Protein AF-A0A975GUI9-F1 (afdb_monomer_lite)

Foldseek 3Di:
DDDDDDDDDDDPPPPPPPPPDLPPDDFAAEDEAQDKDKDKFDPSAHAAPVLAGKHKHKYFDDAFFKKKKKKADPFALKKKWKFDDRGDRPTHTDDMFRDDDPPGSMTMDIDGDRGDMIMMIITGPPRPTIGMMMMGMYTPPPPDDDDDDDDDDDDDDDDDDDDDPPPVVVVVVVVVVVVVVVVVVVVVVVVVVVVVVVVVVVVVVVVVVVVVVVVVVVVVVVVVVVVVVPPPDPDDDDDDDDDDDDVCPVVVVVVVVVVVVVVVVVVVVVVVVVVVVVVVVVVVVVVVVVVVVVVVVVVVVVVVVVVVVVVVVVVVVVVVVVVVVVVVVVVVVVVVVVVVVVVVVVVVVVVVVVVVVVVVCQQQDKDKFWFWKWWWAFPPPDDQQGWTFIQAQQDTFIARCNDPPRQVRVCVSLVNAGWAFQQDQPRTGMTTRQKGADADDDDRGDRVCVVVVRPDGGPIDIAIGGNNQHVPIGHDD

pLDDT: mean 79.55, std 20.28, range [27.47, 98.12]

Sequence (477 aa):
MAVLRSAVFAVLCVLACPSGAAALNADPIALSVGETARGQLSASSPLLADQARHVCYAIDPPAGAPVTVTMRSRTLDSRLWLVRGAQCPTGRMLDENDTFEAGSRDARLTFTPAGGRYLIVARAADPAAQGDFVLTSQTARSSTPSPTTGGVVARPQTAPGSPAPAETDREALMLAQTQVYQEQQAAEQRRLNAEAAQRRREAAEAQERREAEARSRREAFTGFLGVLAQGAVAVADGYNQGLTEDRYAADSAAMMENIRSNVESQQARQDEERRRAEASRRTRQEWADNQARADAQGAAETRAFQAAEAERVETEHRQLREAEARRVAEQQRRDAERQAEQRRQEEQRRVAAEQAAAREAERNRLIDFPEVVVLCALEGGQARFGNYTCYGGLQTVTAKLDTPGAAVPLGQACGGAPPAELGTAGMYRAFGCGFGMVNGGTGAYRDPASRLGVTFVPGRTIFRCSARQAANSCRAQ

Organism: NCBI:txid2774190

Secondary structure (DSSP, 8-state):
-----------------------TTPPPEE--TT-EEEEEE-TTSPBPTTS-BEEEEEE-PPSSS-EEEEEE-SSS-EEEEEEESSSTTTSEEEEEES-SSTT---EEEEE---SS-EEEEEEESSTT--EEEEEEEEE-----PPP--------------PPPPPHHHHHHHHHHHHHHHHHHHHHHHHHHHHHHHHHHHHHHHHHHHHHHHHHHHHHHHHHHHHHHGGGSSS-----------SSHHHHHHHHHHHHHHHHHHHHHHHHHHHHHHHHHHHHHHHHHHHHHHHHHHHHHHHHHHHHHHHHHHHHHHHHHHHHHHHHHHHHHHHHHHHHHHHHHHHHHHHHHHHHHHHHHHHHH-EEEEEEEEEEEEESTT--SS--EEEE-SS-EEEE-TTSGGGHHHHHHHTTTPPPEEEEEETTEEEEEEEEE--TT-SSS---HHHHTT----TT--EEEEETTT-SS-EE--

Structure (mmCIF, N/CA/C/O backbone):
data_AF-A0A975GUI9-F1
#
_entry.id   AF-A0A975GUI9-F1
#
loop_
_atom_site.group_PDB
_atom_site.id
_atom_site.type_symbol
_atom_site.label_atom_id
_atom_site.label_alt_id
_atom_site.label_comp_id
_atom_site.label_asym_id
_atom_site.label_entity_id
_atom_site.label_seq_id
_atom_site.pdbx_PDB_ins_code
_atom_site.Cartn_x
_atom_site.Cartn_y
_atom_site.Cartn_z
_atom_site.occupancy
_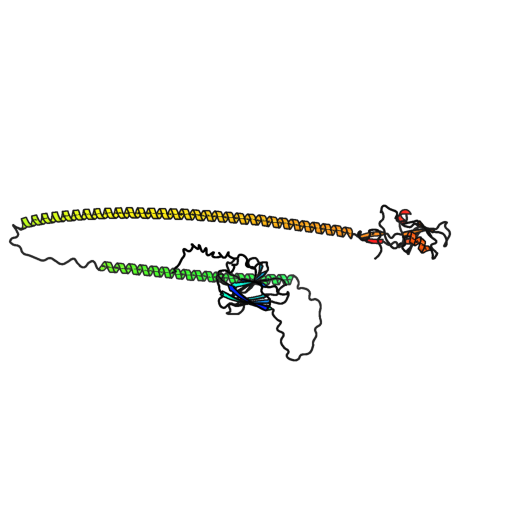atom_site.B_iso_or_equiv
_atom_site.auth_seq_id
_atom_site.auth_comp_id
_atom_site.auth_asym_id
_atom_site.auth_atom_id
_atom_site.pdbx_PDB_model_num
ATOM 1 N N . MET A 1 1 ? 17.986 -57.018 60.502 1.00 39.28 1 MET A N 1
ATOM 2 C CA . MET A 1 1 ? 16.591 -56.594 60.262 1.00 39.28 1 MET A CA 1
ATOM 3 C C . MET A 1 1 ? 16.636 -55.078 60.091 1.00 39.28 1 MET A C 1
ATOM 5 O O . MET A 1 1 ? 16.945 -54.400 61.053 1.00 39.28 1 MET A O 1
ATOM 9 N N . ALA A 1 2 ? 16.723 -54.528 58.872 1.00 38.72 2 ALA A N 1
ATOM 10 C CA . ALA A 1 2 ? 15.562 -54.142 58.049 1.00 38.72 2 ALA A CA 1
ATOM 11 C C . ALA A 1 2 ? 14.449 -53.562 58.946 1.00 38.72 2 ALA A C 1
ATOM 13 O O . ALA A 1 2 ? 13.911 -54.299 59.760 1.00 38.72 2 ALA A O 1
ATOM 14 N N . VAL A 1 3 ? 14.133 -52.265 58.906 1.00 35.84 3 VAL A N 1
ATOM 15 C CA . VAL A 1 3 ? 13.366 -51.635 57.817 1.00 35.84 3 VAL A CA 1
ATOM 16 C C . VAL A 1 3 ? 13.5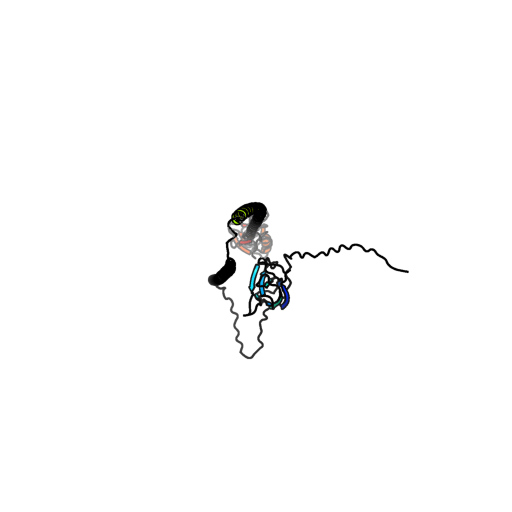40 -50.095 57.817 1.00 35.84 3 VAL A C 1
ATOM 18 O O . VAL A 1 3 ? 13.434 -49.459 58.856 1.00 35.84 3 VAL A O 1
ATOM 21 N N . LEU A 1 4 ? 13.836 -49.581 56.611 1.00 34.09 4 LEU A N 1
ATOM 22 C CA . LEU A 1 4 ? 13.527 -48.301 55.928 1.00 34.09 4 LEU A CA 1
ATOM 23 C C . LEU A 1 4 ? 13.415 -46.976 56.722 1.00 34.09 4 LEU A C 1
ATOM 25 O O . LEU A 1 4 ? 12.618 -46.866 57.639 1.00 34.09 4 LEU A O 1
ATOM 29 N N . ARG A 1 5 ? 14.198 -45.914 56.450 1.00 39.62 5 ARG A N 1
ATOM 30 C CA . ARG A 1 5 ? 14.518 -45.121 55.223 1.00 39.62 5 ARG A CA 1
ATOM 31 C C . ARG A 1 5 ? 13.507 -44.018 54.840 1.00 39.62 5 ARG A C 1
ATOM 33 O O . ARG A 1 5 ? 12.399 -44.301 54.409 1.00 39.62 5 ARG A O 1
ATOM 40 N N . SER A 1 6 ? 14.068 -42.803 54.815 1.00 33.94 6 SER A N 1
ATOM 41 C CA . SER A 1 6 ? 13.883 -41.720 53.832 1.00 33.94 6 SER A CA 1
ATOM 42 C C . SER A 1 6 ? 12.862 -40.613 54.104 1.00 33.94 6 SER A C 1
ATOM 44 O O . SER A 1 6 ? 11.687 -40.699 53.766 1.00 33.94 6 SER A O 1
ATOM 46 N N . ALA A 1 7 ? 13.422 -39.489 54.558 1.00 43.06 7 ALA A N 1
ATOM 47 C CA . ALA A 1 7 ? 13.057 -38.151 54.115 1.00 43.06 7 ALA A CA 1
ATOM 48 C C . ALA A 1 7 ? 13.168 -38.040 52.582 1.00 43.06 7 ALA A C 1
ATOM 50 O O . ALA A 1 7 ? 14.159 -38.492 52.004 1.00 43.06 7 ALA A O 1
ATOM 51 N N . VAL A 1 8 ? 12.184 -37.411 51.935 1.00 38.03 8 VAL A N 1
ATOM 52 C CA . VAL A 1 8 ? 12.282 -36.978 50.536 1.00 38.03 8 VAL A CA 1
ATOM 53 C C . VAL A 1 8 ? 11.750 -35.555 50.397 1.00 38.03 8 VAL A C 1
ATOM 55 O O . VAL A 1 8 ? 10.642 -35.225 50.805 1.00 38.03 8 VAL A O 1
ATOM 58 N N . PHE A 1 9 ? 12.644 -34.753 49.830 1.00 35.06 9 PHE A N 1
ATOM 59 C CA . PHE A 1 9 ? 12.551 -33.420 49.260 1.00 35.06 9 PHE A CA 1
ATOM 60 C C . PHE A 1 9 ? 11.178 -32.938 48.772 1.00 35.06 9 PHE A C 1
ATOM 62 O O . PHE A 1 9 ? 10.473 -33.611 48.024 1.00 35.06 9 PHE A O 1
ATOM 69 N N . ALA A 1 10 ? 10.917 -31.669 49.092 1.00 39.31 10 ALA A N 1
ATOM 70 C CA . ALA A 1 10 ? 10.004 -30.795 48.378 1.00 39.31 10 ALA A CA 1
ATOM 71 C C . ALA A 1 10 ? 10.332 -30.776 46.875 1.00 39.31 10 ALA A C 1
ATOM 73 O O . ALA A 1 10 ? 11.423 -30.371 46.473 1.00 39.31 10 ALA A O 1
ATOM 74 N N . VAL A 1 11 ? 9.365 -31.173 46.047 1.00 35.03 11 VAL A N 1
ATOM 75 C CA . VAL A 1 11 ? 9.357 -30.878 44.614 1.00 35.03 11 VAL A CA 1
ATOM 76 C C . VAL A 1 11 ? 8.286 -29.826 44.382 1.00 35.03 11 VAL A C 1
ATOM 78 O O . VAL A 1 11 ? 7.088 -30.100 44.366 1.00 35.03 11 VAL A O 1
ATOM 81 N N . LEU A 1 12 ? 8.764 -28.596 44.222 1.00 36.09 12 LEU A N 1
ATOM 82 C CA . LEU A 1 12 ? 8.043 -27.481 43.636 1.00 36.09 12 LEU A CA 1
ATOM 83 C C . LEU A 1 12 ? 7.826 -27.817 42.150 1.00 36.09 12 LEU A C 1
ATOM 85 O O . LEU A 1 12 ? 8.680 -27.545 41.310 1.00 36.09 12 LEU A O 1
ATOM 89 N N . CYS A 1 13 ? 6.720 -28.483 41.818 1.00 30.53 13 CYS A N 1
ATOM 90 C CA . CYS A 1 13 ? 6.343 -28.700 40.426 1.00 30.53 13 CYS A CA 1
ATOM 91 C C . CYS A 1 13 ? 5.624 -27.441 39.929 1.00 30.53 13 CYS A C 1
ATOM 93 O O . CYS A 1 13 ? 4.406 -27.309 40.042 1.00 30.53 13 CYS A O 1
ATOM 95 N N . VAL A 1 14 ? 6.406 -26.484 39.421 1.00 34.88 14 VAL A N 1
ATOM 96 C CA . VAL A 1 14 ? 5.904 -25.423 38.544 1.00 34.88 14 VAL A CA 1
ATOM 97 C C . VAL A 1 14 ? 5.392 -26.121 37.287 1.00 34.88 14 VAL A C 1
ATOM 99 O O . VAL A 1 14 ? 6.144 -26.387 36.353 1.00 34.88 14 VAL A O 1
ATOM 102 N N . LEU A 1 15 ? 4.106 -26.467 37.280 1.00 39.38 15 LEU A N 1
ATOM 103 C CA . LEU A 1 15 ? 3.387 -26.736 36.045 1.00 39.38 15 LEU A CA 1
ATOM 104 C C . LEU A 1 15 ? 3.301 -25.405 35.305 1.00 39.38 15 LEU A C 1
ATOM 106 O O . LEU A 1 15 ? 2.402 -24.594 35.517 1.00 39.38 15 LEU A O 1
ATOM 110 N N . ALA A 1 16 ? 4.302 -25.177 34.461 1.00 35.38 16 ALA A N 1
ATOM 111 C CA . ALA A 1 16 ? 4.215 -24.245 33.363 1.00 35.38 16 ALA A CA 1
ATOM 112 C C . ALA A 1 16 ? 3.028 -24.682 32.494 1.00 35.38 16 ALA A C 1
ATOM 114 O O . ALA A 1 16 ? 3.154 -25.562 31.646 1.00 35.38 16 ALA A O 1
ATOM 115 N N . CYS A 1 17 ? 1.858 -24.081 32.718 1.00 27.47 17 CYS A N 1
ATOM 116 C CA . CYS A 1 17 ? 0.901 -23.917 31.637 1.00 27.47 17 CYS A CA 1
ATOM 117 C C . CYS A 1 17 ? 1.657 -23.169 30.535 1.00 27.47 17 CYS A C 1
ATOM 119 O O . CYS A 1 17 ? 2.113 -22.049 30.793 1.00 27.47 17 CYS A O 1
ATOM 121 N N . PRO A 1 18 ? 1.830 -23.730 29.326 1.00 34.66 18 PRO A N 1
ATOM 122 C CA . PRO A 1 18 ? 2.167 -22.890 28.201 1.00 34.66 18 PRO A CA 1
ATOM 123 C C . PRO A 1 18 ? 0.963 -21.969 28.024 1.00 34.66 18 PRO A C 1
ATOM 125 O O . PRO A 1 18 ? -0.091 -22.378 27.539 1.00 34.66 18 PRO A O 1
ATOM 128 N N . SER A 1 19 ? 1.094 -20.730 28.489 1.00 42.31 19 SER A N 1
ATOM 129 C CA . SER A 1 19 ? 0.259 -19.636 28.031 1.00 42.31 19 SER A CA 1
ATOM 130 C C . SER A 1 19 ? 0.405 -19.623 26.518 1.00 42.31 19 SER A C 1
ATOM 132 O O . SER A 1 19 ? 1.430 -19.192 25.990 1.00 42.31 19 SER A O 1
ATOM 134 N N . GLY A 1 20 ? -0.581 -20.193 25.826 1.00 36.91 20 GLY A N 1
ATOM 135 C CA . GLY A 1 20 ? -0.711 -20.078 24.389 1.00 36.91 20 GLY A CA 1
ATOM 136 C C . GLY A 1 20 ? -0.839 -18.599 24.086 1.00 36.91 20 GLY A C 1
ATOM 137 O O . GLY A 1 20 ? -1.914 -18.021 24.230 1.00 36.91 20 GLY A O 1
ATOM 138 N N . ALA A 1 21 ? 0.282 -17.981 23.724 1.00 37.75 21 ALA A N 1
ATOM 139 C CA . ALA A 1 21 ? 0.283 -16.724 23.017 1.00 37.75 21 ALA A CA 1
ATOM 140 C C . ALA A 1 21 ? -0.695 -16.892 21.851 1.00 37.75 21 ALA A C 1
ATOM 142 O O . ALA A 1 21 ? -0.531 -17.796 21.029 1.00 37.75 21 ALA A O 1
ATOM 143 N N . ALA A 1 22 ? -1.749 -16.077 21.835 1.00 35.19 22 ALA A N 1
ATOM 144 C CA . ALA A 1 22 ? -2.657 -15.994 20.709 1.00 35.19 22 ALA A CA 1
ATOM 145 C C . ALA A 1 22 ? -1.808 -15.813 19.445 1.00 35.19 22 ALA A C 1
ATOM 147 O O . ALA A 1 22 ? -1.083 -14.825 19.312 1.00 35.19 22 ALA A O 1
ATOM 148 N N . ALA A 1 23 ? -1.844 -16.817 18.570 1.00 36.94 23 ALA A N 1
ATOM 149 C CA . ALA A 1 23 ? -1.106 -16.844 17.323 1.00 36.94 23 ALA A CA 1
ATOM 150 C C . ALA A 1 23 ? -1.674 -15.774 16.383 1.00 36.94 23 ALA A C 1
ATOM 152 O O . ALA A 1 23 ? -2.528 -16.034 15.537 1.00 36.94 23 ALA A O 1
ATOM 153 N N . LEU A 1 24 ? -1.196 -14.544 16.540 1.00 45.06 24 LEU A N 1
ATOM 154 C CA . LEU A 1 24 ? -1.147 -13.579 15.456 1.00 45.06 24 LEU A CA 1
ATOM 155 C C . LEU A 1 24 ? -0.144 -14.151 14.445 1.00 45.06 24 LEU A C 1
ATOM 157 O O . LEU A 1 24 ? 1.061 -14.071 14.667 1.00 45.06 24 LEU A O 1
ATOM 161 N N . ASN A 1 25 ? -0.663 -14.736 13.361 1.00 55.78 25 ASN A N 1
ATOM 162 C CA . ASN A 1 25 ? 0.060 -15.317 12.216 1.00 55.78 25 ASN A CA 1
ATOM 163 C C . ASN A 1 25 ? 0.442 -16.800 12.347 1.00 55.78 25 ASN A C 1
ATOM 165 O O . ASN A 1 25 ? 1.617 -17.151 12.414 1.00 55.78 25 ASN A O 1
ATOM 169 N N . ALA A 1 26 ? -0.549 -17.693 12.302 1.00 63.25 26 ALA A N 1
ATOM 170 C CA . ALA A 1 26 ? -0.276 -19.052 11.840 1.00 63.25 26 ALA A CA 1
ATOM 171 C C . ALA A 1 26 ? 0.024 -19.016 10.331 1.00 63.25 26 ALA A C 1
ATOM 173 O O . ALA A 1 26 ? -0.738 -18.418 9.562 1.00 63.25 26 ALA A O 1
ATOM 174 N N . ASP A 1 27 ? 1.128 -19.638 9.912 1.00 79.94 27 ASP A N 1
ATOM 175 C CA . ASP A 1 27 ? 1.435 -19.799 8.493 1.00 79.94 27 ASP A CA 1
ATOM 176 C C . ASP A 1 27 ? 0.319 -20.590 7.789 1.00 79.94 27 ASP A C 1
ATOM 178 O O . ASP A 1 27 ? -0.242 -21.522 8.376 1.00 79.94 27 ASP A O 1
ATOM 182 N N . PRO A 1 28 ? -0.032 -20.246 6.536 1.00 91.38 28 PRO A N 1
ATOM 183 C CA . PRO A 1 28 ? -1.086 -20.955 5.823 1.00 91.38 28 PRO A CA 1
ATOM 184 C C . PRO A 1 28 ? -0.740 -22.431 5.613 1.00 91.38 28 PRO A C 1
ATOM 186 O O . PRO A 1 28 ? 0.362 -22.768 5.178 1.00 91.38 28 PRO A O 1
ATOM 189 N N . ILE A 1 29 ? -1.710 -23.306 5.861 1.00 94.31 29 ILE A N 1
ATOM 190 C CA . ILE A 1 29 ? -1.582 -24.750 5.668 1.00 94.31 29 ILE A CA 1
ATOM 191 C C . ILE A 1 29 ? -1.544 -25.041 4.165 1.00 94.31 29 ILE A C 1
ATOM 193 O O . ILE A 1 29 ? -2.430 -24.612 3.428 1.00 94.31 29 ILE A O 1
ATOM 197 N N . ALA A 1 30 ? -0.536 -25.766 3.686 1.00 94.31 30 ALA A N 1
ATOM 198 C CA . ALA A 1 30 ? -0.467 -26.138 2.274 1.00 94.31 30 ALA A CA 1
ATOM 199 C C . ALA A 1 30 ? -1.660 -27.030 1.880 1.00 94.31 30 ALA A C 1
ATOM 201 O O . ALA A 1 30 ? -1.992 -27.973 2.593 1.00 94.31 30 ALA A O 1
ATOM 202 N N . LEU A 1 31 ? -2.291 -26.722 0.746 1.00 94.69 31 LEU A N 1
ATOM 203 C CA . LEU A 1 31 ? -3.379 -27.485 0.141 1.00 94.69 31 LEU A CA 1
ATOM 204 C C . LEU A 1 31 ? -3.081 -27.680 -1.345 1.00 94.69 31 LEU A C 1
ATOM 206 O O . LEU A 1 31 ? -2.937 -26.711 -2.093 1.00 94.69 31 LEU A O 1
ATOM 210 N N . SER A 1 32 ? -3.038 -28.928 -1.790 1.00 94.12 32 SER A N 1
ATOM 211 C CA . SER A 1 32 ? -2.829 -29.269 -3.196 1.00 94.12 32 SER A CA 1
ATOM 212 C C . SER A 1 32 ? -4.151 -29.294 -3.964 1.00 94.12 32 SER A C 1
ATOM 214 O O . SER A 1 32 ? -5.220 -29.595 -3.427 1.00 94.12 32 SER A O 1
ATOM 216 N N . VAL A 1 33 ? -4.104 -29.008 -5.266 1.00 92.75 33 VAL A N 1
ATOM 217 C CA . VAL A 1 33 ? -5.274 -29.201 -6.134 1.00 92.75 33 VAL A CA 1
ATOM 218 C C . VAL A 1 33 ? -5.582 -30.698 -6.236 1.00 92.75 33 VAL A C 1
ATOM 220 O O . VAL A 1 33 ? -4.697 -31.491 -6.549 1.00 92.75 33 VAL A O 1
ATOM 223 N N . GLY A 1 34 ? -6.830 -31.093 -5.981 1.00 92.19 34 GLY A N 1
ATOM 224 C CA . GLY A 1 34 ? -7.240 -32.501 -5.888 1.00 92.19 34 GLY A CA 1
ATOM 225 C C . GLY A 1 34 ? -7.216 -33.070 -4.464 1.00 92.19 34 GLY A C 1
ATOM 226 O O . GLY A 1 34 ? -7.625 -34.213 -4.264 1.00 92.19 34 GLY A O 1
ATOM 227 N N . GLU A 1 35 ? -6.748 -32.302 -3.478 1.00 93.06 35 GLU A N 1
ATOM 228 C CA . GLU A 1 35 ? -6.622 -32.749 -2.092 1.00 93.06 35 GLU A CA 1
ATOM 229 C C . GLU A 1 35 ? -7.915 -32.555 -1.287 1.00 93.06 35 GLU A C 1
ATOM 231 O O . GLU A 1 35 ? -8.735 -31.670 -1.552 1.00 93.06 35 GLU A O 1
ATOM 236 N N . THR A 1 36 ? -8.081 -33.398 -0.268 1.00 95.44 36 THR A N 1
ATOM 237 C CA . THR A 1 36 ? -9.081 -33.230 0.786 1.00 95.44 36 THR A CA 1
ATOM 238 C C . THR A 1 36 ? -8.379 -32.996 2.118 1.00 95.44 36 THR A C 1
ATOM 240 O O . THR A 1 36 ? -7.688 -33.884 2.610 1.00 95.44 36 THR A O 1
ATOM 243 N N . ALA A 1 37 ? -8.609 -31.836 2.725 1.00 94.94 37 ALA A N 1
ATOM 244 C CA . ALA A 1 37 ? -8.114 -31.485 4.047 1.00 94.94 37 ALA A CA 1
ATOM 245 C C . ALA A 1 37 ? -9.243 -31.551 5.084 1.00 94.94 37 ALA A C 1
ATOM 247 O O . ALA A 1 37 ? -10.398 -31.224 4.805 1.00 94.94 37 ALA A O 1
ATOM 248 N N . ARG A 1 38 ? -8.909 -31.962 6.308 1.00 95.69 38 ARG A N 1
ATOM 249 C CA . ARG A 1 38 ? -9.807 -31.876 7.467 1.00 95.69 38 ARG A CA 1
ATOM 250 C C . ARG A 1 38 ? -9.340 -30.737 8.357 1.00 95.69 38 ARG A C 1
ATOM 252 O O . ARG A 1 38 ? -8.140 -30.599 8.583 1.00 95.69 38 ARG A O 1
ATOM 259 N N . GLY A 1 39 ? -10.276 -29.934 8.841 1.00 94.56 39 GLY A N 1
ATOM 260 C CA . GLY A 1 39 ? -9.981 -28.781 9.681 1.00 94.56 39 GLY A CA 1
ATOM 261 C C . GLY A 1 39 ? -11.012 -28.602 10.784 1.00 94.56 39 GLY A C 1
ATOM 262 O O . GLY A 1 39 ? -12.068 -29.233 10.779 1.00 94.56 39 GLY A O 1
ATOM 263 N N . GLN A 1 40 ? -10.680 -27.735 11.736 1.00 96.12 40 GLN A N 1
ATOM 264 C CA . GLN A 1 40 ? -11.533 -27.404 12.869 1.00 96.12 40 GLN A CA 1
ATOM 265 C C . GLN A 1 40 ? -11.445 -25.906 13.169 1.00 96.12 40 GLN A C 1
ATOM 267 O O . GLN A 1 40 ? -10.351 -25.339 13.224 1.00 96.12 40 GLN A O 1
ATOM 272 N N . LEU A 1 41 ? -12.601 -25.279 13.393 1.00 95.38 41 LEU A N 1
ATOM 273 C CA . LEU A 1 41 ? -12.703 -23.972 14.038 1.00 95.38 41 LEU A CA 1
ATOM 274 C C . LEU A 1 41 ? -12.852 -24.199 15.542 1.00 95.38 41 LEU A C 1
ATOM 276 O O . LEU A 1 41 ? -13.820 -24.815 15.979 1.00 95.38 41 LEU A O 1
ATOM 280 N N . SER A 1 42 ? -11.896 -23.720 16.331 1.00 92.94 42 SER A N 1
ATOM 281 C CA . SER A 1 42 ? -11.870 -23.894 17.785 1.00 92.94 42 SER A CA 1
ATOM 282 C C . SER A 1 42 ? -11.575 -22.578 18.503 1.00 92.94 42 SER A C 1
ATOM 284 O O . SER A 1 42 ? -11.233 -21.566 17.885 1.00 92.94 42 SER A O 1
ATOM 286 N N . ALA A 1 43 ? -11.664 -22.593 19.833 1.00 88.88 43 ALA A N 1
ATOM 287 C CA . ALA A 1 43 ? -11.343 -21.451 20.683 1.00 88.88 43 ALA A CA 1
ATOM 288 C C . ALA A 1 43 ? -9.925 -20.881 20.459 1.00 88.88 43 ALA A C 1
ATOM 290 O O . ALA A 1 43 ? -9.720 -19.686 20.680 1.00 88.88 43 ALA A O 1
ATOM 291 N N . SER A 1 44 ? -8.977 -21.695 19.983 1.00 86.56 44 SER A N 1
ATOM 292 C CA . SER A 1 44 ? -7.600 -21.284 19.676 1.00 86.56 44 SER A CA 1
ATOM 293 C C . SER A 1 44 ? -7.372 -20.890 18.213 1.00 86.56 44 SER A C 1
ATOM 295 O O . SER A 1 44 ? -6.273 -20.446 17.878 1.00 86.56 44 SER A O 1
ATOM 297 N N . SER A 1 45 ? -8.375 -21.027 17.335 1.00 91.56 45 SER A N 1
ATOM 298 C CA . SER A 1 45 ? -8.261 -20.590 15.941 1.00 91.56 45 SER A CA 1
ATOM 299 C C . SER A 1 45 ? -7.994 -19.081 15.866 1.00 91.56 45 SER A C 1
ATOM 301 O O . SER A 1 45 ? -8.661 -18.322 16.580 1.00 91.56 45 SER A O 1
ATOM 303 N N . PRO A 1 46 ? -7.073 -18.631 14.991 1.00 89.62 46 PRO A N 1
ATOM 304 C CA . PRO A 1 46 ? -6.825 -17.214 14.772 1.00 89.62 46 PRO A CA 1
ATOM 305 C C . PRO A 1 46 ? -8.097 -16.462 14.371 1.00 89.62 46 PRO A C 1
ATOM 307 O O . PRO A 1 46 ? -8.992 -17.008 13.715 1.00 89.62 46 PRO A O 1
ATOM 310 N N . LEU A 1 47 ? -8.155 -15.186 14.744 1.00 89.81 47 LEU A N 1
ATOM 311 C CA . LEU A 1 47 ? -9.275 -14.303 14.435 1.00 89.81 47 LEU A CA 1
ATOM 312 C C . LEU A 1 47 ? -8.942 -13.403 13.242 1.00 89.81 47 LEU A C 1
ATOM 314 O O . LEU A 1 47 ? -7.803 -12.966 13.073 1.00 89.81 47 LEU A O 1
ATOM 318 N N . LEU A 1 48 ? -9.947 -13.141 12.413 1.00 88.06 48 LEU A N 1
ATOM 319 C CA . LEU A 1 48 ? -9.932 -12.083 11.404 1.00 88.06 48 LEU A CA 1
ATOM 320 C C . LEU A 1 48 ? -10.261 -10.726 12.053 1.00 88.06 48 LEU A C 1
ATOM 322 O O . LEU A 1 48 ? -10.609 -10.649 13.233 1.00 88.06 48 LEU A O 1
ATOM 326 N N . ALA A 1 49 ? -10.163 -9.639 11.281 1.00 85.06 49 ALA A N 1
ATOM 327 C CA . ALA A 1 49 ? -10.467 -8.288 11.764 1.00 85.06 49 ALA A CA 1
ATOM 328 C C . ALA A 1 49 ? -11.910 -8.148 12.294 1.00 85.06 49 ALA A C 1
ATOM 330 O O . ALA A 1 49 ? -12.153 -7.405 13.241 1.00 85.06 49 ALA A O 1
ATOM 331 N N . ASP A 1 50 ? -12.845 -8.917 11.735 1.00 86.00 50 ASP A N 1
ATOM 332 C CA . ASP A 1 50 ? -14.252 -8.993 12.142 1.00 86.00 50 ASP A CA 1
ATOM 333 C C . ASP A 1 50 ? -14.508 -9.969 13.308 1.00 86.00 50 ASP A C 1
ATOM 335 O O . ASP A 1 50 ? -15.648 -10.344 13.564 1.00 86.00 50 ASP A O 1
ATOM 339 N N . GLN A 1 51 ? -13.454 -10.383 14.021 1.00 88.12 51 GLN A N 1
ATOM 340 C CA . GLN A 1 51 ? -13.495 -11.327 15.147 1.00 88.12 51 GLN A CA 1
ATOM 341 C C . GLN A 1 51 ? -13.938 -12.749 14.782 1.00 88.12 51 GLN A C 1
ATOM 343 O O . GLN A 1 51 ? -14.171 -13.564 15.675 1.00 88.12 51 GLN A O 1
ATOM 348 N N . ALA A 1 52 ? -14.017 -13.093 13.497 1.00 91.19 52 ALA A N 1
ATOM 349 C CA . ALA A 1 52 ? -14.367 -14.445 13.097 1.00 91.19 52 ALA A CA 1
ATOM 350 C C . ALA A 1 52 ? -13.175 -15.397 13.142 1.00 91.19 52 ALA A C 1
ATOM 352 O O . ALA A 1 52 ? -12.066 -15.077 12.699 1.00 91.19 52 ALA A O 1
ATOM 353 N N . ARG A 1 53 ? -13.427 -16.607 13.642 1.00 92.81 53 ARG A N 1
ATOM 354 C CA . ARG A 1 53 ? -12.456 -17.705 13.644 1.00 92.81 53 ARG A CA 1
ATOM 355 C C . ARG A 1 53 ? -12.211 -18.199 12.228 1.00 92.81 53 ARG A C 1
ATOM 357 O O . ARG A 1 53 ? -13.155 -18.382 11.461 1.00 92.81 53 ARG A O 1
ATOM 364 N N . HIS A 1 54 ? -10.952 -18.475 11.905 1.00 95.19 54 HIS A N 1
ATOM 365 C CA . HIS A 1 54 ? -10.599 -19.020 10.601 1.00 95.19 54 HIS A CA 1
ATOM 366 C C . HIS A 1 54 ? -9.466 -20.044 10.654 1.00 95.19 54 HIS A C 1
ATOM 368 O O . HIS A 1 54 ? -8.656 -20.074 11.582 1.00 95.19 54 HIS A O 1
ATOM 374 N N . VAL A 1 55 ? -9.392 -20.852 9.599 1.00 95.88 55 VAL A N 1
ATOM 375 C CA . VAL A 1 55 ? -8.212 -21.633 9.222 1.00 95.88 55 VAL A CA 1
ATOM 376 C C . VAL A 1 55 ? -7.765 -21.173 7.840 1.00 95.88 55 VAL A C 1
ATOM 378 O O . VAL A 1 55 ? -8.577 -21.033 6.925 1.00 95.88 55 VAL A O 1
ATOM 381 N N . CYS A 1 56 ? -6.469 -20.915 7.697 1.00 95.50 56 CYS A N 1
ATOM 382 C CA . CYS A 1 56 ? -5.880 -20.408 6.466 1.00 95.50 56 CYS A CA 1
ATOM 383 C C . CYS A 1 56 ? -5.199 -21.538 5.691 1.00 95.50 56 CYS A C 1
ATOM 385 O O . CYS A 1 56 ? -4.310 -22.194 6.232 1.00 95.50 56 CYS A O 1
ATOM 387 N N . TYR A 1 57 ? -5.568 -21.727 4.424 1.00 96.69 57 TYR A N 1
ATOM 388 C CA . TYR A 1 57 ? -4.911 -22.662 3.510 1.00 96.69 57 TYR A CA 1
ATOM 389 C C . TYR A 1 57 ? -4.234 -21.913 2.361 1.00 96.69 57 TYR A C 1
ATOM 391 O O . TYR A 1 57 ? -4.763 -20.915 1.881 1.00 96.69 57 TYR A O 1
ATOM 399 N N . ALA A 1 58 ? -3.085 -22.389 1.890 1.00 96.19 58 ALA A N 1
ATOM 400 C CA . ALA A 1 58 ? -2.417 -21.895 0.691 1.00 96.19 58 ALA A CA 1
ATOM 401 C C . ALA A 1 58 ? -2.485 -22.934 -0.427 1.00 96.19 58 ALA A C 1
ATOM 403 O O . ALA A 1 58 ? -2.114 -24.085 -0.225 1.00 96.19 58 ALA A O 1
ATOM 404 N N . ILE A 1 59 ? -2.904 -22.500 -1.612 1.00 95.44 59 ILE A N 1
ATOM 405 C CA . ILE A 1 59 ? -3.000 -23.329 -2.813 1.00 95.44 59 ILE A CA 1
ATOM 406 C C . ILE A 1 59 ? -2.262 -22.646 -3.964 1.00 95.44 59 ILE A C 1
ATOM 408 O O . ILE A 1 59 ? -2.404 -21.439 -4.159 1.00 95.44 59 ILE A O 1
ATOM 412 N N . ASP A 1 60 ? -1.472 -23.401 -4.726 1.00 94.12 60 ASP A N 1
ATOM 413 C CA . ASP A 1 60 ? -0.724 -22.897 -5.890 1.00 94.12 60 ASP A CA 1
ATOM 414 C C . ASP A 1 60 ? -1.164 -23.632 -7.167 1.00 94.12 60 ASP A C 1
ATOM 416 O O . ASP A 1 60 ? -0.534 -24.602 -7.597 1.00 94.12 60 ASP A O 1
ATOM 420 N N . PRO A 1 61 ? -2.333 -23.268 -7.722 1.00 90.94 61 PRO A N 1
ATOM 421 C CA . PRO A 1 61 ? -2.878 -23.939 -8.887 1.00 90.94 61 PRO A CA 1
ATOM 422 C C . PRO A 1 61 ? -2.238 -23.432 -10.195 1.00 90.94 61 PRO A C 1
ATOM 424 O O . PRO A 1 61 ? -1.902 -22.247 -10.313 1.00 90.94 61 PRO A O 1
ATOM 427 N N . PRO A 1 62 ? -2.129 -24.289 -11.228 1.00 87.25 62 PRO A N 1
ATOM 428 C CA . PRO A 1 62 ? -1.672 -23.862 -12.545 1.00 87.25 62 PRO A CA 1
ATOM 429 C C . PRO A 1 62 ? -2.625 -22.823 -13.151 1.00 87.25 62 PRO A C 1
ATOM 431 O O . PRO A 1 62 ? -3.835 -22.845 -12.915 1.00 87.25 62 PRO A O 1
ATOM 434 N N . ALA A 1 63 ? -2.078 -21.913 -13.958 1.00 89.12 63 ALA A N 1
ATOM 435 C CA . ALA A 1 63 ? -2.871 -20.885 -14.619 1.00 89.12 63 ALA A CA 1
ATOM 436 C C . ALA A 1 63 ? -3.874 -21.487 -15.623 1.00 89.12 63 ALA A C 1
ATOM 438 O O . ALA A 1 63 ? -3.559 -22.431 -16.347 1.00 89.12 63 ALA A O 1
ATOM 439 N N . GLY A 1 64 ? -5.068 -20.899 -15.696 1.00 88.31 64 GLY A N 1
ATOM 440 C CA . GLY A 1 64 ? -6.053 -21.127 -16.758 1.00 88.31 64 GLY A CA 1
ATOM 441 C C . GLY A 1 64 ? -7.129 -22.181 -16.481 1.00 88.31 64 GLY A C 1
ATOM 442 O O . GLY A 1 64 ? -8.262 -21.984 -16.908 1.00 88.31 64 GLY A O 1
ATOM 443 N N . ALA A 1 65 ? -6.838 -23.268 -15.759 1.00 87.50 65 ALA A N 1
ATOM 444 C CA . ALA A 1 65 ? -7.857 -24.280 -15.449 1.00 87.50 65 ALA A CA 1
ATOM 445 C C . ALA A 1 65 ? -8.677 -23.877 -14.206 1.00 87.50 65 ALA A C 1
ATOM 447 O O . ALA A 1 65 ? -8.074 -23.579 -13.174 1.00 87.50 65 ALA A O 1
ATOM 448 N N . PRO A 1 66 ? -10.025 -23.884 -14.251 1.00 93.06 66 PRO A N 1
ATOM 449 C CA . PRO A 1 66 ? -10.835 -23.503 -13.100 1.00 93.06 66 PRO A CA 1
ATOM 450 C C . PRO A 1 66 ? -10.661 -24.498 -11.948 1.00 93.06 66 PRO A C 1
ATOM 452 O O . PRO A 1 66 ? -10.701 -25.721 -12.133 1.00 93.06 66 PRO A O 1
ATOM 455 N N . VAL A 1 67 ? -10.485 -23.950 -10.749 1.00 94.25 67 VAL A N 1
ATOM 456 C CA . VAL A 1 67 ? -10.357 -24.691 -9.495 1.00 94.25 67 VAL A CA 1
ATOM 457 C C . VAL A 1 67 ? -11.580 -24.414 -8.639 1.00 94.25 67 VAL A C 1
ATOM 459 O O . VAL A 1 67 ? -11.935 -23.262 -8.395 1.00 94.25 67 VAL A O 1
ATOM 462 N N . THR A 1 68 ? -12.202 -25.487 -8.168 1.00 95.81 68 THR A N 1
ATOM 463 C CA . THR A 1 68 ? -13.330 -25.459 -7.248 1.00 95.81 68 THR A CA 1
ATOM 464 C C . THR A 1 68 ? -12.875 -25.922 -5.873 1.00 95.81 68 THR A C 1
ATOM 466 O O . THR A 1 68 ? -12.319 -27.010 -5.725 1.00 95.81 68 THR A O 1
ATOM 469 N N . VAL A 1 69 ? -13.154 -25.114 -4.855 1.00 97.00 69 VAL A N 1
ATOM 470 C CA . VAL A 1 69 ? -12.920 -25.443 -3.451 1.00 97.00 69 VAL A CA 1
ATOM 471 C C . VAL A 1 69 ? -14.266 -25.530 -2.746 1.00 97.00 69 VAL A C 1
ATOM 473 O O . VAL A 1 69 ? -15.033 -24.575 -2.776 1.00 97.00 69 VAL A O 1
ATOM 476 N N . THR A 1 70 ? -14.571 -26.672 -2.131 1.00 96.88 70 THR A N 1
ATOM 477 C CA . THR A 1 70 ? -15.818 -26.887 -1.380 1.00 96.88 70 THR A CA 1
ATOM 478 C C . THR A 1 70 ? -15.502 -27.163 0.084 1.00 96.88 70 THR A C 1
ATOM 480 O O . THR A 1 70 ? -14.707 -28.056 0.380 1.00 96.88 70 THR A O 1
ATOM 483 N N . MET A 1 71 ? -16.150 -26.430 0.984 1.00 97.38 71 MET A N 1
ATOM 484 C CA . MET A 1 71 ? -16.134 -26.648 2.427 1.00 97.38 71 MET A CA 1
ATOM 485 C C . MET A 1 71 ? -17.470 -27.239 2.852 1.00 97.38 71 MET A C 1
ATOM 487 O O . MET A 1 71 ? -18.518 -26.663 2.566 1.00 97.38 71 MET A O 1
ATOM 491 N N . ARG A 1 72 ? -17.417 -28.383 3.536 1.00 95.81 72 ARG A N 1
ATOM 492 C CA . ARG A 1 72 ? -18.595 -29.042 4.095 1.00 95.81 72 ARG A CA 1
ATOM 493 C C . ARG A 1 72 ? -18.495 -29.194 5.600 1.00 95.81 72 ARG A C 1
ATOM 495 O O . ARG A 1 72 ? -17.450 -29.615 6.106 1.00 95.81 72 ARG A O 1
ATOM 502 N N . SER A 1 73 ? -19.589 -28.926 6.302 1.00 95.75 73 SER A N 1
ATOM 503 C CA . SER A 1 73 ? -19.685 -29.123 7.750 1.00 95.75 73 SER A CA 1
ATOM 504 C C . SER A 1 73 ? -21.101 -29.506 8.166 1.00 95.75 73 SER A C 1
ATOM 506 O O . SER A 1 73 ? -22.085 -29.080 7.577 1.00 95.75 73 SER A O 1
ATOM 508 N N . ARG A 1 74 ? -21.209 -30.320 9.221 1.00 92.69 74 ARG A N 1
ATOM 509 C CA . ARG A 1 74 ? -22.502 -30.645 9.849 1.00 92.69 74 ARG A CA 1
ATOM 510 C C . ARG A 1 74 ? -22.867 -29.691 10.984 1.00 92.69 74 ARG A C 1
ATOM 512 O O . ARG A 1 74 ? -24.012 -29.690 11.423 1.00 92.69 74 ARG A O 1
ATOM 519 N N . THR A 1 75 ? -21.895 -28.939 11.491 1.00 91.94 75 THR A N 1
ATOM 520 C CA . THR A 1 75 ? -22.033 -28.099 12.689 1.00 91.94 75 THR A CA 1
ATOM 521 C C . THR A 1 75 ? -21.900 -26.616 12.383 1.00 91.94 75 THR A C 1
ATOM 523 O O . THR A 1 75 ? -22.398 -25.799 13.148 1.00 91.94 75 THR A O 1
ATOM 526 N N . LEU A 1 76 ? -21.225 -26.267 11.288 1.00 94.31 76 LEU A N 1
ATOM 527 C CA . LEU A 1 76 ? -20.974 -24.887 10.895 1.00 94.31 76 LEU A CA 1
ATOM 528 C C . LEU A 1 76 ? -21.931 -24.454 9.789 1.00 94.31 76 LEU A C 1
ATOM 530 O O . LEU A 1 76 ? -22.292 -25.249 8.923 1.00 94.31 76 LEU A O 1
ATOM 534 N N . ASP A 1 77 ? -22.275 -23.172 9.808 1.00 94.62 77 ASP A N 1
ATOM 535 C CA . ASP A 1 77 ? -22.712 -22.463 8.611 1.00 94.62 77 ASP A CA 1
ATOM 536 C C . ASP A 1 77 ? -21.461 -21.993 7.865 1.00 94.62 77 ASP A C 1
ATOM 538 O O . ASP A 1 77 ? -20.782 -21.069 8.314 1.00 94.62 77 ASP A O 1
ATOM 542 N N . SER A 1 78 ? -21.045 -22.757 6.855 1.00 95.44 78 SER A N 1
ATOM 543 C CA . SER A 1 78 ? -19.709 -22.665 6.259 1.00 95.44 78 SER A CA 1
ATOM 544 C C . SER A 1 78 ? -19.580 -21.418 5.396 1.00 95.44 78 SER A C 1
ATOM 546 O O . SER A 1 78 ? -20.467 -21.111 4.615 1.00 95.44 78 SER A O 1
ATOM 548 N N . ARG A 1 79 ? -18.431 -20.742 5.457 1.00 95.69 79 ARG A N 1
ATOM 549 C CA . ARG A 1 79 ? -18.110 -19.607 4.586 1.00 95.69 79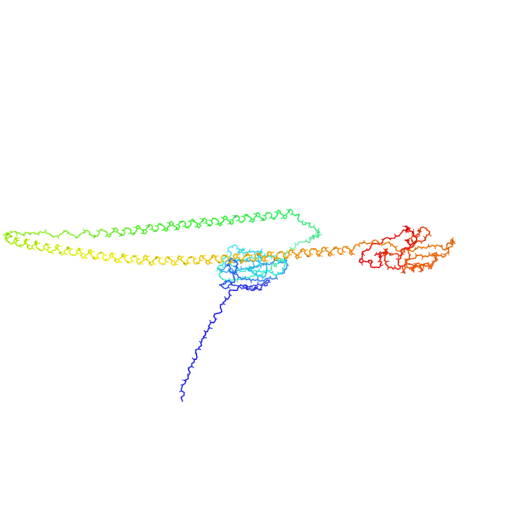 ARG A CA 1
ATOM 550 C C . ARG A 1 79 ? -16.654 -19.666 4.150 1.00 95.69 79 ARG A C 1
ATOM 552 O O . ARG A 1 79 ? -15.755 -19.944 4.946 1.00 95.69 79 ARG A O 1
ATOM 559 N N . LEU A 1 80 ? -16.424 -19.415 2.868 1.00 97.19 80 LEU A N 1
ATOM 560 C CA . LEU A 1 80 ? -15.108 -19.436 2.247 1.00 97.19 80 LEU A CA 1
ATOM 561 C C . LEU A 1 80 ? -14.762 -18.066 1.686 1.00 97.19 80 LEU A C 1
ATOM 563 O O . LEU A 1 80 ? -15.583 -17.482 0.985 1.00 97.19 80 LEU A O 1
ATOM 567 N N . TRP A 1 81 ? -13.529 -17.609 1.913 1.00 96.75 81 TRP A N 1
ATOM 568 C CA . TRP A 1 81 ? -12.949 -16.475 1.185 1.00 96.75 81 TRP A CA 1
ATOM 569 C C . TRP A 1 81 ? -11.772 -16.922 0.324 1.00 96.75 81 TRP A C 1
ATOM 571 O O . TRP A 1 81 ? -10.914 -17.686 0.773 1.00 96.75 81 TRP A O 1
ATOM 581 N N . LEU A 1 82 ? -11.697 -16.389 -0.893 1.00 97.00 82 LEU A N 1
ATOM 582 C CA . LEU A 1 82 ? -10.515 -16.430 -1.741 1.00 97.00 82 LEU A CA 1
ATOM 583 C C . LEU A 1 82 ? -9.725 -15.142 -1.536 1.00 97.00 82 LEU A C 1
ATOM 585 O O . LEU A 1 82 ? -10.242 -14.045 -1.731 1.00 97.00 82 LEU A O 1
ATOM 589 N N . VAL A 1 83 ? -8.455 -15.266 -1.179 1.00 95.81 83 VAL A N 1
ATOM 590 C CA . VAL A 1 83 ? -7.592 -14.139 -0.824 1.00 95.81 83 VAL A CA 1
ATOM 591 C C . VAL A 1 83 ? -6.271 -14.223 -1.589 1.00 95.81 83 VAL A C 1
ATOM 593 O O . VAL A 1 83 ? -5.760 -15.307 -1.872 1.00 95.81 83 VAL A O 1
ATOM 596 N N . ARG A 1 84 ? -5.679 -13.069 -1.919 1.00 93.19 84 ARG A N 1
ATOM 597 C CA . ARG A 1 84 ? -4.316 -12.970 -2.462 1.00 93.19 84 ARG A CA 1
ATOM 598 C C . ARG A 1 84 ? -3.453 -12.048 -1.602 1.00 93.19 84 ARG A C 1
ATOM 600 O O . ARG A 1 84 ? -3.807 -10.898 -1.361 1.00 93.19 84 ARG A O 1
ATOM 607 N N . GLY A 1 85 ? -2.308 -12.557 -1.156 1.00 88.06 85 GLY A N 1
ATOM 608 C CA . GLY A 1 85 ? -1.383 -11.863 -0.261 1.00 88.06 85 GLY A CA 1
ATOM 609 C C . GLY A 1 85 ? -0.450 -12.842 0.452 1.00 88.06 85 GLY A C 1
ATOM 610 O O . GLY A 1 85 ? -0.440 -14.032 0.138 1.00 88.06 85 GLY A O 1
ATOM 611 N N . ALA A 1 86 ? 0.330 -12.343 1.414 1.00 84.25 86 ALA A N 1
ATOM 612 C CA . ALA A 1 86 ? 1.246 -13.176 2.196 1.00 84.25 86 ALA A CA 1
ATOM 613 C C . ALA A 1 86 ? 0.513 -14.043 3.241 1.00 84.25 86 ALA A C 1
ATOM 615 O O . ALA A 1 86 ? 0.881 -15.199 3.451 1.00 84.25 86 ALA A O 1
ATOM 616 N N . GLN A 1 87 ? -0.537 -13.502 3.870 1.00 86.88 87 GLN A N 1
ATOM 617 C CA . GLN A 1 87 ? -1.283 -14.126 4.969 1.00 86.88 87 GLN A CA 1
ATOM 618 C C . GLN A 1 87 ? -2.791 -13.878 4.815 1.00 86.88 87 GLN A C 1
ATOM 620 O O . GLN A 1 87 ? -3.194 -12.901 4.183 1.00 86.88 87 GLN A O 1
ATOM 625 N N . CYS A 1 88 ? -3.630 -14.744 5.397 1.00 89.19 88 CYS A N 1
ATOM 626 C CA . CYS A 1 88 ? -5.089 -14.612 5.302 1.00 89.19 88 CYS A CA 1
ATOM 627 C C . CYS A 1 88 ? -5.645 -13.306 5.909 1.00 89.19 88 CYS A C 1
ATOM 629 O O . CYS A 1 88 ? -6.469 -12.685 5.244 1.00 89.19 88 CYS A O 1
ATOM 631 N N . PRO A 1 89 ? -5.199 -12.832 7.095 1.00 86.19 89 PRO A N 1
ATOM 632 C CA . PRO A 1 89 ? -5.763 -11.622 7.706 1.00 86.19 89 PRO A CA 1
ATOM 633 C C . PRO A 1 89 ? -5.428 -10.312 6.980 1.00 86.19 89 PRO A C 1
ATOM 635 O O . PRO A 1 89 ? -6.143 -9.330 7.139 1.00 86.19 89 PRO A O 1
ATOM 638 N N . THR A 1 90 ? -4.331 -10.276 6.216 1.00 83.44 90 THR A N 1
ATOM 639 C CA . THR A 1 90 ? -3.814 -9.058 5.558 1.00 83.44 90 THR A CA 1
ATOM 640 C C . THR A 1 90 ? -3.905 -9.108 4.035 1.00 83.44 90 THR A C 1
ATOM 642 O O . THR A 1 90 ? -3.567 -8.137 3.356 1.00 83.44 90 THR A O 1
ATOM 645 N N . GLY A 1 91 ? -4.322 -10.242 3.473 1.00 84.38 91 GLY A N 1
ATOM 646 C CA . GLY A 1 91 ? -4.453 -10.406 2.036 1.00 84.38 91 GLY A CA 1
ATOM 647 C C . GLY A 1 91 ? -5.689 -9.702 1.476 1.00 84.38 91 GLY A C 1
ATOM 648 O O . GLY A 1 91 ? -6.684 -9.481 2.160 1.00 84.38 91 GLY A O 1
ATOM 649 N N . ARG A 1 92 ? -5.638 -9.378 0.183 1.00 90.25 92 ARG A N 1
ATOM 650 C CA . ARG A 1 92 ? -6.769 -8.800 -0.543 1.00 90.25 92 ARG A CA 1
ATOM 651 C C . ARG A 1 92 ? -7.794 -9.889 -0.850 1.00 90.25 92 ARG A C 1
ATOM 653 O O . ARG A 1 92 ? -7.464 -10.835 -1.567 1.00 90.25 92 ARG A O 1
ATOM 660 N N . MET A 1 93 ? -9.019 -9.734 -0.355 1.00 92.69 93 MET A N 1
ATOM 661 C CA . MET A 1 93 ? -10.143 -10.600 -0.716 1.00 92.69 93 MET A CA 1
ATOM 662 C C . MET A 1 93 ? -10.472 -10.452 -2.206 1.00 92.69 93 MET A C 1
ATOM 664 O O . MET A 1 93 ? -10.465 -9.347 -2.748 1.00 92.69 93 MET A O 1
ATOM 668 N N . LEU A 1 94 ? -10.671 -11.581 -2.878 1.00 93.88 94 LEU A N 1
ATOM 669 C CA . LEU A 1 94 ? -10.980 -11.674 -4.303 1.00 93.88 94 LEU A CA 1
ATOM 670 C C . LEU A 1 94 ? -12.400 -12.177 -4.544 1.00 93.88 94 LEU A C 1
ATOM 672 O O . LEU A 1 94 ? -13.020 -11.741 -5.505 1.00 93.88 94 LEU A O 1
ATOM 676 N N . ASP A 1 95 ? -12.870 -13.104 -3.710 1.00 94.69 95 ASP A N 1
ATOM 677 C CA . ASP A 1 95 ? -14.181 -13.737 -3.841 1.00 94.69 95 ASP A CA 1
ATOM 678 C C . ASP A 1 95 ? -14.617 -14.342 -2.498 1.00 94.69 95 ASP A C 1
ATOM 680 O O . ASP A 1 95 ? -13.767 -14.645 -1.652 1.00 94.69 95 ASP A O 1
ATOM 684 N N . GLU A 1 96 ? -15.917 -14.547 -2.307 1.00 94.62 96 GLU A N 1
ATOM 685 C CA . GLU A 1 96 ? -16.468 -15.245 -1.147 1.00 94.62 96 GLU A CA 1
ATOM 686 C C . GLU A 1 96 ? -17.750 -16.017 -1.462 1.00 94.62 96 GLU A C 1
ATOM 688 O O . GLU A 1 96 ? -18.504 -15.667 -2.364 1.00 94.62 96 GLU A O 1
ATOM 693 N N . ASN A 1 97 ? -17.996 -17.088 -0.707 1.00 93.19 97 ASN A N 1
ATOM 694 C CA . ASN A 1 97 ? -19.262 -17.806 -0.772 1.00 93.19 97 ASN A CA 1
ATOM 695 C C . ASN A 1 97 ? -19.571 -18.507 0.558 1.00 93.19 97 ASN A C 1
ATOM 697 O O . ASN A 1 97 ? -18.683 -19.124 1.152 1.00 93.19 97 ASN A O 1
ATOM 701 N N . ASP A 1 98 ? -20.823 -18.448 1.000 1.00 85.69 98 ASP A N 1
ATOM 702 C CA . ASP A 1 98 ? -21.372 -19.142 2.168 1.00 85.69 98 ASP A CA 1
ATOM 703 C C . ASP A 1 98 ? -22.524 -20.108 1.844 1.00 85.69 98 ASP A C 1
ATOM 705 O O . ASP A 1 98 ? -22.973 -20.848 2.714 1.00 85.69 98 ASP A O 1
ATOM 709 N N . THR A 1 99 ? -22.999 -20.181 0.598 1.00 81.69 99 THR A N 1
ATOM 710 C CA . THR A 1 99 ? -24.026 -21.152 0.196 1.00 81.69 99 THR A CA 1
ATOM 711 C C . THR A 1 99 ? -23.953 -21.450 -1.299 1.00 81.69 99 THR A C 1
ATOM 713 O O . THR A 1 99 ? -23.942 -20.551 -2.135 1.00 81.69 99 THR A O 1
ATOM 716 N N . PHE A 1 100 ? -23.963 -22.731 -1.677 1.00 83.94 100 PHE A N 1
ATOM 717 C CA . PHE A 1 100 ? -23.994 -23.117 -3.099 1.00 83.94 100 PHE A CA 1
ATOM 718 C C . PHE A 1 100 ? -25.113 -24.100 -3.483 1.00 83.94 100 PHE A C 1
ATOM 720 O O . PHE A 1 100 ? -25.374 -24.295 -4.669 1.00 83.94 100 PHE A O 1
ATOM 727 N N . GLU A 1 101 ? -25.787 -24.706 -2.504 1.00 80.69 101 GLU A N 1
ATOM 728 C CA . GLU A 1 101 ? -26.911 -25.631 -2.688 1.00 80.69 101 GLU A CA 1
ATOM 729 C C . GLU A 1 101 ? -28.079 -25.188 -1.796 1.00 80.69 101 GLU A C 1
ATOM 731 O O . GLU A 1 101 ? -27.890 -24.886 -0.617 1.00 80.69 101 GLU A O 1
ATOM 736 N N . ALA A 1 102 ? -29.298 -25.153 -2.343 1.00 76.12 102 ALA A N 1
ATOM 737 C CA . ALA A 1 102 ? -30.483 -24.746 -1.591 1.00 76.12 102 ALA A CA 1
ATOM 738 C C . ALA A 1 102 ? -30.729 -25.688 -0.398 1.00 76.12 102 ALA A C 1
ATOM 740 O O . ALA A 1 102 ? -30.829 -26.902 -0.566 1.00 76.12 102 ALA A O 1
ATOM 741 N N . GLY A 1 103 ? -30.834 -25.120 0.805 1.00 76.12 103 GLY A N 1
ATOM 742 C CA . GLY A 1 103 ? -31.014 -25.878 2.048 1.00 76.12 103 GLY A CA 1
ATOM 743 C C . GLY A 1 103 ? -29.727 -26.475 2.632 1.00 76.12 103 GLY A C 1
ATOM 744 O O . GLY A 1 103 ? -29.797 -27.121 3.677 1.00 76.12 103 GLY A O 1
ATOM 745 N N . SER A 1 104 ? -28.569 -26.253 2.001 1.00 85.31 104 SER A N 1
ATOM 746 C CA . SER A 1 104 ? -27.260 -26.606 2.555 1.00 85.31 104 SER A CA 1
ATOM 747 C C . SER A 1 104 ? -26.617 -25.415 3.272 1.00 85.31 104 SER A C 1
ATOM 749 O O . SER A 1 104 ? -26.871 -24.264 2.934 1.00 85.31 104 SER A O 1
ATOM 751 N N . ARG A 1 105 ? -25.764 -25.723 4.253 1.00 91.31 105 ARG A N 1
ATOM 752 C CA . ARG A 1 105 ? -24.887 -24.793 4.989 1.00 91.31 105 ARG A CA 1
ATOM 753 C C . ARG A 1 105 ? -23.420 -24.936 4.558 1.00 91.31 105 ARG A C 1
ATOM 755 O O . ARG A 1 105 ? -22.489 -24.641 5.307 1.00 91.31 105 ARG A O 1
ATOM 762 N N . ASP A 1 106 ? -23.218 -25.509 3.377 1.00 94.94 106 ASP A N 1
ATOM 763 C CA . ASP A 1 106 ? -21.910 -25.745 2.785 1.00 94.94 106 ASP A CA 1
ATOM 764 C C . ASP A 1 106 ? -21.535 -24.599 1.836 1.00 94.94 106 ASP A C 1
ATOM 766 O O . ASP A 1 106 ? -22.376 -24.058 1.112 1.00 94.94 106 ASP A O 1
ATOM 770 N N . ALA A 1 107 ? -20.238 -24.308 1.752 1.00 95.50 107 ALA A N 1
ATOM 771 C CA . ALA A 1 107 ? -19.689 -23.252 0.907 1.00 95.50 107 ALA A CA 1
ATOM 772 C C . ALA A 1 107 ? -18.898 -23.826 -0.272 1.00 95.50 107 ALA A C 1
ATOM 774 O O . ALA A 1 107 ? -18.189 -24.829 -0.136 1.00 95.50 107 ALA A O 1
ATOM 775 N N . ARG A 1 108 ? -18.955 -23.162 -1.433 1.00 95.88 108 ARG A N 1
ATOM 776 C CA . ARG A 1 108 ? -18.144 -23.516 -2.608 1.00 95.88 108 ARG A CA 1
ATOM 777 C C . ARG A 1 108 ? -17.660 -22.283 -3.357 1.00 95.88 108 ARG A C 1
ATOM 779 O O . ARG A 1 108 ? -18.464 -21.477 -3.801 1.00 95.88 108 ARG A O 1
ATOM 786 N N . LEU A 1 109 ? -16.362 -22.206 -3.613 1.00 95.06 109 LEU A N 1
ATOM 787 C CA . LEU A 1 109 ? -15.757 -21.206 -4.492 1.00 95.06 109 LEU A CA 1
ATOM 788 C C . LEU A 1 109 ? -15.268 -21.857 -5.777 1.00 95.06 109 LEU A C 1
ATOM 790 O O . LEU A 1 109 ? -14.723 -22.957 -5.733 1.00 95.06 109 LEU A O 1
ATOM 794 N N . THR A 1 110 ? -15.438 -21.185 -6.915 1.00 94.19 110 THR A N 1
ATOM 795 C CA . THR A 1 110 ? -14.833 -21.597 -8.190 1.00 94.19 110 THR A CA 1
ATOM 796 C C . THR A 1 110 ? -14.138 -20.404 -8.818 1.00 94.19 110 THR A C 1
ATOM 798 O O . THR A 1 110 ? -14.783 -19.407 -9.115 1.00 94.19 110 THR A O 1
ATOM 801 N N . PHE A 1 111 ? -12.830 -20.510 -9.044 1.00 94.12 111 PHE A N 1
ATOM 802 C CA . PHE A 1 111 ? -12.035 -19.426 -9.615 1.00 94.12 111 PHE A CA 1
ATOM 803 C C . PHE A 1 111 ? -11.094 -19.938 -10.702 1.00 94.12 111 PHE A C 1
ATOM 805 O O . PHE A 1 111 ? -10.648 -21.084 -10.672 1.00 94.12 111 PHE A O 1
ATOM 812 N N . THR A 1 112 ? -10.780 -19.072 -11.668 1.00 94.81 112 THR A N 1
ATOM 813 C CA . THR A 1 112 ? -9.790 -19.355 -12.716 1.00 94.81 112 THR A CA 1
ATOM 814 C C . THR A 1 112 ? -8.461 -18.711 -12.325 1.00 94.81 112 THR A C 1
ATOM 816 O O . THR A 1 112 ? -8.370 -17.480 -12.309 1.00 94.81 112 THR A O 1
ATOM 819 N N . PRO A 1 113 ? -7.424 -19.490 -11.975 1.00 92.44 113 PRO A N 1
ATOM 820 C CA . PRO A 1 113 ? -6.161 -18.930 -11.527 1.00 92.44 113 PRO A CA 1
ATOM 821 C C . PRO A 1 113 ? -5.410 -18.239 -12.664 1.00 92.44 113 PRO A C 1
ATOM 823 O O . PRO A 1 113 ? -5.307 -18.771 -13.768 1.00 92.44 113 PRO A O 1
ATOM 826 N N . ALA A 1 114 ? -4.783 -17.102 -12.366 1.00 89.75 114 ALA A N 1
ATOM 827 C CA . ALA A 1 114 ? -3.795 -16.470 -13.247 1.00 89.75 114 ALA A CA 1
ATOM 828 C C . ALA A 1 114 ? -2.373 -17.043 -13.042 1.00 89.75 114 ALA A C 1
ATOM 830 O O . ALA A 1 114 ? -1.402 -16.487 -13.548 1.00 89.75 114 ALA A O 1
ATOM 831 N N . GLY A 1 115 ? -2.253 -18.130 -12.270 1.00 81.62 115 GLY A N 1
ATOM 832 C CA . GLY A 1 115 ? -0.997 -18.675 -11.756 1.00 81.62 115 GLY A CA 1
ATOM 833 C C . GLY A 1 115 ? -0.568 -18.041 -10.428 1.00 81.62 115 GLY A C 1
ATOM 834 O O . GLY A 1 115 ? -0.990 -16.930 -10.079 1.00 81.62 115 GLY A O 1
ATOM 835 N N . GLY A 1 116 ? 0.272 -18.769 -9.691 1.00 86.88 116 GLY A N 1
ATOM 836 C CA . GLY A 1 116 ? 0.815 -18.376 -8.395 1.00 86.88 116 GLY A CA 1
ATOM 837 C C . GLY A 1 116 ? -0.119 -18.660 -7.218 1.00 86.88 116 GLY A C 1
ATOM 838 O O . GLY A 1 116 ? -1.274 -19.051 -7.376 1.00 86.88 116 GLY A O 1
ATOM 839 N N . ARG A 1 117 ? 0.389 -18.395 -6.013 1.00 93.38 117 ARG A N 1
ATOM 840 C CA . ARG A 1 117 ? -0.270 -18.724 -4.746 1.00 93.38 117 ARG A CA 1
ATOM 841 C C . ARG A 1 117 ? -1.549 -17.917 -4.490 1.00 93.38 117 ARG A C 1
ATOM 843 O O . ARG A 1 117 ? -1.571 -16.685 -4.584 1.00 93.38 117 ARG A O 1
ATOM 850 N N . TYR A 1 118 ? -2.584 -18.635 -4.072 1.00 95.69 118 TYR A N 1
ATOM 851 C CA . TYR A 1 118 ? -3.838 -18.133 -3.519 1.00 95.69 118 TYR A CA 1
ATOM 852 C C . TYR A 1 118 ? -3.995 -18.624 -2.081 1.00 95.69 118 TYR A C 1
ATOM 854 O O . TYR A 1 118 ? -3.422 -19.642 -1.688 1.00 95.69 118 TYR A O 1
ATOM 862 N N . LEU A 1 119 ? -4.772 -17.890 -1.293 1.00 96.75 119 LEU A N 1
ATOM 863 C CA . LEU A 1 119 ? -5.128 -18.256 0.068 1.00 96.75 119 LEU A CA 1
ATOM 864 C C . LEU A 1 119 ? -6.628 -18.539 0.142 1.00 96.75 119 LEU A C 1
ATOM 866 O O . LEU A 1 119 ? -7.429 -17.783 -0.404 1.00 96.75 119 LEU A O 1
ATOM 870 N N . ILE A 1 120 ? -6.994 -19.619 0.822 1.00 97.25 120 ILE A N 1
ATOM 871 C CA . ILE A 1 120 ? -8.374 -19.993 1.117 1.00 97.25 120 ILE A CA 1
ATOM 872 C C . ILE A 1 120 ? -8.599 -19.807 2.613 1.00 97.25 120 ILE A C 1
ATOM 874 O O . ILE A 1 120 ? -7.924 -20.431 3.434 1.00 97.25 120 ILE A O 1
ATOM 878 N N . VAL A 1 121 ? -9.557 -18.956 2.965 1.00 97.19 121 VAL A N 1
ATOM 879 C CA . VAL A 1 121 ? -9.984 -18.740 4.348 1.00 97.19 121 VAL A CA 1
ATOM 880 C C . VAL A 1 121 ? -11.205 -19.611 4.605 1.00 97.19 121 VAL A C 1
ATOM 882 O O . VAL A 1 121 ? -12.276 -19.334 4.071 1.00 97.19 121 VAL A O 1
ATOM 885 N N . ALA A 1 122 ? -11.049 -20.659 5.411 1.00 97.12 122 ALA A N 1
ATOM 886 C CA . ALA A 1 122 ? -12.164 -21.466 5.897 1.00 97.12 122 ALA A CA 1
ATOM 887 C C . ALA A 1 122 ? -12.675 -20.879 7.215 1.00 97.12 122 ALA A C 1
ATOM 889 O O . ALA A 1 122 ? -11.923 -20.813 8.191 1.00 97.12 122 ALA A O 1
ATOM 890 N N . ARG A 1 123 ? -13.933 -20.434 7.238 1.00 96.00 123 ARG A N 1
ATOM 891 C CA . ARG A 1 123 ? -14.581 -19.803 8.396 1.00 96.00 123 ARG A CA 1
ATOM 892 C C . ARG A 1 123 ? -16.061 -20.183 8.473 1.00 96.00 123 ARG A C 1
ATOM 894 O O . ARG A 1 123 ? -16.573 -20.908 7.622 1.00 96.00 123 ARG A O 1
ATOM 901 N N . ALA A 1 124 ? -16.742 -19.690 9.499 1.00 94.75 124 ALA A N 1
ATOM 902 C CA . ALA A 1 124 ? -18.192 -19.775 9.616 1.00 94.75 124 ALA A CA 1
ATOM 903 C C . ALA A 1 124 ? -18.853 -18.405 9.386 1.00 94.75 124 ALA A C 1
ATOM 905 O O . ALA A 1 124 ? -18.189 -17.363 9.475 1.00 94.75 124 ALA A O 1
ATOM 906 N N . ALA A 1 125 ? -20.153 -18.417 9.080 1.00 91.31 125 ALA A N 1
ATOM 907 C CA . ALA A 1 125 ? -20.979 -17.216 8.993 1.00 91.31 125 ALA A CA 1
ATOM 908 C C . ALA A 1 125 ? -21.135 -16.544 10.370 1.00 91.31 125 ALA A C 1
ATOM 910 O O . ALA A 1 125 ? -20.942 -15.337 10.485 1.00 91.31 125 ALA A O 1
ATOM 911 N N . ASP A 1 126 ? -21.395 -17.329 11.424 1.00 91.25 126 ASP A N 1
ATOM 912 C CA . ASP A 1 126 ? -21.327 -16.864 12.815 1.00 91.25 126 ASP A CA 1
ATOM 913 C C . ASP A 1 126 ? -19.852 -16.759 13.268 1.00 91.25 126 ASP A C 1
ATOM 915 O O . ASP A 1 126 ? -19.156 -17.782 13.307 1.00 91.25 126 ASP A O 1
ATOM 919 N N . PRO A 1 127 ? -19.359 -15.561 13.645 1.00 90.00 127 PRO A N 1
ATOM 920 C CA . PRO A 1 127 ? -17.978 -15.354 14.086 1.00 90.00 127 PRO A CA 1
ATOM 921 C C . PRO A 1 127 ? -17.553 -16.209 15.290 1.00 90.00 127 PRO A C 1
ATOM 923 O O . PRO A 1 127 ? -16.368 -16.531 15.425 1.00 90.00 127 PRO A O 1
ATOM 926 N N . ALA A 1 128 ? -18.499 -16.578 16.162 1.00 88.75 128 ALA A N 1
ATOM 927 C CA . ALA A 1 128 ? -18.235 -17.337 17.383 1.00 88.75 128 ALA A CA 1
ATOM 928 C C . ALA A 1 128 ? -18.320 -18.862 17.193 1.00 88.75 128 ALA A C 1
ATOM 930 O O . ALA A 1 128 ? -17.925 -19.607 18.100 1.00 88.75 128 ALA A O 1
ATOM 931 N N . ALA A 1 129 ? -18.811 -19.332 16.041 1.00 92.00 129 ALA A N 1
ATOM 932 C CA . ALA A 1 129 ? -19.044 -20.748 15.797 1.00 92.00 129 ALA A CA 1
ATOM 933 C C . ALA A 1 129 ? -17.747 -21.572 15.816 1.00 92.00 129 ALA A C 1
ATOM 935 O O . ALA A 1 129 ? -16.679 -21.153 15.361 1.00 92.00 129 ALA A O 1
ATOM 936 N N . GLN A 1 130 ? -17.866 -22.782 16.356 1.00 94.19 130 GLN A N 1
ATOM 937 C CA . GLN A 1 130 ? -16.801 -23.772 16.458 1.00 94.19 130 GLN A CA 1
ATOM 938 C C . GLN A 1 130 ? -17.317 -25.110 15.942 1.00 94.19 130 GLN A C 1
ATOM 940 O O . GLN A 1 130 ? -18.502 -25.421 16.066 1.00 94.19 130 GLN A O 1
ATOM 945 N N . GLY A 1 131 ? -16.432 -25.900 15.351 1.00 94.94 131 GLY A N 1
ATOM 946 C CA . GLY A 1 131 ? -16.801 -27.181 14.771 1.00 94.94 131 GLY A CA 1
ATOM 947 C C . GLY A 1 131 ? -15.836 -27.653 13.700 1.00 94.94 131 GLY A C 1
ATOM 948 O O . GLY A 1 131 ? -14.956 -26.918 13.244 1.00 94.94 131 GLY A O 1
ATOM 949 N N . ASP A 1 132 ? -16.026 -28.903 13.302 1.00 96.94 132 ASP A N 1
ATOM 950 C CA . ASP A 1 132 ? -15.192 -29.566 12.309 1.00 96.94 132 ASP A CA 1
ATOM 951 C C . ASP A 1 132 ? -15.722 -29.326 10.895 1.00 96.94 132 ASP A C 1
ATOM 953 O O . ASP A 1 132 ? -16.927 -29.176 10.661 1.00 96.94 132 ASP A O 1
ATOM 957 N N . PHE A 1 133 ? -14.816 -29.335 9.926 1.00 97.00 133 PHE A N 1
ATOM 958 C CA . PHE A 1 133 ? -15.153 -29.230 8.515 1.00 97.00 133 PHE A CA 1
ATOM 959 C C . PHE A 1 133 ? -14.208 -30.054 7.642 1.00 97.00 133 PHE A C 1
ATOM 961 O O . PHE A 1 133 ? -13.097 -30.429 8.027 1.00 97.00 133 PHE A O 1
ATOM 968 N N . VAL A 1 134 ? -14.666 -30.320 6.423 1.00 97.31 134 VAL A N 1
ATOM 969 C CA . VAL A 1 134 ? -13.877 -30.950 5.367 1.00 97.31 134 VAL A CA 1
ATOM 970 C C . VAL A 1 134 ? -13.772 -29.979 4.203 1.00 97.31 134 VAL A C 1
ATOM 972 O O . VAL A 1 134 ? -14.787 -29.506 3.696 1.00 97.31 134 VAL A O 1
ATOM 975 N N . LEU A 1 135 ? -12.545 -29.695 3.777 1.00 97.25 135 LEU A N 1
ATOM 976 C CA . LEU A 1 135 ? -12.234 -28.851 2.633 1.00 97.25 135 LEU A CA 1
ATOM 977 C C . LEU A 1 135 ? -11.748 -29.732 1.482 1.00 97.25 135 LEU A C 1
ATOM 979 O O . LEU A 1 135 ? -10.849 -30.548 1.654 1.00 97.25 135 LEU A O 1
ATOM 983 N N . THR A 1 136 ? -12.332 -29.573 0.302 1.00 96.81 136 THR A N 1
ATOM 984 C CA . THR A 1 136 ? -11.968 -30.333 -0.901 1.00 96.81 136 THR A CA 1
ATOM 985 C C . THR A 1 136 ? -11.601 -29.373 -2.017 1.00 96.81 136 THR A C 1
ATOM 987 O O . THR A 1 136 ? -12.343 -28.429 -2.273 1.00 96.81 136 THR A O 1
ATOM 990 N N . SER A 1 137 ? -10.472 -29.608 -2.678 1.00 95.75 137 SER A N 1
ATOM 991 C CA . SER A 1 137 ? -10.033 -28.849 -3.850 1.00 95.75 137 SER A CA 1
ATOM 992 C C . SER A 1 137 ? -10.058 -29.744 -5.079 1.00 95.75 137 SER A C 1
ATOM 994 O O . SER A 1 137 ? -9.562 -30.866 -5.034 1.00 95.75 137 SER A O 1
ATOM 996 N N . GLN A 1 138 ? -10.637 -29.280 -6.182 1.00 93.62 138 GLN A N 1
ATOM 997 C CA . GLN A 1 138 ? -10.748 -30.039 -7.427 1.00 93.62 138 GLN A CA 1
ATOM 998 C C . GLN A 1 138 ? -10.565 -29.111 -8.629 1.00 93.62 138 GLN A C 1
ATOM 1000 O O . GLN A 1 138 ? -11.080 -27.998 -8.646 1.00 93.62 138 GLN A O 1
ATOM 1005 N N . THR A 1 139 ? -9.874 -29.571 -9.669 1.00 87.50 139 THR A N 1
ATOM 1006 C CA . THR A 1 139 ? -9.979 -28.949 -10.997 1.00 87.50 139 THR A CA 1
ATOM 1007 C C . THR A 1 139 ? -11.254 -29.448 -11.657 1.00 87.50 139 THR A C 1
ATOM 1009 O O . THR A 1 139 ? -11.551 -30.645 -11.568 1.00 87.50 139 THR A O 1
ATOM 1012 N N . ALA A 1 140 ? -11.974 -28.584 -12.375 1.00 67.38 140 ALA A N 1
ATOM 1013 C CA . ALA A 1 140 ? -12.991 -29.074 -13.296 1.00 67.38 140 ALA A CA 1
ATOM 1014 C C . ALA A 1 140 ? -12.279 -29.880 -14.394 1.00 67.38 140 ALA A C 1
ATOM 1016 O O . ALA A 1 140 ? -11.735 -29.323 -15.346 1.00 67.38 140 ALA A O 1
ATOM 1017 N N . ARG A 1 141 ? -12.221 -31.209 -14.250 1.00 47.22 141 ARG A N 1
ATOM 1018 C CA . ARG A 1 141 ? -11.920 -32.064 -15.396 1.00 47.22 141 ARG A CA 1
ATOM 1019 C C . ARG A 1 141 ? -13.051 -31.815 -16.377 1.00 47.22 141 ARG A C 1
ATOM 1021 O O . ARG A 1 141 ? -14.202 -32.062 -16.026 1.00 47.22 141 ARG A O 1
ATOM 1028 N N . SER A 1 142 ? -12.727 -31.317 -17.566 1.00 36.38 142 SER A N 1
ATOM 1029 C CA . SER A 1 142 ? -13.648 -31.298 -18.694 1.00 36.38 142 SER A CA 1
ATOM 1030 C C . SER A 1 142 ? -14.270 -32.687 -18.782 1.00 36.38 142 SER A C 1
ATOM 1032 O O . SER A 1 142 ? -13.575 -33.661 -19.083 1.00 36.38 142 SER A O 1
ATOM 1034 N N . SER A 1 143 ? -15.546 -32.809 -18.422 1.00 32.66 143 SER A N 1
ATOM 1035 C CA . SER A 1 143 ? -16.297 -34.037 -18.610 1.00 32.66 143 SER A CA 1
ATOM 1036 C C . SER A 1 143 ? -16.275 -34.315 -20.105 1.00 32.66 143 SER A C 1
ATOM 1038 O O . SER A 1 143 ? -16.934 -33.652 -20.897 1.00 32.66 143 SER A O 1
ATOM 1040 N N . THR A 1 144 ? -15.424 -35.250 -20.505 1.00 35.06 144 THR A N 1
ATOM 1041 C CA . THR A 1 144 ? -15.415 -35.784 -21.859 1.00 35.06 144 THR A CA 1
ATOM 1042 C C . THR A 1 144 ? -16.581 -36.769 -21.908 1.00 35.06 144 THR A C 1
ATOM 1044 O O . THR A 1 144 ? -16.528 -37.765 -21.179 1.00 35.06 144 THR A O 1
ATOM 1047 N N . PRO A 1 145 ? -17.663 -36.529 -22.669 1.00 36.31 145 PRO A N 1
ATOM 1048 C CA . PRO A 1 145 ? -18.672 -37.559 -22.850 1.00 36.31 145 PRO A CA 1
ATOM 1049 C C . PRO A 1 145 ? -18.086 -38.687 -23.714 1.00 36.31 145 PRO A C 1
ATOM 1051 O O . PRO A 1 145 ? -17.463 -38.443 -24.747 1.00 36.31 145 PRO A O 1
ATOM 1054 N N . SER A 1 146 ? -18.265 -39.930 -23.258 1.00 28.89 146 SER A N 1
ATOM 1055 C CA . SER A 1 146 ? -17.995 -41.151 -24.031 1.00 28.89 146 SER A CA 1
ATOM 1056 C C . SER A 1 146 ? -18.840 -41.209 -25.316 1.00 28.89 146 SER A C 1
ATOM 1058 O O . SER A 1 146 ? -19.887 -40.562 -25.391 1.00 28.89 146 SER A O 1
ATOM 1060 N N . PRO A 1 147 ? -18.397 -41.961 -26.341 1.00 48.62 147 PRO A N 1
ATOM 1061 C CA . PRO A 1 147 ? -18.862 -41.792 -27.708 1.00 48.62 147 PRO A CA 1
ATOM 1062 C C . PRO A 1 147 ? -20.235 -42.432 -27.910 1.00 48.62 147 PRO A C 1
ATOM 1064 O O . PRO A 1 147 ? -20.477 -43.575 -27.529 1.00 48.62 147 PRO A O 1
ATOM 1067 N N . THR A 1 148 ? -21.135 -41.722 -28.580 1.00 31.34 148 THR A N 1
ATOM 1068 C CA . THR A 1 148 ? -22.289 -42.330 -29.243 1.00 31.34 148 THR A CA 1
ATOM 1069 C C . THR A 1 148 ? -22.424 -41.702 -30.624 1.00 31.34 148 THR A C 1
ATOM 1071 O O . THR A 1 148 ? -22.785 -40.543 -30.772 1.00 31.34 148 THR A O 1
ATOM 1074 N N . THR A 1 149 ? -22.035 -42.513 -31.607 1.00 34.84 149 THR A N 1
ATOM 1075 C CA . THR A 1 149 ? -22.649 -42.683 -32.927 1.00 34.84 149 THR A CA 1
ATOM 1076 C C . THR A 1 149 ? -22.960 -41.438 -33.767 1.00 34.84 149 THR A C 1
ATOM 1078 O O . THR A 1 149 ? -24.017 -40.837 -33.650 1.00 34.84 149 THR A O 1
ATOM 1081 N N . GLY A 1 150 ? -22.091 -41.221 -34.764 1.00 33.19 150 GLY A N 1
ATOM 1082 C CA . GLY A 1 150 ? -22.504 -41.013 -36.157 1.00 33.19 150 GLY A CA 1
ATOM 1083 C C . GLY A 1 150 ? -22.918 -39.600 -36.567 1.00 33.19 150 GLY A C 1
ATOM 1084 O O . GLY A 1 150 ? -24.071 -39.217 -36.422 1.00 33.19 150 GLY A O 1
ATOM 1085 N N . GLY A 1 151 ? -22.004 -38.874 -37.218 1.00 30.80 151 GLY A N 1
ATOM 1086 C CA . GLY A 1 151 ? -22.345 -37.626 -37.900 1.00 30.80 151 GLY A CA 1
ATOM 1087 C C . GLY A 1 151 ? -21.144 -36.909 -38.505 1.00 30.80 151 GLY A C 1
ATOM 1088 O O . GLY A 1 151 ? -20.592 -36.012 -37.888 1.00 30.80 151 GLY A O 1
ATOM 1089 N N . VAL A 1 152 ? -20.734 -37.378 -39.684 1.00 37.12 152 VAL A N 1
ATOM 1090 C CA . VAL A 1 152 ? -20.031 -36.696 -40.789 1.00 37.12 152 VAL A CA 1
ATOM 1091 C C . VAL A 1 152 ? -19.302 -35.370 -40.488 1.00 37.12 152 VAL A C 1
ATOM 1093 O O . VAL A 1 152 ? -19.883 -34.349 -40.137 1.00 37.12 152 VAL A O 1
ATOM 1096 N N . VAL A 1 153 ? -18.001 -35.407 -40.784 1.00 42.53 153 VAL A N 1
ATOM 1097 C CA . VAL A 1 153 ? -17.026 -34.312 -40.852 1.00 42.53 153 VAL A CA 1
ATOM 1098 C C . VAL A 1 153 ? -17.575 -33.068 -41.564 1.00 42.53 153 VAL A C 1
ATOM 1100 O O . VAL A 1 153 ? -17.787 -33.081 -42.774 1.00 42.53 153 VAL A O 1
ATOM 1103 N N . ALA A 1 154 ? -17.664 -31.957 -40.834 1.00 32.34 154 ALA A N 1
ATOM 1104 C CA . ALA A 1 154 ? -17.609 -30.615 -41.400 1.00 32.34 154 ALA A CA 1
ATOM 1105 C C . ALA A 1 154 ? -16.566 -29.800 -40.626 1.00 32.34 154 ALA A C 1
ATOM 1107 O O . ALA A 1 154 ? -16.693 -29.544 -39.432 1.00 32.34 154 ALA A O 1
ATOM 1108 N N . ARG A 1 155 ? -15.489 -29.444 -41.322 1.00 36.22 155 ARG A N 1
ATOM 1109 C CA . ARG A 1 155 ? -14.387 -28.607 -40.844 1.00 36.22 155 ARG A CA 1
ATOM 1110 C C . ARG A 1 155 ? -14.771 -27.130 -41.018 1.00 36.22 155 ARG A C 1
ATOM 1112 O O . ARG A 1 155 ? -14.977 -26.734 -42.163 1.00 36.22 155 ARG A O 1
ATOM 1119 N N . PRO A 1 156 ? -14.756 -26.284 -39.974 1.00 35.50 156 PRO A N 1
ATOM 1120 C CA . PRO A 1 156 ? -14.489 -24.859 -40.129 1.00 35.50 156 PRO A CA 1
ATOM 1121 C C . PRO A 1 156 ? -13.005 -24.644 -39.795 1.00 35.50 156 PRO A C 1
ATOM 1123 O O . PRO A 1 156 ? -12.537 -24.933 -38.700 1.00 35.50 156 PRO A O 1
ATOM 1126 N N . GLN A 1 157 ? -12.145 -24.427 -40.787 1.00 33.69 157 GLN A N 1
ATOM 1127 C CA . GLN A 1 157 ? -11.798 -23.085 -41.257 1.00 33.69 157 GLN A CA 1
ATOM 1128 C C . GLN A 1 157 ? -11.467 -22.151 -40.089 1.00 33.69 157 GLN A C 1
ATOM 1130 O O . GLN A 1 157 ? -12.326 -21.509 -39.496 1.00 33.69 157 GLN A O 1
ATOM 1135 N N . THR A 1 158 ? -10.175 -22.103 -39.782 1.00 35.59 158 THR A N 1
ATOM 1136 C CA . THR A 1 158 ? -9.516 -21.000 -39.092 1.00 35.59 158 THR A CA 1
ATOM 1137 C C . THR A 1 158 ? -9.805 -19.697 -39.835 1.00 35.59 158 THR A C 1
ATOM 1139 O O . THR A 1 158 ? -9.319 -19.516 -40.952 1.00 35.59 158 THR A O 1
ATOM 1142 N N . ALA A 1 159 ? -10.563 -18.798 -39.211 1.00 32.50 159 ALA A N 1
ATOM 1143 C CA . ALA A 1 159 ? -10.598 -17.388 -39.571 1.00 32.50 159 ALA A CA 1
ATOM 1144 C C . ALA A 1 159 ? -9.772 -16.597 -38.535 1.00 32.50 159 ALA A C 1
ATOM 1146 O O . ALA A 1 159 ? -9.959 -16.798 -37.332 1.00 32.50 159 ALA A O 1
ATOM 1147 N N . PRO A 1 160 ? -8.839 -15.737 -38.970 1.00 41.50 160 PRO A N 1
ATOM 1148 C CA . PRO A 1 160 ? -8.084 -14.853 -38.096 1.00 41.50 160 PRO A CA 1
ATOM 1149 C C . PRO A 1 160 ? -8.886 -13.580 -37.787 1.00 41.50 160 PRO A C 1
ATOM 1151 O O . PRO A 1 160 ? -9.503 -13.001 -38.674 1.00 41.50 160 PRO A O 1
ATOM 1154 N N . GLY A 1 161 ? -8.803 -13.115 -36.538 1.00 44.97 161 GLY A N 1
ATOM 1155 C CA . GLY A 1 161 ? -9.114 -11.734 -36.161 1.00 44.97 161 GLY A CA 1
ATOM 1156 C C . GLY A 1 161 ? -10.594 -11.408 -35.954 1.00 44.97 161 GLY A C 1
ATOM 1157 O O . GLY A 1 161 ? -11.259 -10.902 -36.851 1.00 44.97 161 GLY A O 1
ATOM 1158 N N . SER A 1 162 ? -11.075 -11.561 -34.719 1.00 35.44 162 SER A N 1
ATOM 1159 C CA . SER A 1 162 ? -12.136 -10.684 -34.209 1.00 35.44 162 SER A CA 1
ATOM 1160 C C . SER A 1 162 ? -11.468 -9.498 -33.504 1.00 35.44 162 SER A C 1
ATOM 1162 O O . SER A 1 162 ? -10.639 -9.732 -32.619 1.00 35.44 162 SER A O 1
ATOM 1164 N N . PRO A 1 163 ? -11.760 -8.240 -33.881 1.00 44.41 163 PRO A N 1
ATOM 1165 C CA . PRO A 1 163 ? -11.278 -7.086 -33.136 1.00 44.41 163 PRO A CA 1
ATOM 1166 C C . PRO A 1 163 ? -11.905 -7.089 -31.738 1.00 44.41 163 PRO A C 1
ATOM 1168 O O . PRO A 1 163 ? -13.054 -7.493 -31.558 1.00 44.41 163 PRO A O 1
ATOM 1171 N N . ALA A 1 164 ? -11.122 -6.667 -30.745 1.00 48.88 164 ALA A N 1
ATOM 1172 C CA . ALA A 1 164 ? -11.604 -6.434 -29.390 1.00 48.88 164 ALA A CA 1
ATOM 1173 C C . ALA A 1 164 ? -12.862 -5.539 -29.419 1.00 48.88 164 ALA A C 1
ATOM 1175 O O . ALA A 1 164 ? -12.914 -4.621 -30.243 1.00 48.88 164 ALA A O 1
ATOM 1176 N N . PRO A 1 165 ? -13.867 -5.781 -28.553 1.00 44.53 165 PRO A N 1
ATOM 1177 C CA . PRO A 1 165 ? -15.034 -4.911 -28.484 1.00 44.53 165 PRO A CA 1
ATOM 1178 C C . PRO A 1 165 ? -14.580 -3.487 -28.155 1.00 44.53 165 PRO A C 1
ATOM 1180 O O . PRO A 1 165 ? -13.665 -3.292 -27.346 1.00 44.53 165 PRO A O 1
ATOM 1183 N N . ALA A 1 166 ? -15.189 -2.515 -28.831 1.00 55.97 166 ALA A N 1
ATOM 1184 C CA . ALA A 1 166 ? -14.897 -1.102 -28.654 1.00 55.97 166 ALA A CA 1
ATOM 1185 C C . ALA A 1 166 ? -15.047 -0.710 -27.174 1.00 55.97 166 ALA A C 1
ATOM 1187 O O . ALA A 1 166 ? -15.887 -1.247 -26.452 1.00 55.97 166 ALA A O 1
ATOM 1188 N N . GLU A 1 167 ? -14.220 0.228 -26.716 1.00 53.75 167 GLU A N 1
ATOM 1189 C CA . GLU A 1 167 ? -14.158 0.724 -25.330 1.00 53.75 167 GLU A CA 1
ATOM 1190 C C . GLU A 1 167 ? -15.540 1.108 -24.756 1.00 53.75 167 GLU A C 1
ATOM 1192 O O . GLU A 1 167 ? -15.800 0.900 -23.570 1.00 53.75 167 GLU A O 1
ATOM 1197 N N . THR A 1 168 ? -16.463 1.537 -25.625 1.00 53.78 168 THR A N 1
ATOM 1198 C CA . THR A 1 168 ? -17.865 1.861 -25.319 1.00 53.78 168 THR A CA 1
ATOM 1199 C C . THR A 1 168 ? -18.676 0.686 -24.761 1.00 53.78 168 THR A C 1
ATOM 1201 O O . THR A 1 168 ? -19.510 0.889 -23.881 1.00 53.78 168 THR A O 1
ATOM 1204 N N . ASP A 1 169 ? -18.411 -0.550 -25.194 1.00 58.75 169 ASP A N 1
ATOM 1205 C CA . ASP A 1 169 ? -19.135 -1.735 -24.706 1.00 58.75 169 ASP A CA 1
ATOM 1206 C C . ASP A 1 169 ? -18.661 -2.156 -23.306 1.00 58.75 169 ASP A C 1
ATOM 1208 O O . ASP A 1 169 ? -19.431 -2.702 -22.514 1.00 58.75 169 ASP A O 1
ATOM 1212 N N . ARG A 1 170 ? -17.397 -1.871 -22.958 1.00 60.66 170 ARG A N 1
ATOM 1213 C CA . ARG A 1 170 ? -16.844 -2.160 -21.622 1.00 60.66 170 ARG A CA 1
ATOM 1214 C C . ARG A 1 170 ? -17.350 -1.171 -20.582 1.00 60.66 170 ARG A C 1
ATOM 1216 O O . ARG A 1 170 ? -17.633 -1.573 -19.456 1.00 60.66 170 ARG A O 1
ATOM 1223 N N . GLU A 1 171 ? -17.476 0.098 -20.955 1.00 65.56 171 GLU A N 1
ATOM 1224 C CA . GLU A 1 171 ? -18.019 1.136 -20.080 1.00 65.56 171 GLU A CA 1
ATOM 1225 C C . GLU A 1 171 ? -19.515 0.911 -19.813 1.00 65.56 171 GLU A C 1
ATOM 1227 O O . GLU A 1 171 ? -19.943 0.945 -18.659 1.00 65.56 171 GLU A O 1
ATOM 1232 N N . ALA A 1 172 ? -20.291 0.544 -20.841 1.00 69.94 172 ALA A N 1
ATOM 1233 C CA . ALA A 1 172 ? -21.695 0.161 -20.681 1.00 69.94 172 ALA A CA 1
ATOM 1234 C C . ALA A 1 172 ? -21.868 -1.072 -19.773 1.00 69.94 172 ALA A C 1
ATOM 1236 O O . ALA A 1 172 ? -22.751 -1.091 -18.913 1.00 69.94 172 ALA A O 1
ATOM 1237 N N . LEU A 1 173 ? -20.995 -2.077 -19.905 1.00 73.44 173 LEU A N 1
ATOM 1238 C CA . LEU A 1 173 ? -21.012 -3.262 -19.044 1.00 73.44 173 LEU A CA 1
ATOM 1239 C C . LEU A 1 173 ? -20.645 -2.926 -17.586 1.00 73.44 173 LEU A C 1
ATOM 1241 O O . LEU A 1 173 ? -21.293 -3.419 -16.665 1.00 73.44 173 LEU A O 1
ATOM 1245 N N . MET A 1 174 ? -19.642 -2.067 -17.367 1.00 71.88 174 MET A N 1
ATOM 1246 C CA . MET A 1 174 ? -19.239 -1.599 -16.033 1.00 71.88 174 MET A CA 1
ATOM 1247 C C . MET A 1 174 ? -20.342 -0.780 -15.356 1.00 71.88 174 MET A C 1
ATOM 1249 O O . MET A 1 174 ? -20.601 -0.962 -14.166 1.00 71.88 174 MET A O 1
ATOM 1253 N N . LEU A 1 175 ? -21.029 0.092 -16.098 1.00 81.06 175 LEU A N 1
ATOM 1254 C CA . LEU A 1 175 ? -22.159 0.859 -15.575 1.00 81.06 175 LEU A CA 1
ATOM 1255 C C . LEU A 1 175 ? -23.345 -0.051 -15.233 1.00 81.06 175 LEU A C 1
ATOM 1257 O O . LEU A 1 175 ? -23.920 0.097 -14.155 1.00 81.06 175 LEU A O 1
ATOM 1261 N N . ALA A 1 176 ? -23.655 -1.040 -16.077 1.00 75.38 176 ALA A N 1
ATOM 1262 C CA . ALA A 1 176 ? -24.695 -2.029 -15.792 1.00 75.38 176 ALA A CA 1
ATOM 1263 C C . ALA A 1 176 ? -24.363 -2.876 -14.548 1.00 75.38 176 ALA A C 1
ATOM 1265 O O . ALA A 1 176 ? -25.216 -3.066 -13.682 1.00 75.38 176 ALA A O 1
ATOM 1266 N N . GLN A 1 177 ? -23.111 -3.325 -14.400 1.00 79.19 177 GLN A N 1
ATOM 1267 C CA . GLN A 1 177 ? -22.654 -4.028 -13.193 1.00 79.19 177 GLN A CA 1
ATOM 1268 C C . GLN A 1 177 ? -22.729 -3.140 -11.945 1.00 79.19 177 GLN A C 1
ATOM 1270 O O . GLN A 1 177 ? -23.139 -3.604 -10.882 1.00 79.19 177 GLN A O 1
ATOM 1275 N N . THR A 1 178 ? -22.390 -1.856 -12.073 1.00 81.06 178 THR A N 1
ATOM 1276 C CA . THR A 1 178 ? -22.464 -0.898 -10.962 1.00 81.06 178 THR A CA 1
ATOM 1277 C C . THR A 1 178 ? -23.909 -0.654 -10.528 1.00 81.06 178 THR A C 1
ATOM 1279 O O . THR A 1 178 ? -24.181 -0.596 -9.332 1.00 81.06 178 THR A O 1
ATOM 1282 N N . GLN A 1 179 ? -24.848 -0.557 -11.472 1.00 86.00 179 GLN A N 1
ATOM 1283 C CA . GLN A 1 179 ? -26.274 -0.402 -11.167 1.00 86.00 179 GLN A CA 1
ATOM 1284 C C . GLN A 1 179 ? -26.830 -1.624 -10.434 1.00 86.00 179 GLN A C 1
ATOM 1286 O O . GLN A 1 179 ? -27.446 -1.465 -9.383 1.00 86.00 179 GLN A O 1
ATOM 1291 N N . VAL A 1 180 ? -26.529 -2.836 -10.909 1.00 86.00 180 VAL A N 1
ATOM 1292 C CA . VAL A 1 180 ? -26.932 -4.078 -10.227 1.00 86.00 180 VAL A CA 1
ATOM 1293 C C . VAL A 1 180 ? -26.359 -4.136 -8.808 1.00 86.00 180 VAL A C 1
ATOM 1295 O O . VAL A 1 180 ? -27.072 -4.482 -7.867 1.00 86.00 180 VAL A O 1
ATOM 1298 N N . TYR A 1 181 ? -25.097 -3.740 -8.623 1.00 77.56 181 TYR A N 1
ATOM 1299 C CA . TYR A 1 181 ? -24.479 -3.686 -7.298 1.00 77.56 181 TYR A CA 1
ATOM 1300 C C . TYR A 1 181 ? -25.172 -2.674 -6.368 1.00 77.56 181 TYR A C 1
ATOM 1302 O O . TYR A 1 181 ? -25.448 -2.975 -5.207 1.00 77.56 181 TYR A O 1
ATOM 1310 N N . GLN A 1 182 ? -25.502 -1.482 -6.872 1.00 86.12 182 GLN A N 1
ATOM 1311 C CA . GLN A 1 182 ? -26.222 -0.466 -6.099 1.00 86.12 182 GLN A CA 1
ATOM 1312 C C . GLN A 1 182 ? -27.638 -0.920 -5.721 1.00 86.12 182 GLN A C 1
ATOM 1314 O O . GLN A 1 182 ? -28.087 -0.667 -4.602 1.00 86.12 182 GLN A O 1
ATOM 1319 N N . GLU A 1 183 ? -28.332 -1.626 -6.613 1.00 86.56 183 GLU A N 1
ATOM 1320 C CA . GLU A 1 183 ? -29.652 -2.195 -6.336 1.00 86.56 183 GLU A CA 1
ATOM 1321 C C . GLU A 1 183 ? -29.595 -3.296 -5.274 1.00 86.56 183 GLU A C 1
ATOM 1323 O O . GLU A 1 183 ? -30.436 -3.320 -4.373 1.00 86.56 183 GLU A O 1
ATOM 1328 N N . GLN A 1 184 ? -28.578 -4.161 -5.324 1.00 86.75 184 GLN A N 1
ATOM 1329 C CA . GLN A 1 184 ? -28.348 -5.188 -4.305 1.00 86.75 184 GLN A CA 1
ATOM 1330 C C . GLN A 1 184 ? -28.100 -4.564 -2.927 1.00 86.75 184 GLN A C 1
ATOM 1332 O O . GLN A 1 184 ? -28.754 -4.948 -1.957 1.00 86.75 184 GLN A O 1
ATOM 1337 N N . GLN A 1 185 ? -27.254 -3.535 -2.853 1.00 86.56 185 GLN A N 1
ATOM 1338 C CA . GLN A 1 185 ? -26.993 -2.790 -1.615 1.00 86.56 185 GLN A CA 1
ATOM 1339 C C . GLN A 1 185 ? -28.260 -2.104 -1.077 1.00 86.56 185 GLN A C 1
ATOM 1341 O O . GLN A 1 185 ? -28.555 -2.152 0.119 1.00 86.56 185 GLN A O 1
ATOM 1346 N N . ALA A 1 186 ? -29.072 -1.505 -1.954 1.00 87.94 186 ALA A N 1
ATOM 1347 C CA . ALA A 1 186 ? -30.334 -0.888 -1.556 1.00 87.94 186 ALA A CA 1
ATOM 1348 C C . ALA A 1 186 ? -31.363 -1.921 -1.058 1.00 87.94 186 ALA A C 1
ATOM 1350 O O . ALA A 1 186 ? -32.113 -1.639 -0.119 1.00 87.94 186 ALA A O 1
ATOM 1351 N N . ALA A 1 187 ? -31.411 -3.112 -1.661 1.00 88.25 187 ALA A N 1
ATOM 1352 C CA . ALA A 1 187 ? -32.279 -4.206 -1.229 1.00 88.25 187 ALA A CA 1
ATOM 1353 C C . ALA A 1 187 ? -31.851 -4.768 0.136 1.00 88.25 187 ALA A C 1
ATOM 1355 O O . ALA A 1 187 ? -32.696 -4.982 1.009 1.00 88.25 187 ALA A O 1
ATOM 1356 N N . GLU A 1 188 ? -30.547 -4.930 0.351 1.00 89.56 188 GLU A N 1
ATOM 1357 C CA . GLU A 1 188 ? -29.983 -5.369 1.626 1.00 89.56 188 GLU A CA 1
ATOM 1358 C C . GLU A 1 188 ? -30.267 -4.357 2.744 1.00 89.56 188 GLU A C 1
ATOM 1360 O O . GLU A 1 188 ? -30.779 -4.723 3.804 1.00 89.56 188 GLU A O 1
ATOM 1365 N N . GLN A 1 189 ? -30.086 -3.061 2.476 1.00 88.88 189 GLN A N 1
ATOM 1366 C CA . GLN A 1 189 ? -30.412 -2.012 3.442 1.00 88.88 189 GLN A CA 1
ATOM 1367 C C . GLN A 1 189 ? -31.907 -1.990 3.801 1.00 88.88 189 GLN A C 1
ATOM 1369 O O . GLN A 1 189 ? -32.271 -1.780 4.961 1.00 88.88 189 GLN A O 1
ATOM 1374 N N . ARG A 1 190 ? -32.800 -2.230 2.829 1.00 93.25 190 ARG A N 1
ATOM 1375 C CA . ARG A 1 190 ? -34.247 -2.350 3.090 1.00 93.25 190 ARG A CA 1
ATOM 1376 C C . ARG A 1 190 ? -34.557 -3.545 3.985 1.00 93.25 190 ARG A C 1
ATOM 1378 O O . ARG A 1 190 ? -35.380 -3.408 4.889 1.00 93.25 190 ARG A O 1
ATOM 1385 N N . ARG A 1 191 ? -33.889 -4.680 3.767 1.00 93.88 191 ARG A N 1
ATOM 1386 C CA . ARG A 1 191 ? -34.036 -5.874 4.606 1.00 93.88 191 ARG A CA 1
ATOM 1387 C C . ARG A 1 191 ? -33.589 -5.598 6.042 1.00 93.88 191 ARG A C 1
ATOM 1389 O O . ARG A 1 191 ? -34.365 -5.840 6.961 1.00 93.88 191 ARG A O 1
ATOM 1396 N N . LEU A 1 192 ? -32.409 -5.009 6.234 1.00 89.31 192 LEU A N 1
ATOM 1397 C CA . LEU A 1 192 ? -31.900 -4.651 7.564 1.00 89.31 192 LEU A CA 1
ATOM 1398 C C . LEU A 1 192 ? -32.827 -3.665 8.288 1.00 89.31 192 LEU A C 1
ATOM 1400 O O . LEU A 1 192 ? -33.121 -3.833 9.471 1.00 89.31 192 LEU A O 1
ATOM 1404 N N . ASN A 1 193 ? -33.350 -2.665 7.574 1.00 92.75 193 ASN A N 1
ATOM 1405 C CA . ASN A 1 193 ? -34.303 -1.711 8.139 1.00 92.75 193 ASN A CA 1
ATOM 1406 C C . ASN A 1 193 ? -35.628 -2.384 8.542 1.00 92.75 193 ASN A C 1
ATOM 1408 O O . ASN A 1 193 ? -36.198 -2.034 9.577 1.00 92.75 193 ASN A O 1
ATOM 1412 N N . ALA A 1 194 ? -36.111 -3.355 7.760 1.00 92.06 194 ALA A N 1
ATOM 1413 C CA . ALA A 1 194 ? -37.310 -4.125 8.085 1.00 92.06 194 ALA A CA 1
ATOM 1414 C C . ALA A 1 194 ? -37.098 -5.020 9.317 1.00 92.06 194 ALA A C 1
ATOM 1416 O O . ALA A 1 194 ? -37.930 -5.018 10.225 1.00 92.06 194 ALA A O 1
ATOM 1417 N N . GLU A 1 195 ? -35.957 -5.709 9.404 1.00 92.69 195 GLU A N 1
ATOM 1418 C CA . GLU A 1 195 ? -35.589 -6.521 10.569 1.00 92.69 195 GLU A CA 1
ATOM 1419 C C . GLU A 1 195 ? -35.445 -5.655 11.835 1.00 92.69 195 GLU A C 1
ATOM 1421 O O . GLU A 1 195 ? -35.949 -6.009 12.903 1.00 92.69 195 GLU A O 1
ATOM 1426 N N . ALA A 1 196 ? -34.829 -4.473 11.729 1.00 89.25 196 ALA A N 1
ATOM 1427 C CA . ALA A 1 196 ? -34.731 -3.526 12.838 1.00 89.25 196 ALA A CA 1
ATOM 1428 C C . ALA A 1 196 ? -36.108 -3.002 13.282 1.00 89.25 196 ALA A C 1
ATOM 1430 O O . ALA A 1 196 ? -36.360 -2.857 14.481 1.00 89.25 196 ALA A O 1
ATOM 1431 N N . ALA A 1 197 ? -37.017 -2.737 12.339 1.00 91.81 197 ALA A N 1
ATOM 1432 C CA . ALA A 1 197 ? -38.385 -2.330 12.646 1.00 91.81 197 ALA A CA 1
ATOM 1433 C C . ALA A 1 197 ? -39.166 -3.445 13.357 1.00 91.81 197 ALA A C 1
ATOM 1435 O O . ALA A 1 197 ? -39.894 -3.161 14.309 1.00 91.81 197 ALA A O 1
ATOM 1436 N N . GLN A 1 198 ? -38.981 -4.704 12.951 1.00 93.56 198 GLN A N 1
ATOM 1437 C CA . GLN A 1 198 ? -39.600 -5.850 13.611 1.00 93.56 198 GLN A CA 1
ATOM 1438 C C . GLN A 1 198 ? -39.098 -6.009 15.052 1.00 93.56 198 GLN A C 1
ATOM 1440 O O . GLN A 1 198 ? -39.911 -6.076 15.971 1.00 93.56 198 GLN A O 1
ATOM 1445 N N . ARG A 1 199 ? -37.779 -5.935 15.281 1.00 92.81 199 ARG A N 1
ATOM 1446 C CA . ARG A 1 199 ? -37.207 -5.995 16.640 1.00 92.81 199 ARG A CA 1
ATOM 1447 C C . ARG A 1 199 ? -37.738 -4.887 17.551 1.00 92.81 199 ARG A C 1
ATOM 1449 O O . ARG A 1 199 ? -37.966 -5.122 18.733 1.00 92.81 199 ARG A O 1
ATOM 1456 N N . ARG A 1 200 ? -37.964 -3.678 17.017 1.00 92.19 200 ARG A N 1
ATOM 1457 C CA . ARG A 1 200 ? -38.572 -2.572 17.780 1.00 92.19 200 ARG A CA 1
ATOM 1458 C C . ARG A 1 200 ? -40.018 -2.869 18.179 1.00 92.19 200 ARG A C 1
ATOM 1460 O O . ARG A 1 200 ? -40.401 -2.525 19.292 1.00 92.19 200 ARG A O 1
ATOM 1467 N N . ARG A 1 201 ? -40.803 -3.510 17.305 1.00 93.06 201 ARG A N 1
ATOM 1468 C CA . ARG A 1 201 ? -42.182 -3.927 17.619 1.00 93.06 201 ARG A CA 1
ATOM 1469 C C . ARG A 1 201 ? -42.203 -5.005 18.698 1.00 93.06 201 ARG A C 1
ATOM 1471 O O . ARG A 1 201 ? -42.898 -4.842 19.690 1.00 93.06 201 ARG A O 1
ATOM 1478 N N . GLU A 1 202 ? -41.372 -6.036 18.558 1.00 92.12 202 GLU A N 1
ATOM 1479 C CA . GLU A 1 202 ? -41.256 -7.112 19.551 1.00 92.12 202 GLU A CA 1
ATOM 1480 C C . GLU A 1 202 ? -40.802 -6.581 20.922 1.00 92.12 202 GLU A C 1
ATOM 1482 O O . GLU A 1 202 ? -41.332 -6.981 21.958 1.00 92.12 202 GLU A O 1
ATOM 1487 N N . ALA A 1 203 ? -39.862 -5.629 20.945 1.00 88.69 203 ALA A N 1
ATOM 1488 C CA . ALA A 1 203 ? -39.426 -4.976 22.177 1.00 88.69 203 ALA A CA 1
ATOM 1489 C C . ALA A 1 203 ? -40.536 -4.130 22.826 1.00 88.69 203 ALA A C 1
ATOM 1491 O O . ALA A 1 203 ? -40.685 -4.165 24.048 1.00 88.69 203 ALA A O 1
ATOM 1492 N N . ALA A 1 204 ? -41.328 -3.406 22.026 1.00 91.00 204 ALA A N 1
ATOM 1493 C CA . ALA A 1 204 ? -42.467 -2.633 22.518 1.00 91.00 204 ALA A CA 1
ATOM 1494 C C . ALA A 1 204 ? -43.554 -3.547 23.112 1.00 91.00 204 ALA A C 1
ATOM 1496 O O . ALA A 1 204 ? -43.988 -3.326 24.240 1.00 91.00 204 ALA A O 1
ATOM 1497 N N . GLU A 1 205 ? -43.915 -4.634 22.423 1.00 93.62 205 GLU A N 1
ATOM 1498 C CA . GLU A 1 205 ? -44.873 -5.625 22.933 1.00 93.62 205 GLU A CA 1
ATOM 1499 C C . GLU A 1 205 ? -44.373 -6.305 24.219 1.00 93.62 205 GLU A C 1
ATOM 1501 O O . GLU A 1 205 ? -45.140 -6.537 25.157 1.00 93.62 205 GLU A O 1
ATOM 1506 N N . ALA A 1 206 ? -43.075 -6.612 24.304 1.00 89.94 206 ALA A N 1
ATOM 1507 C CA . ALA A 1 206 ? -42.477 -7.171 25.513 1.00 89.94 206 ALA A CA 1
ATOM 1508 C C . ALA A 1 206 ? -42.521 -6.183 26.690 1.00 89.94 206 ALA A C 1
ATOM 1510 O O . ALA A 1 206 ? -42.726 -6.599 27.835 1.00 89.94 206 ALA A O 1
ATOM 1511 N N . GLN A 1 207 ? -42.346 -4.886 26.428 1.00 90.25 207 GLN A N 1
ATOM 1512 C CA . GLN A 1 207 ? -42.466 -3.847 27.445 1.00 90.25 207 GLN A CA 1
ATOM 1513 C C . GLN A 1 207 ? -43.911 -3.719 27.945 1.00 90.25 207 GLN A C 1
ATOM 1515 O O . GLN A 1 207 ? -44.133 -3.739 29.157 1.00 90.25 207 GLN A O 1
ATOM 1520 N N . GLU A 1 208 ? -44.894 -3.695 27.044 1.00 91.00 208 GLU A N 1
ATOM 1521 C CA . GLU A 1 208 ? -46.313 -3.643 27.416 1.00 91.00 208 GLU A CA 1
ATOM 1522 C C . GLU A 1 208 ? -46.735 -4.844 28.276 1.00 91.00 208 GLU A C 1
ATOM 1524 O O . GLU A 1 208 ? -47.429 -4.674 29.284 1.00 91.00 208 GLU A O 1
ATOM 1529 N N . ARG A 1 209 ? -46.263 -6.058 27.948 1.00 90.12 209 ARG A N 1
ATOM 1530 C CA . ARG A 1 209 ? -46.509 -7.263 28.764 1.00 90.12 209 ARG A CA 1
ATOM 1531 C C . ARG A 1 209 ? -45.942 -7.127 30.176 1.00 90.12 209 ARG A C 1
ATOM 1533 O O . ARG A 1 209 ? -46.636 -7.436 31.144 1.00 90.12 209 ARG A O 1
ATOM 1540 N N . ARG A 1 210 ? -44.712 -6.620 30.314 1.00 86.81 210 ARG A N 1
ATOM 1541 C CA . ARG A 1 210 ? -44.081 -6.391 31.628 1.00 86.81 210 ARG A CA 1
ATOM 1542 C C . ARG A 1 210 ? -44.855 -5.369 32.459 1.00 86.81 210 ARG A C 1
ATOM 1544 O O . ARG A 1 210 ? -45.034 -5.564 33.659 1.00 86.81 210 ARG A O 1
ATOM 1551 N N . GLU A 1 211 ? -45.343 -4.301 31.834 1.00 88.12 211 GLU A N 1
ATOM 1552 C CA . GLU A 1 211 ? -46.156 -3.284 32.508 1.00 88.12 211 GLU A CA 1
ATOM 1553 C C . GLU A 1 211 ? -47.545 -3.812 32.906 1.00 88.12 211 GLU A C 1
ATOM 1555 O O . GLU A 1 211 ? -48.059 -3.463 33.972 1.00 88.12 211 GLU A O 1
ATOM 1560 N N . ALA A 1 212 ? -48.159 -4.675 32.091 1.00 85.62 212 ALA A N 1
ATOM 1561 C CA . ALA A 1 212 ? -49.410 -5.355 32.429 1.00 85.62 212 ALA A CA 1
ATOM 1562 C C . ALA A 1 212 ? -49.239 -6.318 33.619 1.00 85.62 212 ALA A C 1
ATOM 1564 O O . ALA A 1 212 ? -50.025 -6.273 34.567 1.00 85.62 212 ALA A O 1
ATOM 1565 N N . GLU A 1 213 ? -48.172 -7.123 33.632 1.00 86.81 213 GLU A N 1
ATOM 1566 C CA . GLU A 1 213 ? -47.847 -7.997 34.767 1.00 86.81 213 GLU A CA 1
ATOM 1567 C C . GLU A 1 213 ? -47.567 -7.199 36.048 1.00 86.81 213 GLU A C 1
ATOM 1569 O O . GLU A 1 213 ? -48.031 -7.568 37.129 1.00 86.81 213 GLU A O 1
ATOM 1574 N N . ALA A 1 214 ? -46.847 -6.078 35.945 1.00 80.12 214 ALA A N 1
ATOM 1575 C CA . ALA A 1 214 ? -46.580 -5.204 37.085 1.00 80.12 214 ALA A CA 1
ATOM 1576 C C . ALA A 1 214 ? -47.865 -4.575 37.654 1.00 80.12 214 ALA A C 1
ATOM 1578 O O . ALA A 1 214 ? -47.998 -4.471 38.877 1.00 80.12 214 ALA A O 1
ATOM 1579 N N . ARG A 1 215 ? -48.821 -4.189 36.794 1.00 83.38 215 ARG A N 1
ATOM 1580 C CA . ARG A 1 215 ? -50.150 -3.708 37.215 1.00 83.38 215 ARG A CA 1
ATOM 1581 C C . ARG A 1 215 ? -50.937 -4.794 37.947 1.00 83.38 215 ARG A C 1
ATOM 1583 O O . ARG A 1 215 ? -51.361 -4.556 39.075 1.00 83.38 215 ARG A O 1
ATOM 1590 N N . SER A 1 216 ? -51.009 -6.001 37.386 1.00 80.94 216 SER A N 1
ATOM 1591 C CA . SER A 1 216 ? -51.686 -7.141 38.023 1.00 80.94 216 SER A CA 1
ATOM 1592 C C . SER A 1 216 ? -51.097 -7.484 39.401 1.00 80.94 216 SER A C 1
ATOM 1594 O O . SER A 1 216 ? -51.839 -7.683 40.363 1.00 80.94 216 SER A O 1
ATOM 1596 N N . ARG A 1 217 ? -49.763 -7.465 39.554 1.00 75.38 217 ARG A N 1
ATOM 1597 C CA . ARG A 1 217 ? -49.112 -7.694 40.860 1.00 75.38 217 ARG A CA 1
ATOM 1598 C C . ARG A 1 217 ? -49.457 -6.621 41.896 1.00 75.38 217 ARG A C 1
ATOM 1600 O O . ARG A 1 217 ? -49.600 -6.945 43.073 1.00 75.38 217 ARG A O 1
ATOM 1607 N N . ARG A 1 218 ? -49.593 -5.355 41.483 1.00 71.44 218 ARG A N 1
ATOM 1608 C CA . ARG A 1 218 ? -49.985 -4.255 42.385 1.00 71.44 218 ARG A CA 1
ATOM 1609 C C . ARG A 1 218 ? -51.430 -4.400 42.858 1.00 71.44 218 ARG A C 1
ATOM 1611 O O . ARG A 1 218 ? -51.679 -4.212 44.047 1.00 71.44 218 ARG A O 1
ATOM 1618 N N . GLU A 1 219 ? -52.342 -4.777 41.966 1.00 72.81 219 GLU A N 1
ATOM 1619 C CA . GLU A 1 219 ? -53.757 -5.018 42.290 1.00 72.81 219 GLU A CA 1
ATOM 1620 C C . GLU A 1 219 ? -53.933 -6.225 43.228 1.00 72.81 219 GLU A C 1
ATOM 1622 O O . GLU A 1 219 ? -54.655 -6.142 44.222 1.00 72.81 219 GLU A O 1
ATOM 1627 N N . ALA A 1 220 ? -53.191 -7.315 43.000 1.00 65.81 220 ALA A N 1
ATOM 1628 C CA . ALA A 1 220 ? -53.195 -8.481 43.887 1.00 65.81 220 ALA A CA 1
ATOM 1629 C C . ALA A 1 220 ? -52.699 -8.146 45.310 1.00 65.81 220 ALA A C 1
ATOM 1631 O O . ALA A 1 220 ? -53.245 -8.635 46.300 1.00 65.81 220 ALA A O 1
ATOM 1632 N N . PHE A 1 221 ? -51.694 -7.272 45.425 1.00 63.34 221 PHE A N 1
ATOM 1633 C CA . PHE A 1 221 ? -51.162 -6.830 46.716 1.00 63.34 221 PHE A CA 1
ATOM 1634 C C . PHE A 1 221 ? -52.128 -5.900 47.473 1.00 63.34 221 PHE A C 1
ATOM 1636 O O . PHE A 1 221 ? -52.245 -5.992 48.695 1.00 63.34 221 PHE A O 1
ATOM 1643 N N . THR A 1 222 ? -52.868 -5.037 46.769 1.00 63.25 222 THR A N 1
ATOM 1644 C CA . THR A 1 222 ? -53.869 -4.152 47.398 1.00 63.25 222 THR A CA 1
ATOM 1645 C C . THR A 1 222 ? -55.116 -4.913 47.853 1.00 63.25 222 THR A C 1
ATOM 1647 O O . THR A 1 222 ? -55.642 -4.618 48.925 1.00 63.25 222 THR A O 1
ATOM 1650 N N . GLY A 1 223 ? -55.547 -5.940 47.113 1.00 56.09 223 GLY A N 1
ATOM 1651 C CA . GLY A 1 223 ? -56.649 -6.819 47.525 1.00 56.09 223 GLY A CA 1
ATOM 1652 C C . GLY A 1 223 ? -56.354 -7.618 48.803 1.00 56.09 223 GLY A C 1
ATOM 1653 O O . GLY A 1 223 ? -57.234 -7.782 49.646 1.00 56.09 223 GLY A O 1
ATOM 1654 N N . PHE A 1 224 ? -55.104 -8.049 48.999 1.00 50.75 224 PHE A N 1
ATOM 1655 C CA . PHE A 1 224 ? -54.685 -8.793 50.193 1.00 50.75 224 PHE A CA 1
ATOM 1656 C C . PHE A 1 224 ? -54.732 -7.947 51.482 1.00 50.75 224 PHE A C 1
ATOM 1658 O O . PHE A 1 224 ? -55.124 -8.444 52.537 1.00 50.75 224 PHE A O 1
ATOM 1665 N N . LEU A 1 225 ? -54.405 -6.652 51.407 1.00 53.12 225 LEU A N 1
ATOM 1666 C CA . LEU A 1 225 ? -54.444 -5.747 52.567 1.00 53.12 225 LEU A CA 1
ATOM 1667 C C . LEU A 1 225 ? -55.873 -5.372 53.002 1.00 53.12 225 LEU A C 1
ATOM 1669 O O . LEU A 1 225 ? -56.098 -5.106 54.182 1.00 53.12 225 LEU A O 1
ATOM 1673 N N . GLY A 1 226 ? -56.851 -5.404 52.090 1.00 49.16 226 GLY A N 1
ATOM 1674 C CA . GLY A 1 226 ? -58.259 -5.130 52.407 1.00 49.16 226 GLY A CA 1
ATOM 1675 C C . GLY A 1 226 ? -58.935 -6.210 53.266 1.00 49.16 226 GLY A C 1
ATOM 1676 O O . GLY A 1 226 ? -59.791 -5.891 54.089 1.00 49.16 226 GLY A O 1
ATOM 1677 N N . VAL A 1 227 ? -58.517 -7.474 53.135 1.00 52.03 227 VAL A N 1
ATOM 1678 C CA . VAL A 1 227 ? -59.087 -8.618 53.877 1.00 52.03 227 VAL A CA 1
ATOM 1679 C C . VAL A 1 227 ? -58.662 -8.621 55.353 1.00 52.03 227 VAL A C 1
ATOM 1681 O O . VAL A 1 227 ? -59.421 -9.051 56.218 1.00 52.03 227 VAL A O 1
ATOM 1684 N N . LEU A 1 228 ? -57.486 -8.075 55.678 1.00 47.34 228 LEU A N 1
ATOM 1685 C CA . LEU A 1 228 ? -56.979 -8.024 57.056 1.00 47.34 228 LEU A CA 1
ATOM 1686 C C . LEU A 1 228 ? -57.652 -6.938 57.916 1.00 47.34 228 LEU A C 1
ATOM 1688 O O . LEU A 1 228 ? -57.686 -7.061 59.138 1.00 47.34 228 LEU A O 1
ATOM 1692 N N . ALA A 1 229 ? -58.238 -5.905 57.304 1.00 44.91 229 ALA A N 1
ATOM 1693 C CA . ALA A 1 229 ? -58.881 -4.805 58.028 1.00 44.91 229 ALA A CA 1
ATOM 1694 C C . ALA A 1 229 ? -60.279 -5.153 58.586 1.00 44.91 229 ALA A C 1
ATOM 1696 O O . ALA A 1 229 ? -60.754 -4.486 59.503 1.00 44.91 229 ALA A O 1
ATOM 1697 N N . GLN A 1 230 ? -60.939 -6.203 58.081 1.00 43.28 230 GLN A N 1
ATOM 1698 C CA . GLN A 1 230 ? -62.311 -6.569 58.475 1.00 43.28 230 GLN A CA 1
ATOM 1699 C C . GLN A 1 230 ? -62.393 -7.483 59.717 1.00 43.28 230 GLN A C 1
ATOM 1701 O O . GLN A 1 230 ? -63.473 -7.653 60.277 1.00 43.28 230 GLN A O 1
ATOM 1706 N N . GLY A 1 231 ? -61.273 -8.043 60.190 1.00 42.25 231 GLY A N 1
ATOM 1707 C CA . GLY A 1 231 ? -61.249 -9.008 61.302 1.00 42.25 231 GLY A CA 1
ATOM 1708 C C . GLY A 1 231 ? -61.175 -8.421 62.722 1.00 42.25 231 GLY A C 1
ATOM 1709 O O . GLY A 1 231 ? -61.233 -9.182 63.682 1.00 42.25 231 GLY A O 1
ATOM 1710 N N . ALA A 1 232 ? -61.034 -7.101 62.891 1.00 39.75 232 ALA A N 1
ATOM 1711 C CA . ALA A 1 232 ? -60.621 -6.504 64.172 1.00 39.75 232 ALA A CA 1
ATOM 1712 C C . ALA A 1 232 ? -61.737 -5.853 65.026 1.00 39.75 232 ALA A C 1
ATOM 1714 O O . ALA A 1 232 ? -61.430 -5.305 66.080 1.00 39.75 232 ALA A O 1
ATOM 1715 N N . VAL A 1 233 ? -63.017 -5.887 64.624 1.00 40.53 233 VAL A N 1
ATOM 1716 C CA . VAL A 1 233 ? -64.072 -5.031 65.236 1.00 40.53 233 VAL A CA 1
ATOM 1717 C C . VAL A 1 233 ? -65.082 -5.779 66.142 1.00 40.53 233 VAL A C 1
ATOM 1719 O O . VAL A 1 233 ? -65.963 -5.157 66.719 1.00 40.53 233 VAL A O 1
ATOM 1722 N N . ALA A 1 234 ? -64.972 -7.097 66.351 1.00 39.78 234 ALA A N 1
ATOM 1723 C CA . ALA A 1 234 ? -66.082 -7.896 66.912 1.00 39.78 234 ALA A CA 1
ATOM 1724 C C . ALA A 1 234 ? -66.005 -8.319 68.404 1.00 39.78 234 ALA A C 1
ATOM 1726 O O . ALA A 1 234 ? -66.745 -9.218 68.797 1.00 39.78 234 ALA A O 1
ATOM 1727 N N . VAL A 1 235 ? -65.160 -7.729 69.262 1.00 42.88 235 VAL A N 1
ATOM 1728 C CA . VAL A 1 235 ? -65.047 -8.167 70.678 1.00 42.88 235 VAL A CA 1
ATOM 1729 C C . VAL A 1 235 ? -64.964 -6.974 71.639 1.00 42.88 235 VAL A C 1
ATOM 1731 O O . VAL A 1 235 ? -63.868 -6.578 72.027 1.00 42.88 235 VAL A O 1
ATOM 1734 N N . ALA A 1 236 ? -66.103 -6.381 72.024 1.00 36.75 236 ALA A N 1
ATOM 1735 C CA . ALA A 1 236 ? -66.116 -5.372 73.099 1.00 36.75 236 ALA A CA 1
ATOM 1736 C C . ALA A 1 236 ? -67.421 -5.210 73.916 1.00 36.75 236 ALA A C 1
ATOM 1738 O O . ALA A 1 236 ? -67.364 -4.538 74.939 1.00 36.75 236 ALA A O 1
ATOM 1739 N N . ASP A 1 237 ? -68.563 -5.819 73.562 1.00 31.70 237 ASP A N 1
ATOM 1740 C CA . ASP A 1 237 ? -69.866 -5.428 74.150 1.00 31.70 237 ASP A CA 1
ATOM 1741 C C . ASP A 1 237 ? -70.608 -6.555 74.887 1.00 31.70 237 ASP A C 1
ATOM 1743 O O . ASP A 1 237 ? -71.633 -7.064 74.437 1.00 31.70 237 ASP A O 1
ATOM 1747 N N . GLY A 1 238 ? -70.142 -6.943 76.074 1.00 36.78 238 GLY A N 1
ATOM 1748 C CA . GLY A 1 238 ? -70.974 -7.814 76.902 1.00 36.78 238 GLY A CA 1
ATOM 1749 C C . GLY A 1 238 ? -70.450 -8.070 78.296 1.00 36.78 238 GLY A C 1
ATOM 1750 O O . GLY A 1 238 ? -69.825 -9.096 78.497 1.00 36.78 238 GLY A O 1
ATOM 1751 N N . TYR A 1 239 ? -70.743 -7.181 79.250 1.00 33.97 239 TYR A N 1
ATOM 1752 C CA . TYR A 1 239 ? -70.950 -7.541 80.662 1.00 33.97 239 TYR A CA 1
ATOM 1753 C C . TYR A 1 239 ? -71.469 -6.324 81.444 1.00 33.97 239 TYR A C 1
ATOM 1755 O O . TYR A 1 239 ? -70.686 -5.437 81.762 1.00 33.97 239 TYR A O 1
ATOM 1763 N N . ASN A 1 240 ? -72.774 -6.262 81.746 1.00 37.72 240 ASN A N 1
ATOM 1764 C CA . ASN A 1 240 ? -73.305 -5.542 82.918 1.00 37.72 240 ASN A CA 1
ATOM 1765 C C . ASN A 1 240 ? -74.820 -5.740 83.092 1.00 37.72 240 ASN A C 1
ATOM 1767 O O . ASN A 1 240 ? -75.574 -5.339 82.212 1.00 37.72 240 ASN A O 1
ATOM 1771 N N . GLN A 1 241 ? -75.232 -6.312 84.236 1.00 38.88 241 GLN A N 1
ATOM 1772 C CA . GLN A 1 241 ? -76.527 -6.178 84.954 1.00 38.88 241 GLN A CA 1
ATOM 1773 C C . GLN A 1 241 ? -76.570 -7.252 86.077 1.00 38.88 241 GLN A C 1
ATOM 1775 O O . GLN A 1 241 ? -76.213 -8.390 85.802 1.00 38.88 241 GLN A O 1
ATOM 1780 N N . GLY A 1 242 ? -76.973 -7.042 87.341 1.00 38.19 242 GLY A N 1
ATOM 1781 C CA . GLY A 1 242 ? -77.404 -5.863 88.104 1.00 38.19 242 GLY A CA 1
ATOM 1782 C C . GLY A 1 242 ? -77.844 -6.219 89.557 1.00 38.19 242 GLY A C 1
ATOM 1783 O O . GLY A 1 242 ? -78.167 -7.373 89.812 1.00 38.19 242 GLY A O 1
ATOM 1784 N N . LEU A 1 243 ? -77.885 -5.185 90.430 1.00 44.91 243 LEU A N 1
ATOM 1785 C CA . LEU A 1 243 ? -78.801 -4.883 91.579 1.00 44.91 243 LEU A CA 1
ATOM 1786 C C . LEU A 1 243 ? -78.775 -5.786 92.856 1.00 44.91 243 LEU A C 1
ATOM 1788 O O . LEU A 1 243 ? -78.522 -6.975 92.750 1.00 44.91 243 LEU A O 1
ATOM 1792 N N . THR A 1 244 ? -78.993 -5.335 94.114 1.00 42.25 244 THR A N 1
ATOM 1793 C CA . THR A 1 244 ? -79.906 -4.306 94.696 1.00 42.25 244 THR A CA 1
ATOM 1794 C C . THR A 1 244 ? -79.423 -3.675 96.032 1.00 42.25 244 THR A C 1
ATOM 1796 O O . THR A 1 244 ? -78.730 -4.317 96.823 1.00 42.25 244 THR A O 1
ATOM 1799 N N . GLU A 1 245 ? -79.893 -2.447 96.295 1.00 49.12 245 GLU A N 1
ATOM 1800 C CA . GLU A 1 245 ? -79.689 -1.558 97.460 1.00 49.12 245 GLU A CA 1
ATOM 1801 C C . GLU A 1 245 ? -80.562 -1.949 98.678 1.00 49.12 245 GLU A C 1
ATOM 1803 O O . GLU A 1 245 ? -81.705 -2.336 98.483 1.00 49.12 245 GLU A O 1
ATOM 1808 N N . ASP A 1 246 ? -80.045 -2.008 99.922 1.00 40.16 246 ASP A N 1
ATOM 1809 C CA . ASP A 1 246 ? -80.616 -1.174 101.017 1.00 40.16 246 ASP A CA 1
ATOM 1810 C C . ASP A 1 246 ? -79.760 -1.098 102.313 1.00 40.16 246 ASP A C 1
ATOM 1812 O O . ASP A 1 246 ? -80.177 -0.548 103.331 1.00 40.16 246 ASP A O 1
ATOM 1816 N N . ARG A 1 247 ? -78.509 -1.582 102.302 1.00 47.53 247 ARG A N 1
ATOM 1817 C CA . ARG A 1 247 ? -77.496 -1.241 103.339 1.00 47.53 247 ARG A CA 1
ATOM 1818 C C . ARG A 1 247 ? -76.482 -0.192 102.870 1.00 47.53 247 ARG A C 1
ATOM 1820 O O . ARG A 1 247 ? -75.520 0.113 103.567 1.00 47.53 247 ARG A O 1
ATOM 1827 N N . TYR A 1 248 ? -76.719 0.377 101.691 1.00 51.81 248 TYR A N 1
ATOM 1828 C CA . TYR A 1 248 ? -75.711 1.099 100.930 1.00 51.81 248 TYR A CA 1
ATOM 1829 C C . TYR A 1 248 ? -75.456 2.533 101.392 1.00 51.81 248 TYR A C 1
ATOM 1831 O O . TYR A 1 248 ? -74.395 3.024 101.086 1.00 51.81 248 TYR A O 1
ATOM 1839 N N . ALA A 1 249 ? -76.313 3.237 102.133 1.00 48.78 249 ALA A N 1
ATOM 1840 C CA . ALA A 1 249 ? -76.114 4.686 102.330 1.00 48.78 249 ALA A CA 1
ATOM 1841 C C . ALA A 1 249 ? -74.960 5.093 103.285 1.00 48.78 249 ALA A C 1
ATOM 1843 O O . ALA A 1 249 ? -74.419 6.186 103.140 1.00 48.78 249 ALA A O 1
ATOM 1844 N N . ALA A 1 250 ? -74.567 4.241 104.242 1.00 47.22 250 ALA A N 1
ATOM 1845 C CA . ALA A 1 250 ? -73.457 4.522 105.170 1.00 47.22 250 ALA A CA 1
ATOM 1846 C C . ALA A 1 250 ? -72.132 3.867 104.732 1.00 47.22 250 ALA A C 1
ATOM 1848 O O . ALA A 1 250 ? -71.070 4.467 104.889 1.00 47.22 250 ALA A O 1
ATOM 1849 N N . ASP A 1 251 ? -72.202 2.688 104.102 1.00 52.22 251 ASP A N 1
ATOM 1850 C CA . ASP A 1 251 ? -71.058 2.034 103.451 1.00 52.22 251 ASP A CA 1
ATOM 1851 C C . ASP A 1 251 ? -70.728 2.656 102.079 1.00 52.22 251 ASP A C 1
ATOM 1853 O O . ASP A 1 251 ? -69.577 2.599 101.654 1.00 52.22 251 ASP A O 1
ATOM 1857 N N . SER A 1 252 ? -71.675 3.306 101.383 1.00 54.72 252 SER A N 1
ATOM 1858 C CA . SER A 1 252 ? -71.429 3.941 100.075 1.00 54.72 252 SER A CA 1
ATOM 1859 C C . SER A 1 252 ? -70.536 5.160 100.172 1.00 54.72 252 SER A C 1
ATOM 1861 O O . SER A 1 252 ? -69.784 5.392 99.241 1.00 54.72 252 SER A O 1
ATOM 1863 N N . ALA A 1 253 ? -70.563 5.928 101.262 1.00 61.22 253 ALA A N 1
ATOM 1864 C CA . ALA A 1 253 ? -69.667 7.071 101.410 1.00 61.22 253 ALA A CA 1
ATOM 1865 C C . ALA A 1 253 ? -68.205 6.603 101.535 1.00 61.22 253 ALA A C 1
ATOM 1867 O O . ALA A 1 253 ? -67.342 7.069 100.795 1.00 61.22 253 ALA A O 1
ATOM 1868 N N . ALA A 1 254 ? -67.940 5.607 102.389 1.00 64.94 254 ALA A N 1
ATOM 1869 C CA . ALA A 1 254 ? -66.612 5.007 102.541 1.00 64.94 254 ALA A CA 1
ATOM 1870 C C . ALA A 1 254 ? -66.178 4.201 101.300 1.00 64.94 254 ALA A C 1
ATOM 1872 O O . ALA A 1 254 ? -65.002 4.194 100.930 1.00 64.94 254 ALA A O 1
ATOM 1873 N N . MET A 1 255 ? -67.121 3.542 100.624 1.00 70.19 255 MET A N 1
ATOM 1874 C CA . MET A 1 255 ? -66.881 2.840 99.365 1.00 70.19 255 MET A CA 1
ATOM 1875 C C . MET A 1 255 ? -66.624 3.817 98.213 1.00 70.19 255 MET A C 1
ATOM 1877 O O . MET A 1 255 ? -65.712 3.573 97.436 1.00 70.19 255 MET A O 1
ATOM 1881 N N . MET A 1 256 ? -67.343 4.937 98.113 1.00 69.00 256 MET A N 1
ATOM 1882 C CA . MET A 1 256 ? -67.129 5.973 97.093 1.00 69.00 256 MET A CA 1
ATOM 1883 C C . MET A 1 256 ? -65.813 6.726 97.311 1.00 69.00 256 MET A C 1
ATOM 1885 O O . MET A 1 256 ? -65.141 7.031 96.332 1.00 69.00 256 MET A O 1
ATOM 1889 N N . GLU A 1 257 ? -65.393 6.956 98.560 1.00 76.31 257 GLU A N 1
ATOM 1890 C CA . GLU A 1 257 ? -64.064 7.497 98.890 1.00 76.31 257 GLU A CA 1
ATOM 1891 C C . GLU A 1 257 ? -62.946 6.517 98.478 1.00 76.31 257 GLU A C 1
ATOM 1893 O O . GLU A 1 257 ? -61.993 6.901 97.801 1.00 76.31 257 GLU A O 1
ATOM 1898 N N . ASN A 1 258 ? -63.092 5.221 98.792 1.00 79.69 258 ASN A N 1
ATOM 1899 C CA . ASN A 1 258 ? -62.164 4.177 98.338 1.00 79.69 258 ASN A CA 1
ATOM 1900 C C . ASN A 1 258 ? -62.167 4.005 96.812 1.00 79.69 258 ASN A C 1
ATOM 1902 O O . ASN A 1 258 ? -61.114 3.786 96.219 1.00 79.69 258 ASN A O 1
ATOM 1906 N N . ILE A 1 259 ? -63.324 4.104 96.153 1.00 81.31 259 ILE A N 1
ATOM 1907 C CA . ILE A 1 259 ? -63.436 4.077 94.689 1.00 81.31 259 ILE A CA 1
ATOM 1908 C C . ILE A 1 259 ? -62.738 5.298 94.102 1.00 81.31 259 ILE A C 1
ATOM 1910 O O . ILE A 1 259 ? -61.953 5.138 93.176 1.00 81.31 259 ILE A O 1
ATOM 1914 N N . ARG A 1 260 ? -62.958 6.497 94.650 1.00 84.38 260 ARG A N 1
ATOM 1915 C CA . ARG A 1 260 ? -62.292 7.725 94.209 1.00 84.38 260 ARG A CA 1
ATOM 1916 C C . AR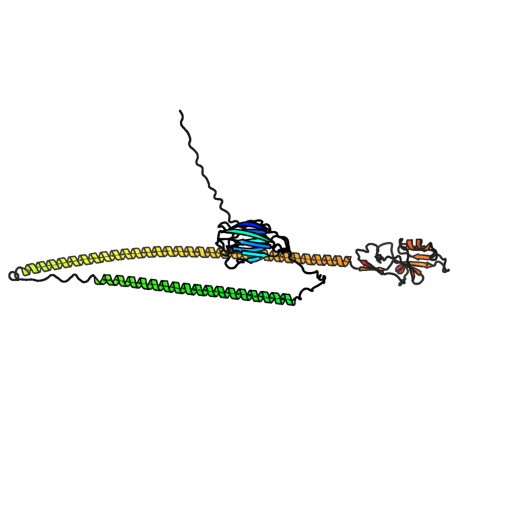G A 1 260 ? -60.777 7.616 94.356 1.00 84.38 260 ARG A C 1
ATOM 1918 O O . ARG A 1 260 ? -60.070 7.850 93.383 1.00 84.38 260 ARG A O 1
ATOM 1925 N N . SER A 1 261 ? -60.290 7.178 95.516 1.00 83.81 261 SER A N 1
ATOM 1926 C CA . SER A 1 261 ? -58.863 6.941 95.758 1.00 83.81 261 SER A CA 1
ATOM 1927 C C . SER A 1 261 ? -58.285 5.880 94.810 1.00 83.81 261 SER A C 1
ATOM 1929 O O . SER A 1 261 ? -57.216 6.070 94.226 1.00 83.81 261 SER A O 1
ATOM 1931 N N . ASN A 1 262 ? -59.015 4.787 94.565 1.00 85.12 262 ASN A N 1
ATOM 1932 C CA . ASN A 1 262 ? -58.610 3.764 93.604 1.00 85.12 262 ASN A CA 1
ATOM 1933 C C . ASN A 1 262 ? -58.588 4.298 92.166 1.00 85.12 262 ASN A C 1
ATOM 1935 O O . ASN A 1 262 ? -57.627 4.024 91.453 1.00 85.12 262 ASN A O 1
ATOM 1939 N N . VAL A 1 263 ? -59.580 5.086 91.745 1.00 87.31 263 VAL A N 1
ATOM 1940 C CA . VAL A 1 263 ? -59.636 5.713 90.416 1.00 87.31 263 VAL A CA 1
ATOM 1941 C C . VAL A 1 263 ? -58.495 6.711 90.241 1.00 87.31 263 VAL A C 1
ATOM 1943 O O . VAL A 1 263 ? -57.803 6.645 89.232 1.00 87.31 263 VAL A O 1
ATOM 1946 N N . GLU A 1 264 ? -58.233 7.573 91.224 1.00 88.00 264 GLU A N 1
ATOM 1947 C CA . GLU A 1 264 ? -57.111 8.522 91.200 1.00 88.00 264 GLU A CA 1
ATOM 1948 C C . GLU A 1 264 ? -55.761 7.781 91.144 1.00 88.00 264 GLU A C 1
ATOM 1950 O O . GLU A 1 264 ? -54.893 8.123 90.340 1.00 88.00 264 GLU A O 1
ATOM 1955 N N . SER A 1 265 ? -55.595 6.696 91.913 1.00 85.94 265 SER A N 1
ATOM 1956 C CA . SER A 1 265 ? -54.385 5.865 91.852 1.00 85.94 265 SER A CA 1
ATOM 1957 C C . SER A 1 265 ? -54.240 5.110 90.523 1.00 85.94 265 SER A C 1
ATOM 1959 O O . SER A 1 265 ? -53.122 4.939 90.034 1.00 85.94 265 SER A O 1
ATOM 1961 N N . GLN A 1 266 ? -55.345 4.684 89.901 1.00 86.94 266 GLN A N 1
ATOM 1962 C CA . GLN A 1 266 ? -55.332 4.070 88.573 1.00 86.94 266 GLN A CA 1
ATOM 1963 C C . GLN A 1 266 ? -55.018 5.093 87.481 1.00 86.94 266 GLN A C 1
ATOM 1965 O O . GLN A 1 266 ? -54.223 4.793 86.594 1.00 86.94 266 GLN A O 1
ATOM 1970 N N . GLN A 1 267 ? -55.578 6.299 87.562 1.00 90.12 267 GLN A N 1
ATOM 1971 C CA . GLN A 1 267 ? -55.274 7.397 86.645 1.00 90.12 267 GLN A CA 1
ATOM 1972 C C . GLN A 1 267 ? -53.799 7.792 86.733 1.00 90.12 267 GLN A C 1
ATOM 1974 O O . GLN A 1 267 ? -53.132 7.869 85.706 1.00 90.12 267 GLN A O 1
ATOM 1979 N N . ALA A 1 268 ? -53.249 7.917 87.945 1.00 88.62 268 ALA A N 1
ATOM 1980 C CA . ALA A 1 268 ? -51.827 8.195 88.140 1.00 88.62 268 ALA A CA 1
ATOM 1981 C C . ALA A 1 268 ? -50.924 7.111 87.517 1.00 88.62 268 ALA A C 1
ATOM 1983 O O . ALA A 1 268 ? -49.926 7.436 86.872 1.00 88.62 268 ALA A O 1
ATOM 1984 N N . ARG A 1 269 ? -51.292 5.826 87.646 1.00 89.75 269 ARG A N 1
ATOM 1985 C CA . ARG A 1 269 ? -50.576 4.712 86.994 1.00 89.75 269 ARG A CA 1
ATOM 1986 C C . ARG A 1 269 ? -50.683 4.774 85.470 1.00 89.75 269 ARG A C 1
ATOM 1988 O O . ARG A 1 269 ? -49.672 4.606 84.794 1.00 89.75 269 ARG A O 1
ATOM 1995 N N . GLN A 1 270 ? -51.869 5.055 84.929 1.00 90.31 270 GLN A N 1
ATOM 1996 C CA . GLN A 1 270 ? -52.069 5.202 83.483 1.00 90.31 270 GLN A CA 1
ATOM 1997 C C . GLN A 1 270 ? -51.273 6.380 82.910 1.00 90.31 270 GLN A C 1
ATOM 1999 O O . GLN A 1 270 ? -50.690 6.261 81.833 1.00 90.31 270 GLN A O 1
ATOM 2004 N N . ASP A 1 271 ? -51.210 7.504 83.620 1.00 92.44 271 ASP A N 1
ATOM 2005 C CA . ASP A 1 271 ? -50.423 8.664 83.204 1.00 92.44 271 ASP A CA 1
ATOM 2006 C C . ASP A 1 271 ? -48.920 8.370 83.237 1.00 92.44 271 ASP A C 1
ATOM 2008 O O . ASP A 1 271 ? -48.185 8.768 82.329 1.00 92.44 271 ASP A O 1
ATOM 2012 N N . GLU A 1 272 ? -48.448 7.630 84.242 1.00 93.06 272 GLU A N 1
ATOM 2013 C CA . GLU A 1 272 ? -47.058 7.189 84.302 1.00 93.06 272 GLU A CA 1
ATOM 2014 C C . GLU A 1 272 ? -46.718 6.212 83.165 1.00 93.06 272 GLU A C 1
ATOM 2016 O O . GLU A 1 272 ? -45.684 6.361 82.510 1.00 93.06 272 GLU A O 1
ATOM 2021 N N . GLU A 1 273 ? -47.603 5.262 82.858 1.00 92.19 273 GLU A N 1
ATOM 2022 C CA . GLU A 1 273 ? -47.463 4.359 81.711 1.00 92.19 273 GLU A CA 1
ATOM 2023 C C . GLU A 1 273 ? -47.440 5.116 80.380 1.00 92.19 273 GLU A C 1
ATOM 2025 O O . GLU A 1 273 ? -46.588 4.833 79.536 1.00 92.19 273 GLU A O 1
ATOM 2030 N N . ARG A 1 274 ? -48.306 6.123 80.198 1.00 93.19 274 ARG A N 1
ATOM 2031 C CA . ARG A 1 274 ? -48.296 6.994 79.010 1.00 93.19 274 ARG A CA 1
ATOM 2032 C C . ARG A 1 274 ? -46.971 7.735 78.880 1.00 93.19 274 ARG A C 1
ATOM 2034 O O . ARG A 1 274 ? -46.364 7.690 77.813 1.00 93.19 274 ARG A O 1
ATOM 2041 N N . ARG A 1 275 ? -46.469 8.343 79.961 1.00 93.88 275 ARG A N 1
ATOM 2042 C CA . ARG A 1 275 ? -45.164 9.030 79.963 1.00 93.88 275 ARG A CA 1
ATOM 2043 C C . ARG A 1 275 ? -44.014 8.074 79.648 1.00 93.88 275 ARG A C 1
ATOM 2045 O O . ARG A 1 275 ? -43.145 8.412 78.848 1.00 93.88 275 ARG A O 1
ATOM 2052 N N . ARG A 1 276 ? -44.015 6.864 80.221 1.00 93.62 276 ARG A N 1
ATOM 2053 C CA . ARG A 1 276 ? -43.022 5.812 79.924 1.00 93.62 276 ARG A CA 1
ATOM 2054 C C . ARG A 1 276 ? -43.109 5.346 78.469 1.00 93.62 276 ARG A C 1
ATOM 2056 O O . ARG A 1 276 ? -42.074 5.148 77.828 1.00 93.62 276 ARG A O 1
ATOM 2063 N N . ALA A 1 277 ? -44.319 5.209 77.929 1.00 92.25 277 ALA A N 1
ATOM 2064 C CA . ALA A 1 277 ? -44.557 4.847 76.536 1.00 92.25 277 ALA A CA 1
ATOM 2065 C C . ALA A 1 277 ? -44.095 5.951 75.572 1.00 92.25 277 ALA A C 1
ATOM 2067 O O . ALA A 1 277 ? -43.465 5.646 74.560 1.00 92.25 277 ALA A O 1
ATOM 2068 N N . GLU A 1 278 ? -44.350 7.222 75.886 1.00 94.88 278 GLU A N 1
ATOM 2069 C CA . GLU A 1 278 ? -43.863 8.375 75.122 1.00 94.88 278 GLU A CA 1
ATOM 2070 C C . GLU A 1 278 ? -42.340 8.497 75.172 1.00 94.88 278 GLU A C 1
ATOM 2072 O O . GLU A 1 278 ? -41.716 8.643 74.122 1.00 94.88 278 GLU A O 1
ATOM 2077 N N . ALA A 1 279 ? -41.727 8.358 76.351 1.00 93.94 279 ALA A N 1
ATOM 2078 C CA . ALA A 1 279 ? -40.272 8.337 76.494 1.00 93.94 279 ALA A CA 1
ATOM 2079 C C . ALA A 1 279 ? -39.652 7.206 75.655 1.00 93.94 279 ALA A C 1
ATOM 2081 O O . ALA A 1 279 ? -38.742 7.441 74.865 1.00 93.94 279 ALA A O 1
ATOM 2082 N N . SER A 1 280 ? -40.232 6.002 75.720 1.00 93.88 280 SER A N 1
ATOM 2083 C CA . SER A 1 280 ? -39.805 4.844 74.923 1.00 93.88 280 SER A CA 1
ATOM 2084 C C . SER A 1 280 ? -40.038 5.023 73.415 1.00 93.88 280 SER A C 1
ATOM 2086 O O . SER A 1 280 ? -39.343 4.416 72.599 1.00 93.88 280 SER A O 1
ATOM 2088 N N . ARG A 1 281 ? -41.030 5.823 72.997 1.00 95.56 281 ARG A N 1
ATOM 2089 C CA . ARG A 1 281 ? -41.221 6.211 71.587 1.00 95.56 281 ARG A CA 1
ATOM 2090 C C . ARG A 1 281 ? -40.144 7.198 71.142 1.00 95.56 281 ARG A C 1
ATOM 2092 O O . ARG A 1 281 ? -39.565 6.969 70.087 1.00 95.56 281 ARG A O 1
ATOM 2099 N N . ARG A 1 282 ? -39.834 8.218 71.951 1.00 95.81 282 ARG A N 1
ATOM 2100 C CA . ARG A 1 282 ? -38.774 9.200 71.657 1.00 95.81 282 ARG A CA 1
ATOM 2101 C C . ARG A 1 282 ? -37.415 8.528 71.506 1.00 95.81 282 ARG A C 1
ATOM 2103 O O . ARG A 1 282 ? -36.776 8.709 70.483 1.00 95.81 282 ARG A O 1
ATOM 2110 N N . THR A 1 283 ? -37.033 7.659 72.441 1.00 95.44 283 THR A N 1
ATOM 2111 C CA . THR A 1 283 ? -35.760 6.925 72.350 1.00 95.44 283 THR A CA 1
ATOM 2112 C C . THR A 1 283 ? -35.688 6.041 71.100 1.00 95.44 283 THR A C 1
ATOM 2114 O O . THR A 1 283 ? -34.650 5.977 70.447 1.00 95.44 283 THR A O 1
ATOM 2117 N N . ARG A 1 284 ? -36.792 5.379 70.714 1.00 94.31 284 ARG A N 1
ATOM 2118 C CA . ARG A 1 284 ? -36.842 4.601 69.461 1.00 94.31 284 ARG A CA 1
ATOM 2119 C C . ARG A 1 284 ? -36.726 5.480 68.217 1.00 94.31 284 ARG A C 1
ATOM 2121 O O . ARG A 1 284 ? -36.071 5.067 67.266 1.00 94.31 284 ARG A O 1
ATOM 2128 N N . GLN A 1 285 ? -37.350 6.657 68.222 1.00 95.69 285 GLN A N 1
ATOM 2129 C CA . GLN A 1 285 ? -37.236 7.628 67.132 1.00 95.69 285 GLN A CA 1
ATOM 2130 C C . GLN A 1 285 ? -35.808 8.162 67.016 1.00 95.69 285 GLN A C 1
ATOM 2132 O O . GLN A 1 285 ? -35.245 8.111 65.935 1.00 95.69 285 GLN A O 1
ATOM 2137 N N . GLU A 1 286 ? -35.185 8.565 68.124 1.00 96.00 286 GLU A N 1
ATOM 2138 C CA . GLU A 1 286 ? -33.790 9.023 68.145 1.00 96.00 286 GLU A CA 1
ATOM 2139 C C . GLU A 1 286 ? -32.825 7.951 67.626 1.00 96.00 286 GLU A C 1
ATOM 2141 O O . GLU A 1 286 ? -31.924 8.247 66.843 1.00 96.00 286 GLU A O 1
ATOM 2146 N N . TRP A 1 287 ? -33.019 6.691 68.024 1.00 93.62 287 TRP A N 1
ATOM 2147 C CA . TRP A 1 287 ? -32.218 5.584 67.507 1.00 93.62 287 TRP A CA 1
ATOM 2148 C C . TRP A 1 287 ? -32.421 5.381 65.998 1.00 93.62 287 TRP A C 1
ATOM 2150 O O . TRP A 1 287 ? -31.438 5.263 65.267 1.00 93.62 287 TRP A O 1
ATOM 2160 N N . ALA A 1 288 ? -33.671 5.406 65.522 1.00 94.69 288 ALA A N 1
ATOM 2161 C CA . ALA A 1 288 ? -33.986 5.284 64.099 1.00 94.69 288 ALA A CA 1
ATOM 2162 C C . ALA A 1 288 ? -33.411 6.451 63.275 1.00 94.69 288 ALA A C 1
ATOM 2164 O O . ALA A 1 288 ? -32.847 6.225 62.207 1.00 94.69 288 ALA A O 1
ATOM 2165 N N . ASP A 1 289 ? -33.488 7.681 63.787 1.00 95.94 289 ASP A N 1
ATOM 2166 C CA . ASP A 1 289 ? -32.932 8.875 63.145 1.00 95.94 289 ASP A CA 1
ATOM 2167 C C . ASP A 1 289 ? -31.403 8.808 63.070 1.00 95.94 289 ASP A C 1
ATOM 2169 O O . ASP A 1 289 ? -30.810 9.115 62.032 1.00 95.94 289 ASP A O 1
ATOM 2173 N N . ASN A 1 290 ? -30.748 8.379 64.152 1.00 95.12 290 ASN A N 1
ATOM 2174 C CA . ASN A 1 290 ? -29.301 8.184 64.172 1.00 95.12 290 ASN A CA 1
ATOM 2175 C C . ASN A 1 290 ? -28.867 7.099 63.181 1.00 95.12 290 ASN A C 1
ATOM 2177 O O . ASN A 1 290 ? -27.874 7.282 62.476 1.00 95.12 290 ASN A O 1
ATOM 2181 N N . GLN A 1 291 ? -29.626 6.006 63.076 1.00 94.69 291 GLN A N 1
ATOM 2182 C CA . GLN A 1 291 ? -29.346 4.954 62.105 1.00 94.69 291 GLN A CA 1
ATOM 2183 C C . GLN A 1 291 ? -29.547 5.437 60.664 1.00 94.69 291 GLN A C 1
ATOM 2185 O O . GLN A 1 291 ? -28.657 5.260 59.839 1.00 94.69 291 GLN A O 1
ATOM 2190 N N . ALA A 1 292 ? -30.639 6.148 60.376 1.00 94.69 292 ALA A N 1
ATOM 2191 C CA . ALA A 1 292 ? -30.882 6.722 59.054 1.00 94.69 292 ALA A CA 1
ATOM 2192 C C . ALA A 1 292 ? -29.776 7.705 58.630 1.00 94.69 292 ALA A C 1
ATOM 2194 O O . ALA A 1 292 ? -29.393 7.747 57.459 1.00 94.69 292 ALA A O 1
ATOM 2195 N N . ARG A 1 293 ? -29.227 8.485 59.573 1.00 95.19 293 ARG A N 1
ATOM 2196 C CA . ARG A 1 293 ? -28.074 9.365 59.316 1.00 95.19 293 ARG A CA 1
ATOM 2197 C C . ARG A 1 293 ? -26.809 8.575 58.992 1.00 95.19 293 ARG A C 1
ATOM 2199 O O . ARG A 1 293 ? -26.120 8.941 58.043 1.00 95.19 293 ARG A O 1
ATOM 2206 N N . ALA A 1 294 ? -26.520 7.514 59.744 1.00 92.44 294 ALA A N 1
ATOM 2207 C CA . ALA A 1 294 ? -25.370 6.650 59.482 1.00 92.44 294 ALA A CA 1
ATOM 2208 C C . ALA A 1 294 ? -25.482 5.967 58.106 1.00 92.44 294 ALA A C 1
ATOM 2210 O O . ALA A 1 294 ? -24.531 5.991 57.325 1.00 92.44 294 ALA A O 1
ATOM 2211 N N . ASP A 1 295 ? -26.666 5.456 57.761 1.00 93.06 295 ASP A N 1
ATOM 2212 C CA . ASP A 1 295 ? -26.933 4.837 56.459 1.00 93.06 295 ASP A CA 1
ATOM 2213 C C . ASP A 1 295 ? -26.791 5.852 55.313 1.00 93.06 295 ASP A C 1
ATOM 2215 O O . ASP A 1 295 ? -26.190 5.561 54.276 1.00 93.06 295 ASP A O 1
ATOM 2219 N N . ALA A 1 296 ? -27.296 7.077 55.499 1.00 92.69 296 ALA A N 1
ATOM 2220 C CA . ALA A 1 296 ? -27.152 8.151 54.521 1.00 92.69 296 ALA A CA 1
ATOM 2221 C C . ALA A 1 296 ? -25.685 8.566 54.320 1.00 92.69 296 ALA A C 1
ATOM 2223 O O . ALA A 1 296 ? -25.281 8.825 53.185 1.00 92.69 296 ALA A O 1
ATOM 2224 N N . GLN A 1 297 ? -24.887 8.603 55.393 1.00 93.94 297 GLN A N 1
ATOM 2225 C CA . GLN A 1 297 ? -23.448 8.866 55.323 1.00 93.94 297 GLN A CA 1
ATOM 2226 C C . GLN A 1 297 ? -22.716 7.757 54.561 1.00 93.94 297 GLN A C 1
ATOM 2228 O O . GLN A 1 297 ? -22.015 8.060 53.598 1.00 93.94 297 GLN A O 1
ATOM 2233 N N . GLY A 1 298 ? -22.958 6.484 54.890 1.00 91.88 298 GLY A N 1
ATOM 2234 C CA . GLY A 1 298 ? -22.354 5.357 54.168 1.00 91.88 298 GLY A CA 1
ATOM 2235 C C . GLY A 1 298 ? -22.748 5.318 52.684 1.00 91.88 298 GLY A C 1
ATOM 2236 O O . GLY A 1 298 ? -21.915 5.070 51.806 1.00 91.88 298 GLY A O 1
ATOM 2237 N N . ALA A 1 299 ? -24.004 5.647 52.366 1.00 92.38 299 ALA A N 1
ATOM 2238 C CA . ALA A 1 299 ? -24.456 5.777 50.983 1.00 92.38 299 ALA A CA 1
ATOM 2239 C C . ALA A 1 299 ? -23.778 6.951 50.252 1.00 92.38 299 ALA A C 1
ATOM 2241 O O . ALA A 1 299 ? -23.456 6.828 49.068 1.00 92.38 299 ALA A O 1
ATOM 2242 N N . ALA A 1 300 ? -23.552 8.082 50.927 1.00 93.56 300 ALA A N 1
ATOM 2243 C CA . ALA A 1 300 ? -22.855 9.232 50.356 1.00 93.56 300 ALA A CA 1
ATOM 2244 C C . ALA A 1 300 ? -21.373 8.928 50.083 1.00 93.56 300 ALA A C 1
ATOM 2246 O O . ALA A 1 300 ? -20.888 9.232 48.994 1.00 93.56 300 ALA A O 1
ATOM 2247 N N . GLU A 1 301 ? -20.683 8.269 51.016 1.00 92.94 301 GLU A N 1
ATOM 2248 C CA . GLU A 1 301 ? -19.295 7.822 50.844 1.00 92.94 301 GLU A CA 1
ATOM 2249 C C . GLU A 1 301 ? -19.156 6.849 49.670 1.00 92.94 301 GLU A C 1
ATOM 2251 O O . GLU A 1 301 ? -18.284 7.016 48.817 1.00 92.94 301 GLU A O 1
ATOM 2256 N N . THR A 1 302 ? -20.076 5.885 49.559 1.00 93.94 302 THR A N 1
ATOM 2257 C CA . THR A 1 302 ? -20.093 4.930 48.442 1.00 93.94 302 THR A CA 1
ATOM 2258 C C . THR A 1 302 ? -20.257 5.643 47.098 1.00 93.94 302 THR A C 1
ATOM 2260 O O . THR A 1 302 ? -19.537 5.345 46.146 1.00 93.94 302 THR A O 1
ATOM 2263 N N . ARG A 1 303 ? -21.167 6.623 47.006 1.00 96.19 303 ARG A N 1
ATOM 2264 C CA . ARG A 1 303 ? -21.348 7.419 45.779 1.00 96.19 303 ARG A CA 1
ATOM 2265 C C . ARG A 1 303 ? -20.119 8.264 45.457 1.00 96.19 303 ARG A C 1
ATOM 2267 O O . ARG A 1 303 ? -19.770 8.375 44.287 1.00 96.19 303 ARG A O 1
ATOM 2274 N N . ALA A 1 304 ? -19.471 8.846 46.465 1.00 94.12 304 ALA A N 1
ATOM 2275 C CA . ALA A 1 304 ? -18.254 9.628 46.275 1.00 94.12 304 ALA A CA 1
ATOM 2276 C C . ALA A 1 304 ? -17.112 8.758 45.729 1.00 94.12 304 ALA A C 1
ATOM 2278 O O . ALA A 1 304 ? -16.442 9.157 44.779 1.00 94.12 304 ALA A O 1
ATOM 2279 N N . PHE A 1 305 ? -16.942 7.546 46.266 1.00 94.44 305 PHE A N 1
ATOM 2280 C CA . PHE A 1 305 ? -15.972 6.580 45.756 1.00 94.44 305 PHE A CA 1
ATOM 2281 C C . PHE A 1 305 ? -16.270 6.187 44.302 1.00 94.44 305 PHE A C 1
ATOM 2283 O O . PHE A 1 305 ? -15.391 6.280 43.449 1.00 94.44 305 PHE A O 1
ATOM 2290 N N . GLN A 1 306 ? -17.523 5.834 43.995 1.00 94.44 306 GLN A N 1
ATOM 2291 C CA . GLN A 1 306 ? -17.938 5.482 42.632 1.00 94.44 306 GLN A CA 1
ATOM 2292 C C . GLN A 1 306 ? -17.735 6.634 41.639 1.00 94.44 306 GLN A C 1
ATOM 2294 O O . GLN A 1 306 ? -17.300 6.401 40.514 1.00 94.44 306 GLN A O 1
ATOM 2299 N N . ALA A 1 307 ? -18.018 7.875 42.043 1.00 94.69 307 ALA A N 1
ATOM 2300 C CA . ALA A 1 307 ? -17.792 9.051 41.207 1.00 94.69 307 ALA A CA 1
ATOM 2301 C C . ALA A 1 307 ? -16.296 9.281 40.936 1.00 94.69 307 ALA A C 1
ATOM 2303 O O . ALA A 1 307 ? -15.914 9.513 39.791 1.00 94.69 307 ALA A O 1
ATOM 2304 N N . ALA A 1 308 ? -15.447 9.156 41.962 1.00 94.69 308 ALA A N 1
ATOM 2305 C CA . ALA A 1 308 ? -13.999 9.289 41.814 1.00 94.69 308 ALA A CA 1
ATOM 2306 C C . ALA A 1 308 ? -13.403 8.190 40.915 1.00 94.69 308 ALA A C 1
ATOM 2308 O O . ALA A 1 308 ? -12.496 8.448 40.124 1.00 94.69 308 ALA A O 1
ATOM 2309 N N . GLU A 1 309 ? -13.915 6.962 41.007 1.00 94.88 309 GLU A N 1
ATOM 2310 C CA . GLU A 1 309 ? -13.490 5.863 40.140 1.00 94.88 309 GLU A CA 1
ATOM 2311 C C . GLU A 1 309 ? -13.952 6.066 38.690 1.00 94.88 309 GLU A C 1
ATOM 2313 O O . GLU A 1 309 ? -13.158 5.887 37.766 1.00 94.88 309 GLU A O 1
ATOM 2318 N N . ALA A 1 310 ? -15.182 6.540 38.474 1.00 94.25 310 ALA A N 1
ATOM 2319 C CA . ALA A 1 310 ? -15.668 6.894 37.141 1.00 94.25 310 ALA A CA 1
ATOM 2320 C C . ALA A 1 310 ? -14.819 8.000 36.486 1.00 94.25 310 ALA A C 1
ATOM 2322 O O . ALA A 1 310 ? -14.469 7.886 35.312 1.00 94.25 310 ALA A O 1
ATOM 2323 N N . GLU A 1 311 ? -14.428 9.031 37.243 1.00 95.69 311 GLU A N 1
ATOM 2324 C CA . GLU A 1 311 ? -13.554 10.105 36.753 1.00 95.69 311 GLU A CA 1
ATOM 2325 C C . GLU A 1 311 ? -12.160 9.582 36.369 1.00 95.69 311 GLU A C 1
ATOM 2327 O O . GLU A 1 311 ? -11.608 9.957 35.328 1.00 95.69 311 GLU A O 1
ATOM 2332 N N . ARG A 1 312 ? -11.595 8.667 37.168 1.00 97.19 312 ARG A N 1
ATOM 2333 C CA . ARG A 1 312 ? -10.321 8.004 36.853 1.00 97.19 312 ARG A CA 1
ATOM 2334 C C . ARG A 1 312 ? -10.399 7.215 35.554 1.00 97.19 312 ARG A C 1
ATOM 2336 O O . ARG A 1 312 ? -9.560 7.420 34.679 1.00 97.19 312 ARG A O 1
ATOM 2343 N N . VAL A 1 313 ? -11.423 6.377 35.406 1.00 96.94 313 VAL A N 1
ATOM 2344 C CA . VAL A 1 313 ? -11.638 5.581 34.190 1.00 96.94 313 VAL A CA 1
ATOM 2345 C C . VAL A 1 313 ? -11.833 6.491 32.975 1.00 96.94 313 VAL A C 1
ATOM 2347 O O . VAL A 1 313 ? -11.240 6.253 31.923 1.00 96.94 313 VAL A O 1
ATOM 2350 N N . GLU A 1 314 ? -12.604 7.575 33.102 1.00 95.81 314 GLU A N 1
AT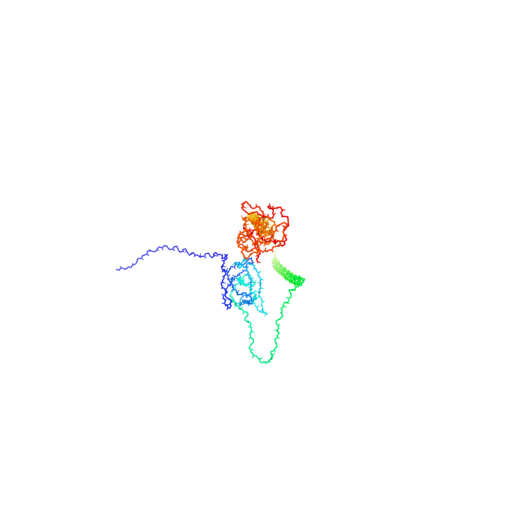OM 2351 C CA . GLU A 1 314 ? -12.785 8.531 32.005 1.00 95.81 314 GLU A CA 1
ATOM 2352 C C . GLU A 1 314 ? -11.459 9.198 31.606 1.00 95.81 314 GLU A C 1
ATOM 2354 O O . GLU A 1 314 ? -11.161 9.352 30.415 1.00 95.81 314 GLU A O 1
ATOM 2359 N N . THR A 1 315 ? -10.639 9.559 32.594 1.00 97.50 315 THR A N 1
ATOM 2360 C CA . THR A 1 315 ? -9.322 10.165 32.377 1.00 97.50 315 THR A CA 1
ATOM 2361 C C . THR A 1 315 ? -8.376 9.194 31.673 1.00 97.50 315 THR A C 1
ATOM 2363 O O . THR A 1 315 ? -7.740 9.574 30.689 1.00 97.50 315 THR A O 1
ATOM 2366 N N . GLU A 1 316 ? -8.325 7.931 32.100 1.00 96.88 316 GLU A N 1
ATOM 2367 C CA . GLU A 1 316 ? -7.539 6.884 31.436 1.00 96.88 316 GLU A CA 1
ATOM 2368 C C . GLU A 1 316 ? -8.003 6.665 29.991 1.00 96.88 316 GLU A C 1
ATOM 2370 O O . GLU A 1 316 ? -7.191 6.669 29.064 1.00 96.88 316 GLU A O 1
ATOM 2375 N N . HIS A 1 317 ? -9.315 6.575 29.755 1.00 97.19 317 HIS A N 1
ATOM 2376 C CA . HIS A 1 317 ? -9.871 6.467 28.404 1.00 97.19 317 HIS A CA 1
ATOM 2377 C C . HIS A 1 317 ? -9.520 7.680 27.529 1.00 97.19 317 HIS A C 1
ATOM 2379 O O . HIS A 1 317 ? -9.267 7.536 26.329 1.00 97.19 317 HIS A O 1
ATOM 2385 N N . ARG A 1 318 ? -9.496 8.891 28.097 1.00 97.62 318 ARG A N 1
ATOM 2386 C CA . ARG A 1 318 ? -9.063 10.105 27.388 1.00 97.62 318 ARG A CA 1
ATOM 2387 C C . ARG A 1 318 ? -7.589 10.016 26.996 1.00 97.62 318 ARG A C 1
ATOM 2389 O O . ARG A 1 318 ? -7.272 10.229 25.829 1.00 97.62 318 ARG A O 1
ATOM 2396 N N . GLN A 1 319 ? -6.723 9.619 27.926 1.00 97.25 319 GLN A N 1
ATOM 2397 C CA . GLN A 1 319 ? -5.291 9.441 27.672 1.00 97.25 319 GLN A CA 1
ATOM 2398 C C . GLN A 1 319 ? -5.018 8.370 26.610 1.00 97.25 319 GLN A C 1
ATOM 2400 O O . GLN A 1 319 ? -4.184 8.580 25.730 1.00 97.25 319 GLN A O 1
ATOM 2405 N N . LEU A 1 320 ? -5.747 7.250 26.638 1.00 97.44 320 LEU A N 1
ATOM 2406 C CA . LEU A 1 320 ? -5.623 6.193 25.633 1.00 97.44 320 LEU A CA 1
ATOM 2407 C C . LEU A 1 320 ? -6.021 6.683 24.237 1.00 97.44 320 LEU A C 1
ATOM 2409 O O . LEU A 1 320 ? -5.271 6.459 23.288 1.00 97.44 320 LEU A O 1
ATOM 2413 N N . ARG A 1 321 ? -7.138 7.414 24.112 1.00 97.38 321 ARG A N 1
ATOM 2414 C CA . ARG A 1 321 ? -7.564 8.004 22.830 1.00 97.38 321 ARG A CA 1
ATOM 2415 C C . ARG A 1 321 ? -6.549 9.008 22.290 1.00 97.38 321 ARG A C 1
ATOM 2417 O O . ARG A 1 321 ? -6.260 9.008 21.097 1.00 97.38 321 ARG A O 1
ATOM 2424 N N . GLU A 1 322 ? -5.971 9.839 23.153 1.00 97.25 322 GLU A N 1
ATOM 2425 C CA . GLU A 1 322 ? -4.912 10.771 22.754 1.00 97.25 322 GLU A CA 1
ATOM 2426 C C . GLU A 1 322 ? -3.627 10.044 22.335 1.00 97.25 322 GLU A C 1
ATOM 2428 O O . GLU A 1 322 ? -2.990 10.427 21.351 1.00 97.25 322 GLU A O 1
ATOM 2433 N N . ALA A 1 323 ? -3.242 8.982 23.045 1.00 96.88 323 ALA A N 1
ATOM 2434 C CA . ALA A 1 323 ? -2.084 8.165 22.698 1.00 96.88 323 ALA A CA 1
ATOM 2435 C C . ALA A 1 323 ? -2.280 7.440 21.357 1.00 96.88 323 ALA A C 1
ATOM 2437 O O . ALA A 1 323 ? -1.362 7.403 20.536 1.00 96.88 323 ALA A O 1
ATOM 2438 N N . GLU A 1 324 ? -3.474 6.905 21.106 1.00 96.88 324 GLU A N 1
ATOM 2439 C CA . GLU A 1 324 ? -3.834 6.287 19.831 1.00 96.88 324 GLU A CA 1
ATOM 2440 C C . GLU A 1 324 ? -3.823 7.313 18.693 1.00 96.88 324 GLU A C 1
ATOM 2442 O O . GLU A 1 324 ? -3.170 7.084 17.674 1.00 96.88 324 GLU A O 1
ATOM 2447 N N . ALA A 1 325 ? -4.425 8.490 18.892 1.00 96.94 325 ALA A N 1
ATOM 2448 C CA . ALA A 1 325 ? -4.395 9.572 17.910 1.00 96.94 325 ALA A CA 1
ATOM 2449 C C . ALA A 1 325 ? -2.957 9.996 17.560 1.00 96.94 325 ALA A C 1
ATOM 2451 O O . ALA A 1 325 ? -2.639 10.207 16.389 1.00 96.94 325 ALA A O 1
ATOM 2452 N N . ARG A 1 326 ? -2.055 10.060 18.553 1.00 98.06 326 ARG A N 1
ATOM 2453 C CA . ARG A 1 326 ? -0.624 10.330 18.327 1.00 98.06 326 ARG A CA 1
ATOM 2454 C C . ARG A 1 326 ? 0.048 9.235 17.498 1.00 98.06 326 ARG A C 1
ATOM 2456 O O . ARG A 1 326 ? 0.791 9.564 16.576 1.00 98.06 326 ARG A O 1
ATOM 2463 N N . ARG A 1 327 ? -0.223 7.956 17.786 1.00 97.88 327 ARG A N 1
ATOM 2464 C CA . ARG A 1 327 ? 0.318 6.819 17.014 1.00 97.88 327 ARG A CA 1
ATOM 2465 C C . ARG A 1 327 ? -0.160 6.847 15.565 1.00 97.88 327 ARG A C 1
ATOM 2467 O O . ARG A 1 327 ? 0.656 6.706 14.658 1.00 97.88 327 ARG A O 1
ATOM 2474 N N . VAL A 1 328 ? -1.453 7.087 15.349 1.00 97.75 328 VAL A N 1
ATOM 2475 C CA . VAL A 1 328 ? -2.038 7.204 14.005 1.00 97.75 328 VAL A CA 1
ATOM 2476 C C . VAL A 1 328 ? -1.418 8.379 13.248 1.00 97.75 328 VAL A C 1
ATOM 2478 O O . VAL A 1 328 ? -1.013 8.215 12.099 1.00 97.75 328 VAL A O 1
ATOM 2481 N N . ALA A 1 329 ? -1.265 9.542 13.888 1.00 97.25 329 ALA A N 1
ATOM 2482 C CA . ALA A 1 329 ? -0.631 10.703 13.270 1.00 97.25 329 ALA A CA 1
ATOM 2483 C C . ALA A 1 329 ? 0.842 10.440 12.905 1.00 97.25 329 ALA A C 1
ATOM 2485 O O . ALA A 1 329 ? 1.290 10.821 11.824 1.00 97.25 329 ALA A O 1
ATOM 2486 N N . GLU A 1 330 ? 1.607 9.766 13.769 1.00 97.81 330 GLU A N 1
ATOM 2487 C CA . GLU A 1 330 ? 2.991 9.391 13.464 1.00 97.81 330 GLU A CA 1
ATOM 2488 C C . GLU A 1 330 ? 3.067 8.412 12.286 1.00 97.81 330 GLU A C 1
ATOM 2490 O O . GLU A 1 330 ? 3.880 8.598 11.379 1.00 97.81 330 GLU A O 1
ATOM 2495 N N . GLN A 1 331 ? 2.193 7.404 12.261 1.00 97.69 331 GLN A N 1
ATOM 2496 C CA . GLN A 1 331 ? 2.116 6.457 11.154 1.00 97.69 331 GLN A CA 1
ATOM 2497 C C . GLN A 1 331 ? 1.786 7.170 9.838 1.00 97.69 331 GLN A C 1
ATOM 2499 O O . GLN A 1 331 ? 2.490 6.977 8.849 1.00 97.69 331 GLN A O 1
ATOM 2504 N N . GLN A 1 332 ? 0.804 8.075 9.837 1.00 97.44 332 GLN A N 1
ATOM 2505 C CA . GLN A 1 332 ? 0.467 8.882 8.661 1.00 97.44 332 GLN A CA 1
ATOM 2506 C C . GLN A 1 332 ? 1.649 9.728 8.171 1.00 97.44 332 GLN A C 1
ATOM 2508 O O . GLN A 1 332 ? 1.874 9.816 6.964 1.00 97.44 332 GLN A O 1
ATOM 2513 N N . ARG A 1 333 ? 2.447 10.314 9.078 1.00 98.06 333 ARG A N 1
ATOM 2514 C CA . ARG A 1 333 ? 3.665 11.056 8.701 1.00 98.06 333 ARG A CA 1
ATOM 2515 C C . ARG A 1 333 ? 4.697 10.144 8.041 1.00 98.06 333 ARG A C 1
ATOM 2517 O O . ARG A 1 333 ? 5.188 10.478 6.966 1.00 98.06 333 ARG A O 1
ATOM 2524 N N . ARG A 1 334 ? 4.968 8.974 8.627 1.00 98.06 334 ARG A N 1
ATOM 2525 C CA . ARG A 1 334 ? 5.892 7.979 8.051 1.00 98.06 334 ARG A CA 1
ATOM 2526 C C . ARG A 1 334 ? 5.415 7.489 6.685 1.00 98.06 334 ARG A C 1
ATOM 2528 O O . ARG A 1 334 ? 6.228 7.253 5.798 1.00 98.06 334 ARG A O 1
ATOM 2535 N N . ASP A 1 335 ? 4.112 7.309 6.504 1.00 97.44 335 ASP A N 1
ATOM 2536 C CA . ASP A 1 335 ? 3.527 6.865 5.237 1.00 97.44 335 ASP A CA 1
ATOM 2537 C C . ASP A 1 335 ? 3.646 7.956 4.165 1.00 97.44 335 ASP A C 1
ATOM 2539 O O . ASP A 1 335 ? 4.058 7.672 3.039 1.00 97.44 335 ASP A O 1
ATOM 2543 N N . ALA A 1 336 ? 3.380 9.214 4.528 1.00 97.25 336 ALA A N 1
ATOM 2544 C CA . ALA A 1 336 ? 3.561 10.364 3.647 1.00 97.25 336 ALA A CA 1
ATOM 2545 C C . ALA A 1 336 ? 5.030 10.554 3.229 1.00 97.25 336 ALA A C 1
ATOM 2547 O O . ALA A 1 336 ? 5.299 10.843 2.061 1.00 97.25 336 ALA A O 1
ATOM 2548 N N . GLU A 1 337 ? 5.979 10.349 4.147 1.00 97.81 337 GLU A N 1
ATOM 2549 C CA . GLU A 1 337 ? 7.418 10.371 3.858 1.00 97.81 337 GLU A CA 1
ATOM 2550 C C . GLU A 1 337 ? 7.814 9.264 2.874 1.00 97.81 337 GLU A C 1
ATOM 2552 O O . GLU A 1 337 ? 8.451 9.559 1.861 1.00 97.81 337 GLU A O 1
ATOM 2557 N N . ARG A 1 338 ? 7.366 8.017 3.095 1.00 98.12 338 ARG A N 1
ATOM 2558 C CA . ARG A 1 338 ? 7.629 6.903 2.163 1.00 98.12 338 ARG A CA 1
ATOM 2559 C C . ARG A 1 338 ? 7.056 7.172 0.775 1.00 98.12 338 ARG A C 1
ATOM 2561 O O . ARG A 1 338 ? 7.733 6.936 -0.222 1.00 98.12 338 ARG A O 1
ATOM 2568 N N . GLN A 1 339 ? 5.841 7.712 0.690 1.00 97.25 339 GLN A N 1
ATOM 2569 C CA . GLN A 1 339 ? 5.245 8.090 -0.594 1.00 97.25 339 GLN A CA 1
ATOM 2570 C C . GLN A 1 339 ? 6.009 9.234 -1.274 1.00 97.25 339 GLN A C 1
ATOM 2572 O O . GLN A 1 339 ? 6.177 9.229 -2.493 1.00 97.25 339 GLN A O 1
ATOM 2577 N N . ALA A 1 340 ? 6.480 10.227 -0.514 1.00 97.75 340 ALA A N 1
ATOM 2578 C CA . ALA A 1 340 ? 7.289 11.313 -1.058 1.00 97.75 340 ALA A CA 1
ATOM 2579 C C . ALA A 1 340 ? 8.638 10.806 -1.588 1.00 97.75 340 ALA A C 1
ATOM 2581 O O . ALA A 1 340 ? 9.078 11.249 -2.649 1.00 97.75 340 ALA A O 1
ATOM 2582 N N . GLU A 1 341 ? 9.270 9.863 -0.891 1.00 97.62 341 GLU A N 1
ATOM 2583 C CA . GLU A 1 341 ? 10.505 9.226 -1.342 1.00 97.62 341 GLU A CA 1
ATOM 2584 C C . GLU A 1 341 ? 10.286 8.390 -2.607 1.00 97.62 341 GLU A C 1
ATOM 2586 O O . GLU A 1 341 ? 11.038 8.543 -3.568 1.00 97.62 341 GLU A O 1
ATOM 2591 N N . GLN A 1 342 ? 9.219 7.587 -2.661 1.00 97.62 342 GLN A N 1
ATOM 2592 C CA . GLN A 1 342 ? 8.850 6.827 -3.860 1.00 97.62 342 GLN A CA 1
ATOM 2593 C C . GLN A 1 342 ? 8.671 7.740 -5.076 1.00 97.62 342 GLN A C 1
ATOM 2595 O O . GLN A 1 342 ? 9.277 7.486 -6.114 1.00 97.62 342 GLN A O 1
ATOM 2600 N N . ARG A 1 343 ? 7.942 8.858 -4.934 1.00 97.75 343 ARG A N 1
ATOM 2601 C CA . ARG A 1 343 ? 7.786 9.841 -6.021 1.00 97.75 343 ARG A CA 1
ATOM 2602 C C . ARG A 1 343 ? 9.124 10.417 -6.486 1.00 97.75 343 ARG A C 1
ATOM 2604 O O . ARG A 1 343 ? 9.348 10.537 -7.686 1.00 97.75 343 ARG A O 1
ATOM 2611 N N . ARG A 1 344 ? 10.035 10.737 -5.557 1.00 97.75 344 ARG A N 1
ATOM 2612 C CA . ARG A 1 344 ? 11.387 11.219 -5.903 1.00 97.75 344 ARG A CA 1
ATOM 2613 C C . ARG A 1 344 ? 12.190 10.155 -6.646 1.00 97.75 344 ARG A C 1
ATOM 2615 O O . ARG A 1 344 ? 12.863 10.482 -7.618 1.00 97.75 344 ARG A O 1
ATOM 2622 N N . GLN A 1 345 ? 12.119 8.895 -6.217 1.00 97.50 345 GLN A N 1
ATOM 2623 C CA . GLN A 1 345 ? 12.807 7.789 -6.885 1.00 97.50 345 GLN A CA 1
ATOM 2624 C C . GLN A 1 345 ? 12.240 7.531 -8.288 1.00 97.50 345 GLN A C 1
ATOM 2626 O O . GLN A 1 345 ? 13.004 7.318 -9.227 1.00 97.50 345 GLN A O 1
ATOM 2631 N N . GLU A 1 346 ? 10.919 7.579 -8.460 1.00 97.88 346 GLU A N 1
ATOM 2632 C CA . GLU A 1 346 ? 10.263 7.458 -9.766 1.00 97.88 346 GLU A CA 1
ATOM 2633 C C . GLU A 1 346 ? 10.642 8.606 -10.702 1.00 97.88 346 GLU A C 1
ATOM 2635 O O . GLU A 1 346 ? 10.986 8.367 -11.860 1.00 97.88 346 GLU A O 1
ATOM 2640 N N . GLU A 1 347 ? 10.660 9.841 -10.202 1.00 97.75 347 GLU A N 1
ATOM 2641 C CA . GLU A 1 347 ? 11.096 11.001 -10.975 1.00 97.75 347 GLU A CA 1
ATOM 2642 C C . GLU A 1 347 ? 12.571 10.892 -11.374 1.00 97.75 347 GLU A C 1
ATOM 2644 O O . GLU A 1 347 ? 12.903 11.090 -12.542 1.00 97.75 347 GLU A O 1
ATOM 2649 N N . GLN A 1 348 ? 13.451 10.492 -10.452 1.00 97.06 348 GLN A N 1
ATOM 2650 C CA . GLN A 1 348 ? 14.859 10.234 -10.760 1.00 97.06 348 GLN A CA 1
ATOM 2651 C C . GLN A 1 348 ? 15.019 9.140 -11.818 1.00 97.06 348 GLN A C 1
ATOM 2653 O O . GLN A 1 348 ? 15.823 9.296 -12.736 1.00 97.06 348 GLN A O 1
ATOM 2658 N N . ARG A 1 349 ? 14.238 8.054 -11.741 1.00 97.56 349 ARG A N 1
ATOM 2659 C CA . ARG A 1 349 ? 14.225 6.995 -12.762 1.00 97.56 349 ARG A CA 1
ATOM 2660 C C . ARG A 1 349 ? 13.741 7.516 -14.109 1.00 97.56 349 ARG A C 1
ATOM 2662 O O . ARG A 1 349 ? 14.353 7.185 -15.120 1.00 97.56 349 ARG A O 1
ATOM 2669 N N . ARG A 1 350 ? 12.692 8.343 -14.133 1.00 97.88 350 ARG A N 1
ATOM 2670 C CA . ARG A 1 350 ? 12.178 8.970 -15.358 1.00 97.88 350 ARG A CA 1
ATOM 2671 C C . ARG A 1 350 ? 13.237 9.862 -16.001 1.00 97.88 350 ARG A C 1
ATOM 2673 O O . ARG A 1 350 ? 13.523 9.691 -17.179 1.00 97.88 350 ARG A O 1
ATOM 2680 N N . VAL A 1 351 ? 13.861 10.745 -15.220 1.00 97.38 351 VAL A N 1
ATOM 2681 C CA . VAL A 1 351 ? 14.933 11.633 -15.697 1.00 97.38 351 VAL A CA 1
ATOM 2682 C C . VAL A 1 351 ? 16.140 10.824 -16.176 1.00 97.38 351 VAL A C 1
ATOM 2684 O O . VAL A 1 351 ? 16.690 11.111 -17.235 1.00 97.38 351 VAL A O 1
ATOM 2687 N N . ALA A 1 352 ? 16.544 9.779 -15.450 1.00 97.06 352 ALA A N 1
ATOM 2688 C CA . ALA A 1 352 ? 17.645 8.912 -15.863 1.00 97.06 352 ALA A CA 1
ATOM 2689 C C . ALA A 1 352 ? 17.333 8.155 -17.166 1.00 97.06 352 ALA A C 1
ATOM 2691 O O . ALA A 1 352 ? 18.198 8.057 -18.037 1.00 97.06 352 ALA A O 1
ATOM 2692 N N . ALA A 1 353 ? 16.104 7.654 -17.324 1.00 96.88 353 ALA A N 1
ATOM 2693 C CA . ALA A 1 353 ? 15.650 6.994 -18.545 1.00 96.88 353 ALA A CA 1
ATOM 2694 C C . ALA A 1 353 ? 15.613 7.966 -19.733 1.00 96.88 353 ALA A C 1
ATOM 2696 O O . ALA A 1 353 ? 16.095 7.627 -20.811 1.00 96.88 353 ALA A O 1
ATOM 2697 N N . GLU A 1 354 ? 15.123 9.188 -19.527 1.00 96.50 354 GLU A N 1
ATOM 2698 C CA . GLU A 1 354 ? 15.118 10.246 -20.540 1.00 96.50 354 GLU A CA 1
ATOM 2699 C C . GLU A 1 354 ? 16.543 10.626 -20.961 1.00 96.50 354 GLU A C 1
ATOM 2701 O O . GLU A 1 354 ? 16.853 10.669 -22.150 1.00 96.50 354 GLU A O 1
ATOM 2706 N N . GLN A 1 355 ? 17.455 10.809 -20.003 1.00 96.31 355 GLN A N 1
ATOM 2707 C CA . GLN A 1 355 ? 18.864 11.071 -20.297 1.00 96.31 355 GLN A CA 1
ATOM 2708 C C . GLN A 1 355 ? 19.532 9.901 -21.029 1.00 96.31 355 GLN A C 1
ATOM 2710 O O . GLN A 1 355 ? 20.340 10.123 -21.932 1.00 96.31 355 GLN A O 1
ATOM 2715 N N . ALA A 1 356 ? 19.223 8.656 -20.659 1.00 95.56 356 ALA A N 1
ATOM 2716 C CA . ALA A 1 356 ? 19.733 7.474 -21.346 1.00 95.56 356 ALA A CA 1
ATOM 2717 C C . ALA A 1 356 ? 19.222 7.404 -22.793 1.00 95.56 356 ALA A C 1
ATOM 2719 O O . ALA A 1 356 ? 20.023 7.177 -23.704 1.00 95.56 356 ALA A O 1
ATOM 2720 N N . ALA A 1 357 ? 17.933 7.681 -23.005 1.00 94.75 357 ALA A N 1
ATOM 2721 C CA . ALA A 1 357 ? 17.315 7.757 -24.323 1.00 94.75 357 ALA A CA 1
ATOM 2722 C C . ALA A 1 357 ? 17.922 8.887 -25.167 1.00 94.75 357 ALA A C 1
ATOM 2724 O O . ALA A 1 357 ? 18.266 8.661 -26.323 1.00 94.75 357 ALA A O 1
ATOM 2725 N N . ALA A 1 358 ? 18.154 10.069 -24.591 1.00 93.62 358 ALA A N 1
ATOM 2726 C CA . ALA A 1 358 ? 18.807 11.183 -25.278 1.00 93.62 358 ALA A CA 1
ATOM 2727 C C . ALA A 1 358 ? 20.252 10.843 -25.682 1.00 93.62 358 ALA A C 1
ATOM 2729 O O . ALA A 1 358 ? 20.659 11.085 -26.818 1.00 93.62 358 ALA A O 1
ATOM 2730 N N . ARG A 1 359 ? 21.028 10.214 -24.786 1.00 90.81 359 ARG A N 1
ATOM 2731 C CA . ARG A 1 359 ? 22.383 9.728 -25.106 1.00 90.81 359 ARG A CA 1
ATOM 2732 C C . ARG A 1 359 ? 22.359 8.673 -26.207 1.00 90.81 359 ARG A C 1
ATOM 2734 O O . ARG A 1 359 ? 23.266 8.629 -27.031 1.00 90.81 359 ARG A O 1
ATOM 2741 N N . GLU A 1 360 ? 21.364 7.794 -26.210 1.00 89.00 360 GLU A N 1
ATOM 2742 C CA . GLU A 1 360 ? 21.195 6.806 -27.271 1.00 89.00 360 GLU A CA 1
ATOM 2743 C C . GLU A 1 360 ? 20.813 7.437 -28.607 1.00 89.00 360 GLU A C 1
ATOM 2745 O O . GLU A 1 360 ? 21.419 7.094 -29.621 1.00 89.00 360 GLU A O 1
ATOM 2750 N N . ALA A 1 361 ? 19.880 8.386 -28.600 1.00 88.31 361 ALA A N 1
ATOM 2751 C CA . ALA A 1 361 ? 19.492 9.144 -29.778 1.00 88.31 361 ALA A CA 1
ATOM 2752 C C . ALA A 1 361 ? 20.696 9.878 -30.380 1.00 88.31 361 ALA A C 1
ATOM 2754 O O . ALA A 1 361 ? 20.917 9.775 -31.582 1.00 88.31 361 ALA A O 1
ATOM 2755 N N . GLU A 1 362 ? 21.532 10.520 -29.558 1.00 86.56 362 GLU A N 1
ATOM 2756 C CA . GLU A 1 362 ? 22.746 11.184 -30.045 1.00 86.56 362 GLU A CA 1
ATOM 2757 C C . GLU A 1 362 ? 23.768 10.182 -30.604 1.00 86.56 362 GLU A C 1
ATOM 2759 O O . GLU A 1 362 ? 24.338 10.410 -31.667 1.00 86.56 362 GLU A O 1
ATOM 2764 N N . ARG A 1 363 ? 23.960 9.016 -29.967 1.00 81.88 363 ARG A N 1
ATOM 2765 C CA . ARG A 1 363 ? 24.824 7.953 -30.528 1.00 81.88 363 ARG A CA 1
ATOM 2766 C C . ARG A 1 363 ? 24.313 7.415 -31.865 1.00 81.88 363 ARG A C 1
ATOM 2768 O O . ARG A 1 363 ? 25.122 7.034 -32.712 1.00 81.88 363 ARG A O 1
ATOM 2775 N N . ASN A 1 364 ? 22.994 7.336 -32.024 1.00 83.06 364 ASN A N 1
ATOM 2776 C CA . ASN A 1 364 ? 22.329 6.832 -33.223 1.00 83.06 364 ASN A CA 1
ATOM 2777 C C . ASN A 1 364 ? 22.065 7.931 -34.261 1.00 83.06 364 ASN A C 1
ATOM 2779 O O . ASN A 1 364 ? 21.588 7.628 -35.354 1.00 83.06 364 ASN A O 1
ATOM 2783 N N . ARG A 1 365 ? 22.394 9.188 -33.946 1.00 84.81 365 ARG A N 1
ATOM 2784 C CA . ARG A 1 365 ? 22.254 10.315 -34.858 1.00 84.81 365 ARG A CA 1
ATOM 2785 C C . ARG A 1 365 ? 23.038 10.029 -36.129 1.00 84.81 365 ARG A C 1
ATOM 2787 O O . ARG A 1 365 ? 24.240 9.760 -36.085 1.00 84.81 365 ARG A O 1
ATOM 2794 N N . LEU A 1 366 ? 22.332 10.070 -37.253 1.00 83.75 366 LEU A N 1
ATOM 2795 C CA . LEU A 1 366 ? 22.926 9.873 -38.565 1.00 83.75 366 LEU A CA 1
ATOM 2796 C C . LEU A 1 366 ? 23.740 11.109 -38.945 1.00 83.75 366 LEU A C 1
ATOM 2798 O O . LEU A 1 366 ? 23.275 12.242 -38.806 1.00 83.75 366 LEU A O 1
ATOM 2802 N N . ILE A 1 367 ? 24.953 10.865 -39.423 1.00 81.88 367 ILE A N 1
ATOM 2803 C CA . ILE A 1 367 ? 25.870 11.867 -39.953 1.00 81.88 367 ILE A CA 1
ATOM 2804 C C . ILE A 1 367 ? 26.080 11.539 -41.433 1.00 81.88 367 ILE A C 1
ATOM 2806 O O . ILE A 1 367 ? 26.265 10.373 -41.797 1.00 81.88 367 ILE A O 1
ATOM 2810 N N . ASP A 1 368 ? 26.021 12.567 -42.277 1.00 84.06 368 ASP A N 1
ATOM 2811 C CA . ASP A 1 368 ? 26.299 12.458 -43.706 1.00 84.06 368 ASP A CA 1
ATOM 2812 C C . ASP A 1 368 ? 27.820 12.462 -43.942 1.00 84.06 368 ASP A C 1
ATOM 2814 O O . ASP A 1 368 ? 28.537 13.371 -43.518 1.00 84.06 368 ASP A O 1
ATOM 2818 N N . PHE A 1 369 ? 28.309 11.449 -44.652 1.00 80.81 369 PHE A N 1
ATOM 2819 C CA . PHE A 1 369 ? 29.708 11.266 -45.020 1.00 80.81 369 PHE A CA 1
ATOM 2820 C C . PHE A 1 369 ? 29.848 11.289 -46.541 1.00 80.81 369 PHE A C 1
ATOM 2822 O O . PHE A 1 369 ? 29.451 10.322 -47.199 1.00 80.81 369 PHE A O 1
ATOM 2829 N N . PRO A 1 370 ? 30.410 12.355 -47.133 1.00 83.19 370 PRO A N 1
ATOM 2830 C CA . PRO A 1 370 ? 30.652 12.365 -48.565 1.00 83.19 370 PRO A CA 1
ATOM 2831 C C . PRO A 1 370 ? 31.693 11.295 -48.918 1.00 83.19 370 PRO A C 1
ATOM 2833 O O . PRO A 1 370 ? 32.683 11.111 -48.206 1.00 83.19 370 PRO A O 1
ATOM 2836 N N . GLU A 1 371 ? 31.464 10.582 -50.019 1.00 86.75 371 GLU A N 1
ATOM 2837 C CA . GLU A 1 371 ? 32.362 9.541 -50.516 1.00 86.75 371 GLU A CA 1
ATOM 2838 C C . GLU A 1 371 ? 33.784 10.076 -50.705 1.00 86.75 371 GLU A C 1
ATOM 2840 O O . GLU A 1 371 ? 33.971 11.179 -51.220 1.00 86.75 371 GLU A O 1
ATOM 2845 N N . VAL A 1 372 ? 34.799 9.312 -50.306 1.00 85.25 372 VAL A N 1
ATOM 2846 C CA . VAL A 1 372 ? 36.190 9.649 -50.619 1.00 85.25 372 VAL A CA 1
ATOM 2847 C C . VAL A 1 372 ? 36.407 9.486 -52.115 1.00 85.25 372 VAL A C 1
ATOM 2849 O O . VAL A 1 372 ? 36.111 8.435 -52.681 1.00 85.25 372 VAL A O 1
ATOM 2852 N N . VAL A 1 373 ? 36.940 10.532 -52.742 1.00 90.06 373 VAL A N 1
ATOM 2853 C CA . VAL A 1 373 ? 37.216 10.555 -54.177 1.00 90.06 373 VAL A CA 1
ATOM 2854 C C . VAL A 1 373 ? 38.711 10.651 -54.448 1.00 90.06 373 VAL A C 1
ATOM 2856 O O . VAL A 1 373 ? 39.465 11.216 -53.654 1.00 90.06 373 VAL A O 1
ATOM 2859 N N . VAL A 1 374 ? 39.131 10.127 -55.593 1.00 91.88 374 VAL A N 1
ATOM 2860 C CA . VAL A 1 374 ? 40.450 10.341 -56.187 1.00 91.88 374 VAL A CA 1
ATOM 2861 C C . VAL A 1 374 ? 40.261 11.205 -57.425 1.00 91.88 374 VAL A C 1
ATOM 2863 O O . VAL A 1 374 ? 39.437 10.893 -58.285 1.00 91.88 374 VAL A O 1
ATOM 2866 N N . LEU A 1 375 ? 41.018 12.297 -57.510 1.00 93.31 375 LEU A N 1
ATOM 2867 C CA . LEU A 1 375 ? 40.979 13.220 -58.642 1.00 93.31 375 LEU A CA 1
ATOM 2868 C C . LEU A 1 375 ? 42.289 13.124 -59.417 1.00 93.31 375 LEU A C 1
ATOM 2870 O O . LEU A 1 375 ? 43.353 13.367 -58.859 1.00 93.31 375 LEU A O 1
ATOM 2874 N N . CYS A 1 376 ? 42.220 12.766 -60.694 1.00 93.00 376 CYS A N 1
ATOM 2875 C CA . CYS A 1 376 ? 43.387 12.535 -61.536 1.00 93.00 376 CYS A CA 1
ATOM 2876 C C . CYS A 1 376 ? 43.518 13.607 -62.617 1.00 93.00 376 CYS A C 1
ATOM 2878 O O . CYS A 1 376 ? 42.623 13.757 -63.451 1.00 93.00 376 CYS A O 1
ATOM 2880 N N . ALA A 1 377 ? 44.644 14.320 -62.624 1.00 91.69 377 ALA A N 1
ATOM 2881 C CA . ALA A 1 377 ? 45.011 15.289 -63.654 1.00 91.69 377 ALA A CA 1
ATOM 2882 C C . ALA A 1 377 ? 46.029 14.680 -64.621 1.00 91.69 377 ALA A C 1
ATOM 2884 O O . ALA A 1 377 ? 46.955 13.995 -64.196 1.00 91.69 377 ALA A O 1
ATOM 2885 N N . LEU A 1 378 ? 45.860 14.931 -65.916 1.00 88.75 378 LEU A N 1
ATOM 2886 C CA . LEU A 1 378 ? 46.792 14.482 -66.948 1.00 88.75 378 LEU A CA 1
ATOM 2887 C C . LEU A 1 378 ? 48.079 15.321 -66.911 1.00 88.75 378 LEU A C 1
ATOM 2889 O O . LEU A 1 378 ? 48.022 16.549 -66.978 1.00 88.75 378 LEU A O 1
ATOM 2893 N N . GLU A 1 379 ? 49.237 14.667 -66.874 1.00 82.12 379 GLU A N 1
ATOM 2894 C CA . GLU A 1 379 ? 50.540 15.323 -66.990 1.00 82.12 379 GLU A CA 1
ATOM 2895 C C . GLU A 1 379 ? 50.825 15.665 -68.467 1.00 82.12 379 GLU A C 1
ATOM 2897 O O . GLU A 1 379 ? 50.774 14.801 -69.342 1.00 82.12 379 GLU A O 1
ATOM 2902 N N . GLY A 1 380 ? 51.130 16.932 -68.770 1.00 72.62 380 GLY A N 1
ATOM 2903 C CA . GLY A 1 380 ? 51.689 17.330 -70.074 1.00 72.62 380 GLY A CA 1
ATOM 2904 C C . GLY A 1 380 ? 50.730 17.392 -71.278 1.00 72.62 380 GLY A C 1
ATOM 2905 O O . GLY A 1 380 ? 51.195 17.552 -72.401 1.00 72.62 380 GLY A O 1
ATOM 2906 N N . GLY A 1 381 ? 49.408 17.306 -71.088 1.00 61.41 381 GLY A N 1
ATOM 2907 C CA . GLY A 1 381 ? 48.405 17.712 -72.092 1.00 61.41 381 GLY A CA 1
ATOM 2908 C C . GLY A 1 381 ? 48.233 16.839 -73.352 1.00 61.41 381 GLY A C 1
ATOM 2909 O O . GLY A 1 381 ? 47.404 17.188 -74.192 1.00 61.41 381 GLY A O 1
ATOM 2910 N N . GLN A 1 382 ? 48.946 15.715 -73.513 1.00 58.44 382 GLN A N 1
ATOM 2911 C CA . GLN A 1 382 ? 48.788 14.810 -74.669 1.00 58.44 382 GLN A CA 1
ATOM 2912 C C . GLN A 1 382 ? 47.978 13.533 -74.360 1.00 58.44 382 GLN A C 1
ATOM 2914 O O . GLN A 1 382 ? 48.086 12.931 -73.294 1.00 58.44 382 GLN A O 1
ATOM 2919 N N . ALA A 1 383 ? 47.136 13.144 -75.326 1.00 60.53 383 ALA A N 1
ATOM 2920 C CA . ALA A 1 383 ? 45.981 12.253 -75.187 1.00 60.53 383 ALA A CA 1
ATOM 2921 C C . ALA A 1 383 ? 46.268 10.749 -74.951 1.00 60.53 383 ALA A C 1
ATOM 2923 O O . ALA A 1 383 ? 47.271 10.196 -75.398 1.00 60.53 383 ALA A O 1
ATOM 2924 N N . ARG A 1 384 ? 45.280 10.096 -74.310 1.00 55.91 384 ARG A N 1
ATOM 2925 C CA . ARG A 1 384 ? 44.993 8.646 -74.144 1.00 55.91 384 ARG A CA 1
ATOM 2926 C C . ARG A 1 384 ? 46.039 7.724 -73.499 1.00 55.91 384 ARG A C 1
ATOM 2928 O O . ARG A 1 384 ? 45.649 6.678 -73.000 1.00 55.91 384 ARG A O 1
ATOM 2935 N N . PHE A 1 385 ? 47.323 8.079 -73.452 1.00 63.81 385 PHE A N 1
ATOM 2936 C CA . PHE A 1 385 ? 48.362 7.217 -72.850 1.00 63.81 385 PHE A CA 1
ATOM 2937 C C . PHE A 1 385 ? 49.321 7.948 -71.897 1.00 63.81 385 PHE A C 1
ATOM 2939 O O . PHE A 1 385 ? 50.348 7.388 -71.499 1.00 63.81 385 PHE A O 1
ATOM 2946 N N . GLY A 1 386 ? 48.996 9.191 -71.535 1.00 74.19 386 GLY A N 1
ATOM 2947 C CA . GLY A 1 386 ? 49.788 9.998 -70.611 1.00 74.19 386 GLY A CA 1
ATOM 2948 C C . GLY A 1 386 ? 49.715 9.510 -69.163 1.00 74.19 386 GLY A C 1
ATOM 2949 O O . GLY A 1 386 ? 48.817 8.760 -68.768 1.00 74.19 386 GLY A O 1
ATOM 2950 N N . ASN A 1 387 ? 50.690 9.943 -68.367 1.00 85.69 387 ASN A N 1
ATOM 2951 C CA . ASN A 1 387 ? 50.677 9.734 -66.926 1.00 85.69 387 ASN A CA 1
ATOM 2952 C C . ASN A 1 387 ? 49.660 10.683 -66.288 1.00 85.69 387 ASN A C 1
ATOM 2954 O O . ASN A 1 387 ? 49.558 11.846 -66.673 1.00 85.69 387 ASN A O 1
ATOM 2958 N N . TYR A 1 388 ? 48.914 10.187 -65.310 1.00 91.12 388 TYR A N 1
ATOM 2959 C CA . TYR A 1 388 ? 48.015 10.995 -64.503 1.00 91.12 388 TYR A CA 1
ATOM 2960 C C . TYR A 1 388 ? 48.568 11.127 -63.093 1.00 91.12 388 TYR A C 1
ATOM 2962 O O . TYR A 1 388 ? 48.864 10.114 -62.458 1.00 91.12 388 TYR A O 1
ATOM 2970 N N . THR A 1 389 ? 48.625 12.352 -62.578 1.00 92.56 389 THR A N 1
ATOM 2971 C CA . THR A 1 389 ? 48.796 12.603 -61.148 1.00 92.56 389 THR A CA 1
ATOM 2972 C C . THR A 1 389 ? 47.429 12.479 -60.474 1.00 92.56 389 THR A C 1
ATOM 2974 O O . THR A 1 389 ? 46.531 13.288 -60.706 1.00 92.56 389 THR A O 1
ATOM 2977 N N . CYS A 1 390 ? 47.256 11.452 -59.650 1.00 92.88 390 CYS A N 1
ATOM 2978 C CA . CYS A 1 390 ? 46.017 11.126 -58.958 1.00 92.88 390 CYS A CA 1
ATOM 2979 C C . CYS A 1 390 ? 46.105 11.502 -57.482 1.00 92.88 390 CYS A C 1
ATOM 2981 O O . CYS A 1 390 ? 46.823 10.877 -56.704 1.00 92.88 390 CYS A O 1
ATOM 2983 N N . TYR A 1 391 ? 45.345 12.518 -57.091 1.00 91.19 391 TYR A N 1
ATOM 2984 C CA . TYR A 1 391 ? 45.256 13.017 -55.727 1.00 91.19 391 TYR A CA 1
ATOM 2985 C C . TYR A 1 391 ? 44.226 12.198 -54.950 1.00 91.19 391 TYR A C 1
ATOM 2987 O O . TYR A 1 391 ? 43.021 12.381 -55.127 1.00 91.19 391 TYR A O 1
ATOM 2995 N N . GLY A 1 392 ? 44.703 11.288 -54.103 1.00 86.75 392 GLY A N 1
ATOM 2996 C CA . GLY A 1 392 ? 43.873 10.519 -53.183 1.00 86.75 392 GLY A CA 1
ATOM 2997 C C . GLY A 1 392 ? 43.755 11.153 -51.800 1.00 86.75 392 GLY A C 1
ATOM 2998 O O . GLY A 1 392 ? 44.450 12.117 -51.453 1.00 86.75 392 GLY A O 1
ATOM 2999 N N . GLY A 1 393 ? 42.865 10.574 -50.993 1.00 76.62 393 GLY A N 1
ATOM 3000 C CA . GLY A 1 393 ? 42.677 10.967 -49.596 1.00 76.62 393 GLY A CA 1
ATOM 3001 C C . GLY A 1 393 ? 43.911 10.685 -48.731 1.00 76.62 393 GLY A C 1
ATOM 3002 O O . GLY A 1 393 ? 44.231 11.509 -47.881 1.00 76.62 393 GLY A O 1
ATOM 3003 N N . LEU A 1 394 ? 44.620 9.577 -48.999 1.00 75.12 394 LEU A N 1
ATOM 3004 C CA . LEU A 1 394 ? 45.849 9.159 -48.297 1.00 75.12 394 LEU A CA 1
ATOM 3005 C C . LEU A 1 394 ? 47.128 9.720 -48.887 1.00 75.12 394 LEU A C 1
ATOM 3007 O O . LEU A 1 394 ? 48.026 10.154 -48.174 1.00 75.12 394 LEU A O 1
ATOM 3011 N N . GLN A 1 395 ? 47.246 9.578 -50.200 1.00 84.69 395 GLN A N 1
ATOM 3012 C CA . GLN A 1 395 ? 48.488 9.761 -50.921 1.00 84.69 395 GLN A CA 1
ATOM 3013 C C . GLN A 1 395 ? 48.180 10.138 -52.360 1.00 84.69 395 GLN A C 1
ATOM 3015 O O . GLN A 1 395 ? 47.135 9.783 -52.914 1.00 84.69 395 GLN A O 1
ATOM 3020 N N . THR A 1 396 ? 49.112 10.869 -52.950 1.00 89.56 396 THR A N 1
ATOM 3021 C CA . THR A 1 396 ? 49.109 11.153 -54.377 1.00 89.56 396 THR A CA 1
ATOM 3022 C C . THR A 1 396 ? 49.882 10.046 -55.078 1.00 89.56 396 THR A C 1
ATOM 3024 O O . THR A 1 396 ? 50.979 9.695 -54.648 1.00 89.56 396 THR A O 1
ATOM 3027 N N . VAL A 1 397 ? 49.317 9.498 -56.147 1.00 91.69 397 VAL A N 1
ATOM 3028 C CA . VAL A 1 397 ? 49.925 8.423 -56.941 1.00 91.69 397 VAL A CA 1
ATOM 3029 C C . VAL A 1 397 ? 50.004 8.840 -58.402 1.00 91.69 397 VAL A C 1
ATOM 3031 O O . VAL A 1 397 ? 49.235 9.689 -58.847 1.00 91.69 397 VAL A O 1
ATOM 3034 N N . THR A 1 398 ? 50.882 8.201 -59.166 1.00 91.00 398 THR A N 1
ATOM 3035 C CA . THR A 1 398 ? 50.899 8.331 -60.626 1.00 91.00 398 THR A CA 1
ATOM 3036 C C . THR A 1 398 ? 50.294 7.076 -61.249 1.00 91.00 398 THR A C 1
ATOM 3038 O O . THR A 1 398 ? 50.657 5.961 -60.876 1.00 91.00 398 THR A O 1
ATOM 3041 N N . ALA A 1 399 ? 49.361 7.237 -62.188 1.00 89.19 399 ALA A N 1
ATOM 3042 C CA . ALA A 1 399 ? 48.663 6.124 -62.833 1.00 89.19 399 ALA A CA 1
ATOM 3043 C C . ALA A 1 399 ? 48.479 6.350 -64.340 1.00 89.19 399 ALA A C 1
ATOM 3045 O O . ALA A 1 399 ? 48.358 7.480 -64.803 1.00 89.19 399 ALA A O 1
ATOM 3046 N N . LYS A 1 400 ? 48.398 5.262 -65.111 1.00 89.50 400 LYS A N 1
ATOM 3047 C CA . LYS A 1 400 ? 47.981 5.284 -66.523 1.00 89.50 400 LYS A CA 1
ATOM 3048 C C . LYS A 1 400 ? 46.554 4.762 -66.624 1.00 89.50 400 LYS A C 1
ATOM 3050 O O . LYS A 1 400 ? 46.360 3.552 -66.699 1.00 89.50 400 LYS A O 1
ATOM 3055 N N . LEU A 1 401 ? 45.577 5.668 -66.573 1.00 86.00 401 LEU A N 1
ATOM 3056 C CA . LEU A 1 401 ? 44.162 5.338 -66.341 1.00 86.00 401 LEU A CA 1
ATOM 3057 C C . LEU A 1 401 ? 43.546 4.406 -67.391 1.00 86.00 401 LEU A C 1
ATOM 3059 O O . LEU A 1 401 ? 42.734 3.560 -67.042 1.00 86.00 401 LEU A O 1
ATOM 3063 N N . ASP A 1 402 ? 43.978 4.505 -68.647 1.00 84.12 402 ASP A N 1
ATOM 3064 C CA . ASP A 1 402 ? 43.424 3.720 -69.758 1.00 84.12 402 ASP A CA 1
ATOM 3065 C C . ASP A 1 402 ? 44.164 2.378 -69.963 1.00 84.12 402 ASP A C 1
ATOM 3067 O O . ASP A 1 402 ? 44.179 1.813 -71.056 1.00 84.12 402 ASP A O 1
ATOM 3071 N N . THR A 1 403 ? 44.810 1.861 -68.909 1.00 83.38 403 THR A N 1
ATOM 3072 C CA . THR A 1 403 ? 45.514 0.569 -68.917 1.00 83.38 403 THR A CA 1
ATOM 3073 C C . THR A 1 403 ? 44.949 -0.379 -67.855 1.00 83.38 403 THR A C 1
ATOM 3075 O O . THR A 1 403 ? 44.543 0.081 -66.787 1.00 83.38 403 THR A O 1
ATOM 3078 N N . PRO A 1 404 ? 44.993 -1.711 -68.065 1.00 78.56 404 PRO A N 1
ATOM 3079 C CA . PRO A 1 404 ? 44.537 -2.685 -67.064 1.00 78.56 404 PRO A CA 1
ATOM 3080 C C . PRO A 1 404 ? 45.232 -2.555 -65.696 1.00 78.56 404 PRO A C 1
ATOM 3082 O O . PRO A 1 404 ? 44.683 -2.959 -64.676 1.00 78.56 404 PRO A O 1
ATOM 3085 N N . GLY A 1 405 ? 46.433 -1.965 -65.658 1.00 81.56 405 GLY A N 1
ATOM 3086 C CA . GLY A 1 405 ? 47.196 -1.733 -64.432 1.00 81.56 405 GLY A CA 1
ATOM 3087 C C . GLY A 1 405 ? 46.737 -0.532 -63.599 1.00 81.56 405 GLY A C 1
ATOM 3088 O O . GLY A 1 405 ? 47.234 -0.371 -62.489 1.00 81.56 405 GLY A O 1
ATOM 3089 N N . ALA A 1 406 ? 45.805 0.301 -64.083 1.00 83.81 406 ALA A N 1
ATOM 3090 C CA . ALA A 1 406 ? 45.358 1.519 -63.395 1.00 83.81 406 ALA A CA 1
ATOM 3091 C C . ALA A 1 406 ? 44.692 1.255 -62.036 1.00 83.81 406 ALA A C 1
ATOM 3093 O O . ALA A 1 406 ? 44.771 2.090 -61.135 1.00 83.81 406 ALA A O 1
ATOM 3094 N N . ALA A 1 407 ? 44.062 0.090 -61.872 1.00 84.12 407 ALA A N 1
ATOM 3095 C CA . ALA A 1 407 ? 43.321 -0.261 -60.664 1.00 84.12 407 ALA A CA 1
ATOM 3096 C C . ALA A 1 407 ? 44.210 -0.328 -59.409 1.00 84.12 407 ALA A C 1
ATOM 3098 O O . ALA A 1 407 ? 43.755 0.014 -58.322 1.00 84.12 407 ALA A O 1
ATOM 3099 N N . VAL A 1 408 ? 45.481 -0.723 -59.550 1.00 86.94 408 VAL A N 1
ATOM 3100 C CA . VAL A 1 408 ? 46.422 -0.862 -58.425 1.00 86.94 408 VAL A CA 1
ATOM 3101 C C . VAL A 1 408 ? 46.809 0.495 -57.814 1.00 86.94 408 VAL A C 1
ATOM 3103 O O . VAL A 1 408 ? 46.559 0.683 -56.621 1.00 86.94 408 VAL A O 1
ATOM 3106 N N . PRO A 1 409 ? 47.368 1.468 -58.564 1.00 88.69 409 PRO A N 1
ATOM 3107 C CA . PRO A 1 409 ? 47.700 2.778 -58.009 1.00 88.69 409 PRO A CA 1
ATOM 3108 C C . PRO A 1 409 ? 46.446 3.544 -57.571 1.00 88.69 409 PRO A C 1
ATOM 3110 O O . PRO A 1 409 ? 46.446 4.148 -56.501 1.00 88.69 409 PRO A O 1
ATOM 3113 N N . LEU A 1 410 ? 45.342 3.473 -58.322 1.00 89.06 410 LEU A N 1
ATOM 3114 C CA . LEU A 1 410 ? 44.085 4.096 -57.896 1.00 89.06 410 LEU A CA 1
ATOM 3115 C C . LEU A 1 410 ? 43.542 3.472 -56.602 1.00 89.06 410 LEU A C 1
ATOM 3117 O O . LEU A 1 410 ? 43.095 4.195 -55.715 1.00 89.06 410 LEU A O 1
ATOM 3121 N N . GLY A 1 411 ? 43.648 2.150 -56.451 1.00 87.62 411 GLY A N 1
ATOM 3122 C CA . GLY A 1 411 ? 43.312 1.459 -55.211 1.00 87.62 411 GLY A CA 1
ATOM 3123 C C . GLY A 1 411 ? 44.181 1.926 -54.047 1.00 87.62 411 GLY A C 1
ATOM 3124 O O . GLY A 1 411 ? 43.666 2.214 -52.973 1.00 87.62 411 GLY A O 1
ATOM 3125 N N . GLN A 1 412 ? 45.484 2.114 -54.261 1.00 87.94 412 GLN A N 1
ATOM 3126 C CA . GLN A 1 412 ? 46.391 2.691 -53.263 1.00 87.94 412 GLN A CA 1
ATOM 3127 C C . GLN A 1 412 ? 46.018 4.134 -52.880 1.00 87.94 412 GLN A C 1
ATOM 3129 O O . GLN A 1 412 ? 46.121 4.495 -51.705 1.00 87.94 412 GLN A O 1
ATOM 3134 N N . ALA A 1 413 ? 45.542 4.949 -53.827 1.00 87.56 413 ALA A N 1
ATOM 3135 C CA . ALA A 1 413 ? 45.002 6.285 -53.554 1.00 87.56 413 ALA A CA 1
ATOM 3136 C C . ALA A 1 413 ? 43.666 6.239 -52.781 1.00 87.56 413 ALA A C 1
ATOM 3138 O O . ALA A 1 413 ? 43.397 7.119 -51.958 1.00 87.56 413 ALA A O 1
ATOM 3139 N N . CYS A 1 414 ? 42.880 5.177 -52.988 1.00 85.69 414 CYS A N 1
ATOM 3140 C CA . CYS A 1 414 ? 41.653 4.837 -52.263 1.00 85.69 414 CYS A CA 1
ATOM 3141 C C . CYS A 1 414 ? 41.876 4.020 -50.971 1.00 85.69 414 CYS A C 1
ATOM 3143 O O . CYS A 1 414 ? 40.914 3.516 -50.392 1.00 85.69 414 CYS A O 1
ATOM 3145 N N . GLY A 1 415 ? 43.115 3.855 -50.491 1.00 80.00 415 GLY A N 1
ATOM 3146 C CA . GLY A 1 415 ? 43.400 3.092 -49.263 1.00 80.00 415 GLY A CA 1
ATOM 3147 C C . GLY A 1 415 ? 43.119 1.592 -49.355 1.00 80.00 415 GLY A C 1
ATOM 3148 O O . GLY A 1 415 ? 42.727 0.971 -48.373 1.00 80.00 415 GLY A O 1
ATOM 3149 N N . GLY A 1 416 ? 43.307 1.017 -50.540 1.00 79.38 416 GLY A N 1
ATOM 3150 C CA . GLY A 1 416 ? 43.124 -0.401 -50.846 1.00 79.38 416 GLY A CA 1
ATOM 3151 C C . GLY A 1 416 ? 41.737 -0.764 -51.381 1.00 79.38 416 GLY A C 1
ATOM 3152 O O . GLY A 1 416 ? 41.531 -1.913 -51.762 1.00 79.38 416 GLY A O 1
ATOM 3153 N N . ALA A 1 417 ? 40.789 0.179 -51.433 1.00 80.38 417 ALA A N 1
ATOM 3154 C CA . ALA A 1 417 ? 39.468 -0.062 -52.011 1.00 80.38 417 ALA A CA 1
ATOM 3155 C C . ALA A 1 417 ? 39.495 0.033 -53.551 1.00 80.38 417 ALA A C 1
ATOM 3157 O O . ALA A 1 417 ? 40.202 0.891 -54.086 1.00 80.38 417 ALA A O 1
ATOM 3158 N N . PRO A 1 418 ? 38.733 -0.810 -54.275 1.00 83.94 418 PRO A N 1
ATOM 3159 C CA . PRO A 1 418 ? 38.637 -0.710 -55.725 1.00 83.94 418 PRO A CA 1
ATOM 3160 C C . PRO A 1 418 ? 37.921 0.596 -56.116 1.00 83.94 418 PRO A C 1
ATOM 3162 O O . PRO A 1 418 ? 36.820 0.849 -55.626 1.00 83.94 418 PRO A O 1
ATOM 3165 N N . PRO A 1 419 ? 38.522 1.430 -56.979 1.00 88.12 419 PRO A N 1
ATOM 3166 C CA . PRO A 1 419 ? 37.912 2.676 -57.428 1.00 88.12 419 PRO A CA 1
ATOM 3167 C C . PRO A 1 419 ? 36.755 2.409 -58.404 1.00 88.12 419 PRO A C 1
ATOM 3169 O O . PRO A 1 419 ? 36.868 1.565 -59.294 1.00 88.12 419 PRO A O 1
ATOM 3172 N N . ALA A 1 420 ? 35.678 3.180 -58.296 1.00 90.88 420 ALA A N 1
ATOM 3173 C CA . ALA A 1 420 ? 34.616 3.262 -59.296 1.00 90.88 420 ALA A CA 1
ATOM 3174 C C . ALA A 1 420 ? 34.748 4.572 -60.080 1.00 90.88 420 ALA A C 1
ATOM 3176 O O . ALA A 1 420 ? 34.958 5.626 -59.486 1.00 90.88 420 ALA A O 1
ATOM 3177 N N . GLU A 1 421 ? 34.644 4.543 -61.407 1.00 91.00 421 GLU A N 1
ATOM 3178 C CA . GLU A 1 421 ? 34.712 5.771 -62.205 1.00 91.00 421 GLU A CA 1
ATOM 3179 C C . GLU A 1 421 ? 33.431 6.597 -62.040 1.00 91.00 421 GLU A C 1
ATOM 3181 O O . GLU A 1 421 ? 32.326 6.104 -62.255 1.00 91.00 421 GLU A O 1
ATOM 3186 N N . LEU A 1 422 ? 33.593 7.864 -61.654 1.00 90.31 422 LEU A N 1
ATOM 3187 C CA . LEU A 1 422 ? 32.496 8.805 -61.418 1.00 90.31 422 LEU A CA 1
ATOM 3188 C C . LEU A 1 422 ? 32.309 9.802 -62.574 1.00 90.31 422 LEU A C 1
ATOM 3190 O O . LEU A 1 422 ? 31.310 10.516 -62.632 1.00 90.31 422 LEU A O 1
ATOM 3194 N N . GLY A 1 423 ? 33.270 9.859 -63.499 1.00 89.75 423 GLY A N 1
ATOM 3195 C CA . GLY A 1 423 ? 33.277 10.765 -64.645 1.00 89.75 423 GLY A CA 1
ATOM 3196 C C . GLY A 1 423 ? 34.304 11.885 -64.492 1.00 89.75 423 GLY A C 1
ATOM 3197 O O . GLY A 1 423 ? 35.443 11.653 -64.086 1.00 89.75 423 GLY A O 1
ATOM 3198 N N . THR A 1 424 ? 33.934 13.113 -64.856 1.00 90.00 424 THR A N 1
ATOM 3199 C CA . THR A 1 424 ? 34.852 14.264 -64.884 1.00 90.00 424 THR A CA 1
ATOM 3200 C C . THR A 1 424 ? 34.385 15.362 -63.934 1.00 90.00 424 THR A C 1
ATOM 3202 O O . THR A 1 424 ? 33.237 15.792 -63.990 1.00 90.00 424 THR A O 1
ATOM 3205 N N . ALA A 1 425 ? 35.287 15.840 -63.078 1.00 88.56 425 ALA A N 1
ATOM 3206 C CA . ALA A 1 425 ? 35.058 16.945 -62.153 1.00 88.56 425 ALA A CA 1
ATOM 3207 C C . ALA A 1 425 ? 36.029 18.089 -62.485 1.00 88.56 425 ALA A C 1
ATOM 3209 O O . ALA A 1 425 ? 37.211 18.045 -62.139 1.00 88.56 425 ALA A O 1
ATOM 3210 N N . GLY A 1 426 ? 35.554 19.100 -63.217 1.00 87.12 426 GLY A N 1
ATOM 3211 C CA . GLY A 1 426 ? 36.417 20.153 -63.762 1.00 87.12 426 GLY A CA 1
ATOM 3212 C C . GLY A 1 426 ? 37.429 19.587 -64.765 1.00 87.12 426 GLY A C 1
ATOM 3213 O O . GLY A 1 426 ? 37.042 18.995 -65.766 1.00 87.12 426 GLY A O 1
ATOM 3214 N N . MET A 1 427 ? 38.724 19.752 -64.488 1.00 85.75 427 MET A N 1
ATOM 3215 C CA . MET A 1 427 ? 39.823 19.211 -65.309 1.00 85.75 427 MET A CA 1
ATOM 3216 C C . MET A 1 427 ? 40.309 17.819 -64.870 1.00 85.75 427 MET A C 1
ATOM 3218 O O . MET A 1 427 ? 41.267 17.294 -65.435 1.00 85.75 427 MET A O 1
ATOM 3222 N N . TYR A 1 428 ? 39.674 17.228 -63.857 1.00 91.81 428 TYR A N 1
ATOM 3223 C CA . TYR A 1 428 ? 40.094 15.963 -63.263 1.00 91.81 428 TYR A CA 1
ATOM 3224 C C . TYR A 1 428 ? 39.169 14.820 -63.682 1.00 91.81 428 TYR A C 1
ATOM 3226 O O . TYR A 1 428 ? 37.946 14.974 -63.694 1.00 91.81 428 TYR A O 1
ATOM 3234 N N . ARG A 1 429 ? 39.735 13.637 -63.940 1.00 91.12 429 ARG A N 1
ATOM 3235 C CA . ARG A 1 429 ? 38.958 12.387 -63.916 1.00 91.12 429 ARG A CA 1
ATOM 3236 C C . ARG A 1 429 ? 38.726 11.989 -62.464 1.00 91.12 429 ARG A C 1
ATOM 3238 O O . ARG A 1 429 ? 39.670 11.988 -61.675 1.00 91.12 429 ARG A O 1
ATOM 3245 N N . ALA A 1 430 ? 37.480 11.703 -62.118 1.00 92.94 430 ALA A N 1
ATOM 3246 C CA . ALA A 1 430 ? 37.054 11.437 -60.756 1.00 92.94 430 ALA A CA 1
ATOM 3247 C C . ALA A 1 430 ? 36.732 9.957 -60.562 1.00 92.94 430 ALA A C 1
ATOM 3249 O O . ALA A 1 430 ? 36.034 9.347 -61.373 1.00 92.94 430 ALA A O 1
ATOM 3250 N N . PHE A 1 431 ? 37.208 9.408 -59.449 1.00 92.38 431 PHE A N 1
ATOM 3251 C CA . PHE A 1 431 ? 36.941 8.039 -59.031 1.00 92.38 431 PHE A CA 1
ATOM 3252 C C . PHE A 1 431 ? 36.454 8.019 -57.582 1.00 92.38 431 PHE A C 1
ATOM 3254 O O . PHE A 1 431 ? 37.010 8.727 -56.747 1.00 92.38 431 PHE A O 1
ATOM 3261 N N . GLY A 1 432 ? 35.431 7.228 -57.281 1.00 90.44 432 GLY A N 1
ATOM 3262 C CA . GLY A 1 432 ? 34.873 7.023 -55.948 1.00 90.44 432 GLY A CA 1
ATOM 3263 C C . GLY A 1 432 ? 35.480 5.791 -55.294 1.00 90.44 432 GLY A C 1
ATOM 3264 O O . GLY A 1 432 ? 35.699 4.778 -55.956 1.00 90.44 432 GLY A O 1
ATOM 3265 N N . CYS A 1 433 ? 35.788 5.875 -54.004 1.00 88.19 433 CYS A N 1
ATOM 3266 C CA . CYS A 1 433 ? 36.411 4.781 -53.262 1.00 88.19 433 CYS A CA 1
ATOM 3267 C C . CYS A 1 433 ? 35.398 3.867 -52.546 1.00 88.19 433 CYS A C 1
ATOM 3269 O O . CYS A 1 433 ? 35.809 2.935 -51.854 1.00 88.19 433 CYS A O 1
ATOM 3271 N N . GLY A 1 434 ? 34.087 4.122 -52.665 1.00 86.94 434 GLY A N 1
ATOM 3272 C CA . GLY A 1 434 ? 33.033 3.271 -52.100 1.00 86.94 434 GLY A CA 1
ATOM 3273 C C . GLY A 1 434 ? 32.846 3.384 -50.582 1.00 86.94 434 GLY A C 1
ATOM 3274 O O . GLY A 1 434 ? 32.198 2.534 -49.971 1.00 86.94 434 GLY A O 1
ATOM 3275 N N . PHE A 1 435 ? 33.415 4.412 -49.948 1.00 83.38 435 PHE A N 1
ATOM 3276 C CA . PHE A 1 435 ? 33.223 4.704 -48.526 1.00 83.38 435 PHE A CA 1
ATOM 3277 C C . PHE A 1 435 ? 33.304 6.209 -48.253 1.00 83.38 435 PHE A C 1
ATOM 3279 O O . PHE A 1 435 ? 34.016 6.942 -48.939 1.00 83.38 435 PHE A O 1
ATOM 3286 N N . GLY A 1 436 ? 32.580 6.675 -47.240 1.00 80.12 436 GLY A N 1
ATOM 3287 C CA . GLY A 1 436 ? 32.586 8.051 -46.755 1.00 80.12 436 GLY A CA 1
ATOM 3288 C C . GLY A 1 436 ? 33.470 8.234 -45.520 1.00 80.12 436 GLY A C 1
ATOM 3289 O O . GLY A 1 436 ? 33.676 7.302 -44.735 1.00 80.12 436 GLY A O 1
ATOM 3290 N N . MET A 1 437 ? 33.982 9.451 -45.334 1.00 73.50 437 MET A N 1
ATOM 3291 C CA . MET A 1 437 ? 34.798 9.840 -44.175 1.00 73.50 437 MET A CA 1
ATOM 3292 C C . MET A 1 437 ? 34.385 11.208 -43.624 1.00 73.50 437 MET A C 1
ATOM 3294 O O . MET A 1 437 ? 33.848 12.049 -44.346 1.00 73.50 437 MET A O 1
ATOM 3298 N N . VAL A 1 438 ? 34.635 11.428 -42.328 1.00 64.81 438 VAL A N 1
ATOM 3299 C CA . VAL A 1 438 ? 34.362 12.703 -41.648 1.00 64.81 438 VAL A CA 1
ATOM 3300 C C . VAL A 1 438 ? 35.329 13.765 -42.187 1.00 64.81 438 VAL A C 1
ATOM 3302 O O . VAL A 1 438 ? 36.545 13.579 -42.133 1.00 64.81 438 VAL A O 1
ATOM 3305 N N . ASN A 1 439 ? 34.823 14.906 -42.653 1.00 60.03 439 ASN A N 1
ATOM 3306 C CA . ASN A 1 439 ? 35.674 16.067 -42.917 1.00 60.03 439 ASN A CA 1
ATOM 3307 C C . ASN A 1 439 ? 36.105 16.703 -41.580 1.00 60.03 439 ASN A C 1
ATOM 3309 O O . ASN A 1 439 ? 35.248 17.123 -40.808 1.00 60.03 439 ASN A O 1
ATOM 3313 N N . GLY A 1 440 ? 37.417 16.808 -41.316 1.00 54.56 440 GLY A N 1
ATOM 3314 C CA . GLY A 1 440 ? 37.952 17.635 -40.217 1.00 54.56 440 GLY A CA 1
ATOM 3315 C C . GLY A 1 440 ? 38.645 16.929 -39.041 1.00 54.56 440 GLY A C 1
ATOM 3316 O O . GLY A 1 440 ? 38.879 17.578 -38.026 1.00 54.56 440 GLY A O 1
ATOM 3317 N N . GLY A 1 441 ? 39.016 15.649 -39.141 1.00 48.84 441 GLY A N 1
ATOM 3318 C CA . GLY A 1 441 ? 39.873 15.011 -38.129 1.00 48.84 441 GLY A CA 1
ATOM 3319 C C . GLY A 1 441 ? 41.309 15.561 -38.132 1.00 48.84 441 GLY A C 1
ATOM 3320 O O . GLY A 1 441 ? 41.853 15.921 -39.176 1.00 48.84 441 GLY A O 1
ATOM 3321 N N . THR A 1 442 ? 41.958 15.615 -36.967 1.00 47.94 442 THR A N 1
ATOM 3322 C CA . THR A 1 442 ? 43.399 15.891 -36.864 1.00 47.94 442 THR A CA 1
ATOM 3323 C C . THR A 1 442 ? 44.193 14.690 -37.392 1.00 47.94 442 THR A C 1
ATOM 3325 O O . THR A 1 442 ? 44.403 13.724 -36.665 1.00 47.94 442 THR A O 1
ATOM 3328 N N . GLY A 1 443 ? 44.617 14.731 -38.661 1.00 51.47 443 GLY A N 1
ATOM 3329 C CA . GLY A 1 443 ? 45.507 13.733 -39.273 1.00 51.47 443 GLY A CA 1
ATOM 3330 C C . GLY A 1 443 ? 45.245 13.472 -40.766 1.00 51.47 443 GLY A C 1
ATOM 3331 O O . GLY A 1 443 ? 44.170 13.767 -41.268 1.00 51.47 443 GLY A O 1
ATOM 3332 N N . ALA A 1 444 ? 46.275 12.937 -41.436 1.00 52.56 444 ALA A N 1
ATOM 3333 C CA . ALA A 1 444 ? 46.548 12.586 -42.849 1.00 52.56 444 ALA A CA 1
ATOM 3334 C C . ALA A 1 444 ? 45.457 12.501 -43.957 1.00 52.56 444 ALA A C 1
ATOM 3336 O O . ALA A 1 444 ? 45.843 12.487 -45.123 1.00 52.56 444 ALA A O 1
ATOM 3337 N N . TYR A 1 445 ? 44.150 12.478 -43.682 1.00 62.69 445 TYR A N 1
ATOM 3338 C CA . TYR A 1 445 ? 43.102 12.364 -44.709 1.00 62.69 445 TYR A CA 1
ATOM 3339 C C . TYR A 1 445 ? 42.376 13.695 -44.936 1.00 62.69 445 TYR A C 1
ATOM 3341 O O . TYR A 1 445 ? 41.561 14.127 -44.124 1.00 62.69 445 TYR A O 1
ATOM 3349 N N . ARG A 1 446 ? 42.630 14.344 -46.076 1.00 69.56 446 ARG A N 1
ATOM 3350 C CA . ARG A 1 446 ? 41.818 15.479 -46.561 1.00 69.56 446 ARG A CA 1
ATOM 3351 C C . ARG A 1 446 ? 41.155 15.101 -47.873 1.00 69.56 446 ARG A C 1
ATOM 3353 O O . ARG A 1 446 ? 41.837 14.570 -48.746 1.00 69.56 446 ARG A O 1
ATOM 3360 N N . ASP A 1 447 ? 39.877 15.448 -48.019 1.00 78.12 447 ASP A N 1
ATOM 3361 C CA . ASP A 1 447 ? 39.143 15.321 -49.278 1.00 78.12 447 ASP A CA 1
ATOM 3362 C C . ASP A 1 447 ? 39.895 16.046 -50.414 1.00 78.12 447 ASP A C 1
ATOM 3364 O O . ASP A 1 447 ? 40.075 17.271 -50.342 1.00 78.12 447 ASP A O 1
ATOM 3368 N N . PRO A 1 448 ? 40.356 15.323 -51.452 1.00 82.56 448 PRO A N 1
ATOM 3369 C CA . PRO A 1 448 ? 41.053 15.919 -52.585 1.00 82.56 448 PRO A CA 1
ATOM 3370 C C . PRO A 1 448 ? 40.222 16.973 -53.308 1.00 82.56 448 PRO A C 1
ATOM 3372 O O . PRO A 1 448 ? 40.794 17.955 -53.772 1.00 82.56 448 PRO A O 1
ATOM 3375 N N . ALA A 1 449 ? 38.893 16.826 -53.353 1.00 84.44 449 ALA A N 1
ATOM 3376 C CA . ALA A 1 449 ? 38.023 17.814 -53.982 1.00 84.44 449 ALA A CA 1
ATOM 3377 C C . ALA A 1 449 ? 38.133 19.175 -53.277 1.00 84.44 449 ALA A C 1
ATOM 3379 O O . ALA A 1 449 ? 38.457 20.178 -53.909 1.00 84.44 449 ALA A O 1
ATOM 3380 N N . SER A 1 450 ? 38.012 19.187 -51.947 1.00 81.31 450 SER A N 1
ATOM 3381 C CA . SER A 1 450 ? 38.200 20.389 -51.124 1.00 81.31 450 SER A CA 1
ATOM 3382 C C . SER A 1 450 ? 39.621 20.954 -51.221 1.00 81.31 450 SER A C 1
ATOM 3384 O O . SER A 1 450 ? 39.799 22.168 -51.274 1.00 81.31 450 SER A O 1
ATOM 3386 N N . ARG A 1 451 ? 40.648 20.091 -51.266 1.00 83.44 451 ARG A N 1
ATOM 3387 C CA . ARG A 1 451 ? 42.058 20.509 -51.391 1.00 83.44 451 ARG A CA 1
ATOM 3388 C C . ARG A 1 451 ? 42.347 21.191 -52.732 1.00 83.44 451 ARG A C 1
ATOM 3390 O O . ARG A 1 451 ? 43.156 22.110 -52.776 1.00 83.44 451 ARG A O 1
ATOM 3397 N N . LEU A 1 452 ? 41.707 20.727 -53.803 1.00 86.25 452 LEU A N 1
ATOM 3398 C CA . LEU A 1 452 ? 41.918 21.193 -55.175 1.00 86.25 452 LEU A CA 1
ATOM 3399 C C . LEU A 1 452 ? 40.889 22.247 -55.617 1.00 86.25 452 LEU A C 1
ATOM 3401 O O . LEU A 1 452 ? 40.898 22.651 -56.777 1.00 86.25 452 LEU A O 1
ATOM 3405 N N . GLY A 1 453 ? 40.000 22.690 -54.719 1.00 85.69 453 GLY A N 1
ATOM 3406 C CA . GLY A 1 453 ? 38.969 23.688 -55.021 1.00 85.69 453 GLY A CA 1
ATOM 3407 C C . GLY A 1 453 ? 37.844 23.182 -55.933 1.00 85.69 453 GLY A C 1
ATOM 3408 O O . GLY A 1 453 ? 37.148 23.982 -56.552 1.00 85.69 453 GLY A O 1
ATOM 3409 N N . VAL A 1 454 ? 37.655 21.865 -56.031 1.00 87.50 454 VAL A N 1
ATOM 3410 C CA . VAL A 1 454 ? 36.579 21.242 -56.808 1.00 87.50 454 VAL A CA 1
ATOM 3411 C C . VAL A 1 454 ? 35.311 21.199 -55.956 1.00 87.50 454 VAL A C 1
ATOM 3413 O O . VAL A 1 454 ? 35.229 20.463 -54.975 1.00 87.50 454 VAL A O 1
ATOM 3416 N N . THR A 1 455 ? 34.311 21.993 -56.334 1.00 84.19 455 THR A N 1
ATOM 3417 C CA . THR A 1 455 ? 33.056 22.156 -55.578 1.00 84.19 455 THR A CA 1
ATOM 3418 C C . THR A 1 455 ? 32.003 21.094 -55.890 1.00 84.19 455 THR A C 1
ATOM 3420 O O . THR A 1 455 ? 31.106 20.868 -55.082 1.00 84.19 455 THR A O 1
ATOM 3423 N N . PHE A 1 456 ? 32.110 20.425 -57.040 1.00 88.62 456 PHE A N 1
ATOM 3424 C CA . PHE A 1 456 ? 31.175 19.394 -57.479 1.00 88.62 456 PHE A CA 1
ATOM 3425 C C . PHE A 1 456 ? 31.916 18.223 -58.123 1.00 88.62 456 PHE A C 1
ATOM 3427 O O . PHE A 1 456 ? 32.752 18.414 -59.006 1.00 88.62 456 PHE A O 1
ATOM 3434 N N . VAL A 1 457 ? 31.575 17.006 -57.698 1.00 89.12 457 VAL A N 1
ATOM 3435 C CA . VAL A 1 457 ? 32.037 15.755 -58.305 1.00 89.12 457 VAL A CA 1
ATOM 3436 C C . VAL A 1 457 ? 30.792 14.970 -58.722 1.00 89.12 457 VAL A C 1
ATOM 3438 O O . VAL A 1 457 ? 29.969 14.667 -57.853 1.00 89.12 457 VAL A O 1
ATOM 3441 N N . PRO A 1 458 ? 30.610 14.663 -60.018 1.00 87.56 458 PRO A N 1
ATOM 3442 C CA . PRO A 1 458 ? 29.441 13.923 -60.483 1.00 87.56 458 PRO A CA 1
ATOM 3443 C C . PRO A 1 458 ? 29.399 12.528 -59.856 1.00 87.56 458 PRO A C 1
ATOM 3445 O O . PRO A 1 458 ? 30.439 11.959 -59.555 1.00 87.56 458 PRO A O 1
ATOM 3448 N N . GLY A 1 459 ? 28.201 11.987 -59.620 1.00 85.56 459 GLY A N 1
ATOM 3449 C CA . GLY A 1 459 ? 28.021 10.614 -59.125 1.00 85.56 459 GLY A CA 1
ATOM 3450 C C . GLY A 1 459 ? 28.550 10.328 -57.712 1.00 85.56 459 GLY A C 1
ATOM 3451 O O . GLY A 1 459 ? 28.466 9.189 -57.267 1.00 85.56 459 GLY A O 1
ATOM 3452 N N . ARG A 1 460 ? 29.077 11.331 -56.997 1.00 88.12 460 ARG A N 1
ATOM 3453 C CA . ARG A 1 460 ? 29.627 11.164 -55.648 1.00 88.12 460 ARG A CA 1
ATOM 3454 C C . ARG A 1 460 ? 28.528 10.779 -54.658 1.00 88.12 460 ARG A C 1
ATOM 3456 O O . ARG A 1 460 ? 27.567 11.528 -54.472 1.00 88.12 460 ARG A O 1
ATOM 3463 N N . THR A 1 461 ? 28.695 9.642 -53.990 1.00 88.19 461 THR A N 1
ATOM 3464 C CA . THR A 1 461 ? 27.708 9.131 -53.029 1.00 88.19 461 THR A CA 1
ATOM 3465 C C . THR A 1 461 ? 27.815 9.852 -51.681 1.00 88.19 461 THR A C 1
ATOM 3467 O O . THR A 1 461 ? 28.894 10.286 -51.270 1.00 88.19 461 THR A O 1
ATOM 3470 N N . ILE A 1 462 ? 26.696 9.972 -50.960 1.00 86.38 462 ILE A N 1
ATOM 3471 C CA . ILE A 1 462 ? 26.674 10.382 -49.549 1.00 86.38 462 ILE A CA 1
ATOM 3472 C C . ILE A 1 462 ? 26.282 9.166 -48.718 1.00 86.38 462 ILE A C 1
ATOM 3474 O O . ILE A 1 462 ? 25.193 8.618 -48.881 1.00 86.38 462 ILE A O 1
ATOM 3478 N N . PHE A 1 463 ? 27.166 8.750 -47.818 1.00 85.69 463 PHE A N 1
ATOM 3479 C CA . PHE A 1 463 ? 26.905 7.651 -46.902 1.00 85.69 463 PHE A CA 1
ATOM 3480 C C . PHE A 1 463 ? 26.323 8.181 -45.590 1.00 85.69 463 PHE A C 1
ATOM 3482 O O . PHE A 1 463 ? 26.842 9.138 -45.024 1.00 85.69 463 PHE A O 1
ATOM 3489 N N . ARG A 1 464 ? 25.263 7.546 -45.082 1.00 85.12 464 ARG A N 1
ATOM 3490 C CA . ARG A 1 464 ? 24.634 7.892 -43.798 1.00 85.12 464 ARG A CA 1
ATOM 3491 C C . ARG A 1 464 ? 24.921 6.817 -42.768 1.00 85.12 464 ARG A C 1
ATOM 3493 O O . ARG A 1 464 ? 24.370 5.725 -42.856 1.00 85.12 464 ARG A O 1
ATOM 3500 N N . CYS A 1 465 ? 25.741 7.146 -41.777 1.00 83.25 465 CYS A N 1
ATOM 3501 C CA . CYS A 1 465 ? 26.040 6.254 -40.658 1.00 83.25 465 CYS A CA 1
ATOM 3502 C C . CYS A 1 465 ? 25.779 6.951 -39.328 1.00 83.25 465 CYS A C 1
ATOM 3504 O O . CYS A 1 465 ? 25.919 8.169 -39.216 1.00 83.25 465 CYS A O 1
ATOM 3506 N N . SER A 1 466 ? 25.446 6.173 -38.300 1.00 80.88 466 SER A N 1
ATOM 3507 C CA . SER A 1 466 ? 25.416 6.693 -36.930 1.00 80.88 466 SER A CA 1
ATOM 3508 C C . SER A 1 466 ? 26.830 6.960 -36.404 1.00 80.88 466 SER A C 1
ATOM 3510 O O . SER A 1 466 ? 27.788 6.308 -36.829 1.00 80.88 466 SER A O 1
ATOM 3512 N N . ALA A 1 467 ? 26.972 7.859 -35.425 1.00 71.69 467 ALA A N 1
ATOM 3513 C CA . ALA A 1 467 ? 28.250 8.099 -34.743 1.00 71.69 467 ALA A CA 1
ATOM 3514 C C . ALA A 1 467 ? 28.860 6.809 -34.150 1.00 71.69 467 ALA A C 1
ATOM 3516 O O . ALA A 1 467 ? 30.078 6.652 -34.116 1.00 71.69 467 ALA A O 1
ATOM 3517 N N . ARG A 1 468 ? 28.016 5.844 -33.749 1.00 71.25 468 ARG A N 1
ATOM 3518 C CA . ARG A 1 468 ? 28.437 4.501 -33.312 1.00 71.25 468 ARG A CA 1
ATOM 3519 C C . ARG A 1 468 ? 29.086 3.674 -34.435 1.00 71.25 468 ARG A C 1
ATOM 3521 O O . ARG A 1 468 ? 30.013 2.918 -34.165 1.00 71.25 468 ARG A O 1
ATOM 3528 N N . GLN A 1 469 ? 28.600 3.787 -35.671 1.00 69.31 469 GLN A N 1
ATOM 3529 C CA . GLN A 1 469 ? 29.117 3.051 -36.836 1.00 69.31 469 GLN A CA 1
ATOM 3530 C C . GLN A 1 469 ? 30.352 3.723 -37.456 1.00 69.31 469 GLN A C 1
ATOM 3532 O O . GLN A 1 469 ? 31.214 3.042 -38.003 1.00 69.31 469 GLN A O 1
ATOM 3537 N N . ALA A 1 470 ? 30.454 5.049 -37.361 1.00 65.12 470 ALA A N 1
ATOM 3538 C CA . ALA A 1 470 ? 31.426 5.854 -38.098 1.00 65.12 470 ALA A CA 1
ATOM 3539 C C . ALA A 1 470 ? 32.726 6.159 -37.329 1.00 65.12 470 ALA A C 1
ATOM 3541 O O . ALA A 1 470 ? 33.324 7.210 -37.542 1.00 65.12 470 ALA A O 1
ATOM 3542 N N . ALA A 1 471 ? 33.195 5.256 -36.458 1.00 60.19 471 ALA A N 1
ATOM 3543 C CA . ALA A 1 471 ? 34.408 5.492 -35.666 1.00 60.19 471 ALA A CA 1
ATOM 3544 C C . ALA A 1 471 ? 35.656 5.805 -36.527 1.00 60.19 471 ALA A C 1
ATOM 3546 O O . ALA A 1 471 ? 36.522 6.533 -36.060 1.00 60.19 471 ALA A O 1
ATOM 3547 N N . ASN A 1 472 ? 35.731 5.301 -37.775 1.00 61.47 472 ASN A N 1
ATOM 3548 C CA . ASN A 1 472 ? 36.836 5.567 -38.720 1.00 61.47 472 ASN A CA 1
ATOM 3549 C C . ASN A 1 472 ? 36.412 5.717 -40.203 1.00 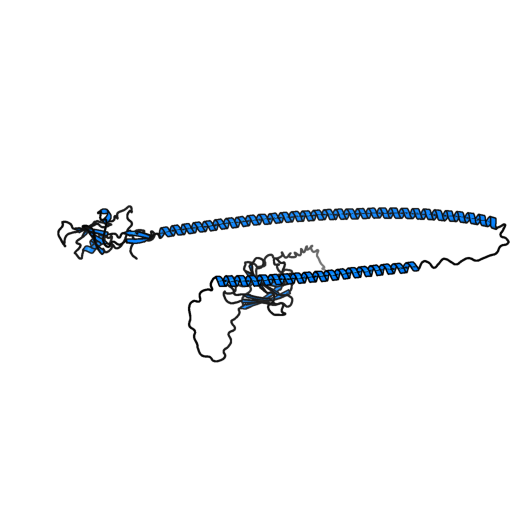61.47 472 ASN A C 1
ATOM 3551 O O . ASN A 1 472 ? 37.077 6.416 -40.962 1.00 61.47 472 ASN A O 1
ATOM 3555 N N . SER A 1 473 ? 35.339 5.054 -40.657 1.00 68.69 473 SER A N 1
ATOM 3556 C CA . SER A 1 473 ? 34.806 5.177 -42.028 1.00 68.69 473 SER A CA 1
ATOM 3557 C C . SER A 1 473 ? 33.350 4.708 -42.081 1.00 68.69 473 SER A C 1
ATOM 3559 O O . SER A 1 473 ? 32.947 3.885 -41.261 1.00 68.69 473 SER A O 1
ATOM 3561 N N . CYS A 1 474 ? 32.572 5.218 -43.033 1.00 76.44 474 CYS A N 1
ATOM 3562 C CA . CYS A 1 474 ? 31.191 4.808 -43.277 1.00 76.44 474 CYS A CA 1
ATOM 3563 C C . CYS A 1 474 ? 31.106 4.120 -44.644 1.00 76.44 474 CYS A C 1
ATOM 3565 O O . CYS A 1 474 ? 31.483 4.707 -45.654 1.00 76.44 474 CYS A O 1
ATOM 3567 N N . ARG A 1 475 ? 30.644 2.871 -44.689 1.00 74.62 475 ARG A N 1
ATOM 3568 C CA . ARG A 1 475 ? 30.437 2.109 -45.932 1.00 74.62 475 ARG A CA 1
ATOM 3569 C C . ARG A 1 475 ? 28.945 1.875 -46.129 1.00 74.62 475 ARG A C 1
ATOM 3571 O O . ARG A 1 475 ? 28.213 1.801 -45.142 1.00 74.62 475 ARG A O 1
ATOM 3578 N N . ALA A 1 476 ? 28.503 1.760 -47.379 1.00 63.38 476 ALA A N 1
ATOM 3579 C CA . ALA A 1 476 ? 27.171 1.227 -47.652 1.00 63.38 476 ALA A CA 1
ATOM 3580 C C . ALA A 1 476 ? 27.108 -0.204 -47.094 1.00 63.38 476 ALA A C 1
ATOM 3582 O O . ALA A 1 476 ? 28.060 -0.965 -47.285 1.00 63.38 476 ALA A O 1
ATOM 3583 N N . GLN A 1 477 ? 26.047 -0.514 -46.344 1.00 52.09 477 GLN A N 1
ATOM 3584 C CA . GLN A 1 477 ? 25.742 -1.886 -45.929 1.00 52.09 477 GLN A CA 1
ATOM 3585 C C . GLN A 1 477 ? 25.195 -2.684 -47.103 1.00 52.09 477 GLN A C 1
ATOM 3587 O O . GLN A 1 477 ? 24.439 -2.083 -47.902 1.00 52.09 477 GLN A O 1
#

Radius of gyration: 58.33 Å; chains: 1; bounding box: 132×80×180 Å